Protein AF-A0A7X7GA45-F1 (afdb_monomer_lite)

Structure (mmCIF, N/CA/C/O backbone):
data_AF-A0A7X7GA45-F1
#
_entry.id   AF-A0A7X7GA45-F1
#
loop_
_atom_site.group_PDB
_atom_site.id
_atom_site.type_symbol
_atom_site.label_atom_id
_atom_site.label_alt_id
_atom_site.label_comp_id
_atom_site.label_asym_id
_atom_site.label_entity_id
_atom_site.label_seq_id
_atom_site.pdbx_PDB_ins_code
_atom_site.Cartn_x
_atom_site.Cartn_y
_atom_site.Cartn_z
_atom_site.occupancy
_atom_site.B_iso_or_equiv
_atom_site.auth_seq_id
_atom_site.auth_comp_id
_atom_site.auth_asym_id
_atom_site.auth_atom_id
_atom_site.pdbx_PDB_model_num
ATOM 1 N N . MET A 1 1 ? 27.430 32.694 35.380 1.00 33.75 1 MET A N 1
ATOM 2 C CA . MET A 1 1 ? 27.823 33.245 34.068 1.00 33.75 1 MET A CA 1
ATOM 3 C C . MET A 1 1 ? 26.838 32.696 33.048 1.00 33.75 1 MET A C 1
ATOM 5 O O . MET A 1 1 ? 26.709 31.478 33.002 1.00 33.75 1 MET A O 1
ATOM 9 N N . PRO A 1 2 ? 26.035 33.543 32.389 1.00 39.75 2 PRO A N 1
ATOM 10 C CA . PRO A 1 2 ? 24.917 33.107 31.561 1.00 39.75 2 PRO A CA 1
ATOM 11 C C . PRO A 1 2 ? 25.350 32.761 30.129 1.00 39.75 2 PRO A C 1
ATOM 13 O O . PRO A 1 2 ? 26.307 33.325 29.615 1.00 39.75 2 PRO A O 1
ATOM 16 N N . HIS A 1 3 ? 24.591 31.836 29.540 1.00 40.47 3 HIS A N 1
ATOM 17 C CA . HIS A 1 3 ? 24.421 31.513 28.123 1.00 40.47 3 HIS A CA 1
ATOM 18 C C . HIS A 1 3 ? 24.996 32.506 27.096 1.00 40.47 3 HIS A C 1
ATOM 20 O O . HIS A 1 3 ? 24.393 33.552 26.856 1.00 40.47 3 HIS A O 1
ATOM 26 N N . ASP A 1 4 ? 26.028 32.084 26.362 1.00 38.94 4 ASP A N 1
ATOM 27 C CA . ASP A 1 4 ? 26.269 32.579 25.005 1.00 38.94 4 ASP A CA 1
ATOM 28 C C . ASP A 1 4 ? 25.436 31.748 24.026 1.00 38.94 4 ASP A C 1
ATOM 30 O O . ASP A 1 4 ? 25.823 30.690 23.530 1.00 38.94 4 ASP A O 1
ATOM 34 N N . GLY A 1 5 ? 24.215 32.228 23.797 1.00 41.81 5 GLY A N 1
ATOM 35 C CA . GLY A 1 5 ? 23.380 31.781 22.696 1.00 41.81 5 GLY A CA 1
ATOM 36 C C . GLY A 1 5 ? 23.946 32.296 21.379 1.00 41.81 5 GLY A C 1
ATOM 37 O O . GLY A 1 5 ? 23.612 33.399 20.949 1.00 41.81 5 GLY A O 1
ATOM 38 N N . VAL A 1 6 ? 24.751 31.480 20.704 1.00 40.34 6 VAL A N 1
ATOM 39 C CA . VAL A 1 6 ? 25.047 31.686 19.285 1.00 40.34 6 VAL A CA 1
ATOM 40 C C . VAL A 1 6 ? 23.792 31.306 18.503 1.00 40.34 6 VAL A C 1
ATOM 42 O O . VAL A 1 6 ? 23.512 30.133 18.265 1.00 40.34 6 VAL A O 1
ATOM 45 N N . ARG A 1 7 ? 22.987 32.304 18.123 1.00 50.97 7 ARG A N 1
ATOM 46 C CA . ARG A 1 7 ? 22.003 32.119 17.051 1.00 50.97 7 ARG A CA 1
ATOM 47 C C . ARG A 1 7 ? 22.789 31.935 15.748 1.00 50.97 7 ARG A C 1
ATOM 49 O O . ARG A 1 7 ? 23.533 32.853 15.402 1.00 50.97 7 ARG A O 1
ATOM 56 N N . PRO A 1 8 ? 22.644 30.821 15.010 1.00 50.09 8 PRO A N 1
ATOM 57 C CA . PRO A 1 8 ? 23.192 30.750 13.665 1.00 50.09 8 PRO A CA 1
ATOM 58 C C . PRO A 1 8 ? 22.534 31.849 12.822 1.00 50.09 8 PRO A C 1
ATOM 60 O O . PRO A 1 8 ? 21.310 32.007 12.832 1.00 50.09 8 PRO A O 1
ATOM 63 N N . GLY A 1 9 ? 23.361 32.663 12.164 1.00 45.66 9 GLY A N 1
ATOM 64 C CA . GLY A 1 9 ? 22.904 33.732 11.284 1.00 45.66 9 GLY A CA 1
ATOM 65 C C . GLY A 1 9 ? 21.967 33.167 10.221 1.00 45.66 9 GLY A C 1
ATOM 66 O O . GLY A 1 9 ? 22.290 32.178 9.568 1.00 45.66 9 GLY A O 1
ATOM 67 N N . ALA A 1 10 ? 20.789 33.771 10.080 1.00 49.22 10 ALA A N 1
ATOM 68 C CA . ALA A 1 10 ? 19.856 33.416 9.024 1.00 49.22 10 ALA A CA 1
ATOM 69 C C . ALA A 1 10 ? 20.534 33.605 7.656 1.00 49.22 10 ALA A C 1
ATOM 71 O O . ALA A 1 10 ? 21.084 34.672 7.381 1.00 49.22 10 ALA A O 1
ATOM 72 N N . ASP A 1 11 ? 20.488 32.571 6.815 1.00 58.56 11 ASP A N 1
ATOM 73 C CA . ASP A 1 11 ? 20.940 32.634 5.426 1.00 58.56 11 ASP A CA 1
ATOM 74 C C . ASP A 1 11 ? 20.174 33.757 4.685 1.00 58.56 11 ASP A C 1
ATOM 76 O O . ASP A 1 11 ? 18.936 33.739 4.658 1.00 58.56 11 ASP A O 1
ATOM 80 N N . PRO A 1 12 ? 20.863 34.734 4.060 1.00 52.50 12 PRO A N 1
ATOM 81 C CA . PRO A 1 12 ? 20.240 35.822 3.302 1.00 52.50 12 PRO A CA 1
ATOM 82 C C . PRO A 1 12 ? 19.466 35.371 2.046 1.00 52.50 12 PRO A C 1
ATOM 84 O O . PRO A 1 12 ? 18.933 36.213 1.322 1.00 52.50 12 PRO A O 1
ATOM 87 N N . ARG A 1 13 ? 19.365 34.064 1.765 1.00 58.31 13 ARG A N 1
ATOM 88 C CA . ARG A 1 13 ? 18.535 33.494 0.691 1.00 58.31 13 ARG A CA 1
ATOM 89 C C . ARG A 1 13 ? 17.217 32.877 1.159 1.00 58.31 13 ARG A C 1
ATOM 91 O O . ARG A 1 13 ? 16.589 32.166 0.374 1.00 58.31 13 ARG A O 1
ATOM 98 N N . ALA A 1 14 ? 16.761 33.151 2.382 1.00 57.44 14 ALA A N 1
ATOM 99 C CA . ALA A 1 14 ? 15.428 32.739 2.818 1.00 57.44 14 ALA A CA 1
ATOM 100 C C . ALA A 1 14 ? 14.350 33.323 1.879 1.00 57.44 14 ALA A C 1
ATOM 102 O O . ALA A 1 14 ? 14.052 34.517 1.893 1.00 57.44 14 ALA A O 1
ATOM 103 N N . ARG A 1 15 ? 13.788 32.469 1.020 1.00 70.00 15 ARG A N 1
ATOM 104 C CA . ARG A 1 15 ? 12.695 32.801 0.103 1.00 70.00 15 ARG A CA 1
ATOM 105 C C . ARG A 1 15 ? 11.401 32.216 0.644 1.00 70.00 15 ARG A C 1
ATOM 107 O O . ARG A 1 15 ? 11.378 31.082 1.117 1.00 70.00 15 ARG A O 1
ATOM 114 N N . LEU A 1 16 ? 10.320 32.980 0.524 1.00 64.06 16 LEU A N 1
ATOM 115 C CA . LEU A 1 16 ? 8.980 32.438 0.701 1.00 64.06 16 LEU A CA 1
ATOM 116 C C . LEU A 1 16 ? 8.749 31.375 -0.376 1.00 64.06 16 LEU A C 1
ATOM 118 O O . LEU A 1 16 ? 8.947 31.632 -1.564 1.00 64.06 16 LEU A O 1
ATOM 122 N N . THR A 1 17 ? 8.347 30.188 0.053 1.00 56.41 17 THR A N 1
ATOM 123 C CA . THR A 1 17 ? 7.888 29.104 -0.814 1.00 56.41 17 THR A CA 1
ATOM 124 C C . THR A 1 17 ? 6.397 28.908 -0.563 1.00 56.41 17 THR A C 1
ATOM 126 O O . THR A 1 17 ? 5.942 28.923 0.580 1.00 56.41 17 THR A O 1
ATOM 129 N N . LEU A 1 18 ? 5.625 28.807 -1.643 1.00 55.28 18 LEU A N 1
ATOM 130 C CA . LEU A 1 18 ? 4.201 28.491 -1.620 1.00 55.28 18 LEU A CA 1
ATOM 131 C C . LEU A 1 18 ? 4.039 27.101 -2.227 1.00 55.28 18 LEU A C 1
ATOM 133 O O . LEU A 1 18 ? 4.358 26.912 -3.399 1.00 55.28 18 LEU A O 1
ATOM 137 N N . THR A 1 19 ? 3.509 26.169 -1.444 1.00 54.81 19 THR A N 1
ATOM 138 C CA . THR A 1 19 ? 3.122 24.838 -1.915 1.00 54.81 19 THR A CA 1
ATOM 139 C C . THR A 1 19 ? 1.607 24.727 -1.822 1.00 54.81 19 THR A C 1
ATOM 141 O O . THR A 1 19 ? 1.026 24.975 -0.767 1.00 54.81 19 THR A O 1
ATOM 144 N N . VAL A 1 20 ? 0.966 24.379 -2.936 1.00 65.38 20 VAL A N 1
ATOM 145 C CA . VAL A 1 20 ? -0.466 24.075 -3.003 1.00 65.38 20 VAL A CA 1
ATOM 146 C C . VAL A 1 20 ? -0.581 22.588 -3.295 1.00 65.38 20 VAL A C 1
ATOM 148 O O . VAL A 1 20 ? -0.129 22.139 -4.344 1.00 65.38 20 VAL A O 1
ATOM 151 N N . SER A 1 21 ? -1.161 21.828 -2.372 1.00 65.19 21 SER A N 1
ATOM 152 C CA . SER A 1 21 ? -1.425 20.403 -2.551 1.00 65.19 21 SER A CA 1
ATOM 153 C C . SER A 1 21 ? -2.923 20.132 -2.507 1.00 65.19 21 SER A C 1
ATOM 155 O O . SER A 1 21 ? -3.675 20.779 -1.774 1.00 65.19 21 SER A O 1
ATOM 157 N N . LEU A 1 22 ? -3.352 19.173 -3.325 1.00 76.25 22 LEU A N 1
ATOM 158 C CA . LEU A 1 22 ? -4.684 18.597 -3.258 1.00 76.25 22 LEU A CA 1
ATOM 159 C C . LEU A 1 22 ? -4.530 17.215 -2.620 1.00 76.25 22 LEU A C 1
ATOM 161 O O . LEU A 1 22 ? -3.755 16.386 -3.095 1.00 76.25 22 LEU A O 1
ATOM 165 N N . ASP A 1 23 ? -5.241 16.970 -1.527 1.00 84.38 23 ASP A N 1
ATOM 166 C CA . ASP A 1 23 ? -5.300 15.668 -0.872 1.00 84.38 23 ASP A CA 1
ATOM 167 C C . ASP A 1 23 ? -6.764 15.235 -0.726 1.00 84.38 23 ASP A C 1
ATOM 169 O O . ASP A 1 23 ? -7.666 16.074 -0.681 1.00 84.38 23 ASP A O 1
ATOM 173 N N . VAL A 1 24 ? -7.011 13.924 -0.735 1.00 93.06 24 VAL A N 1
ATOM 174 C CA . VAL A 1 24 ? -8.354 13.370 -0.524 1.00 93.06 24 VAL A CA 1
ATOM 175 C C . VAL A 1 24 ? -8.442 12.867 0.906 1.00 93.06 24 VAL A C 1
ATOM 177 O O . VAL A 1 24 ? -7.637 12.032 1.313 1.00 93.06 24 VAL A O 1
ATOM 180 N N . ARG A 1 25 ? -9.431 13.343 1.664 1.00 95.81 25 ARG A N 1
ATOM 181 C CA . ARG A 1 25 ? -9.661 12.926 3.053 1.00 95.81 25 ARG A CA 1
ATOM 182 C C . ARG A 1 25 ? -10.963 12.169 3.160 1.00 95.81 25 ARG A C 1
ATOM 184 O O . ARG A 1 25 ? -11.978 12.606 2.626 1.00 95.81 25 ARG A O 1
ATOM 191 N N . VAL A 1 26 ? -10.926 11.065 3.890 1.00 96.00 26 VAL A N 1
ATOM 192 C CA . VAL A 1 26 ? -12.120 10.312 4.265 1.00 96.00 26 VAL A CA 1
ATOM 193 C C . VAL A 1 26 ? -12.280 10.433 5.766 1.00 96.00 26 VAL A C 1
ATOM 195 O O . VAL A 1 26 ? -11.314 10.246 6.505 1.00 96.00 26 VAL A O 1
ATOM 198 N N . ALA A 1 27 ? -13.489 10.755 6.209 1.00 94.94 27 ALA A N 1
ATOM 199 C CA . ALA A 1 27 ? -13.815 10.907 7.614 1.00 94.94 27 ALA A CA 1
ATOM 200 C C . ALA A 1 27 ? -15.081 10.125 7.970 1.00 94.94 27 ALA A C 1
ATOM 202 O O . ALA A 1 27 ? -15.961 9.949 7.132 1.00 94.94 27 ALA A O 1
ATOM 203 N N . TYR A 1 28 ? -15.169 9.700 9.226 1.00 93.38 28 TYR A N 1
ATOM 204 C CA . TYR A 1 28 ? -16.347 9.080 9.821 1.00 93.38 28 TYR A CA 1
ATOM 205 C C . TYR A 1 28 ? -16.695 9.828 11.109 1.00 93.38 28 TYR A C 1
ATOM 207 O O . TYR A 1 28 ? -15.814 10.082 11.930 1.00 93.38 28 TYR A O 1
ATOM 215 N N . ASP A 1 29 ? -17.947 10.277 11.238 1.00 90.19 29 ASP A N 1
ATOM 216 C CA . ASP A 1 29 ? -18.419 11.129 12.342 1.00 90.19 29 ASP A CA 1
ATOM 217 C C . ASP A 1 29 ? -17.497 12.328 12.648 1.00 90.19 29 ASP A C 1
ATOM 219 O O . ASP A 1 29 ? -17.204 12.672 13.794 1.00 90.19 29 ASP A O 1
ATOM 223 N N . GLY A 1 30 ? -17.001 12.975 11.588 1.00 88.75 30 GLY A N 1
ATOM 224 C CA . GLY A 1 30 ? -16.117 14.141 11.683 1.00 88.75 30 GLY A CA 1
ATOM 225 C C . GLY A 1 30 ? -14.660 13.830 12.050 1.00 88.75 30 GLY A C 1
ATOM 226 O O . GLY A 1 30 ? -13.863 14.762 12.154 1.00 88.75 30 GLY A O 1
ATOM 227 N N . ARG A 1 31 ? -14.281 12.556 12.214 1.00 92.56 31 ARG A N 1
ATOM 228 C CA . ARG A 1 31 ? -12.893 12.122 12.442 1.00 92.56 31 ARG A CA 1
ATOM 229 C C . ARG A 1 31 ? -12.268 11.610 11.150 1.00 92.56 31 ARG A C 1
ATOM 231 O O . ARG A 1 31 ? -12.826 10.730 10.508 1.00 92.56 31 ARG A O 1
ATOM 238 N N . GLU A 1 32 ? -11.107 12.143 10.776 1.00 96.56 32 GLU A N 1
ATOM 239 C CA . GLU A 1 32 ? -10.338 11.682 9.609 1.00 96.56 32 GLU A CA 1
ATOM 240 C C . GLU A 1 32 ? -9.903 10.219 9.815 1.00 96.56 32 GLU A C 1
ATOM 242 O O . GLU A 1 32 ? -9.201 9.919 10.776 1.00 96.56 32 GLU A O 1
ATOM 247 N N . LEU A 1 33 ? -10.318 9.318 8.924 1.00 98.12 33 LEU A N 1
ATOM 248 C CA . LEU A 1 33 ? -9.865 7.923 8.887 1.00 98.12 33 LEU A CA 1
ATOM 249 C C . LEU A 1 33 ? -8.600 7.783 8.056 1.00 98.12 33 LEU A C 1
ATOM 251 O O . LEU A 1 33 ? -7.681 7.058 8.426 1.00 98.12 33 LEU A O 1
ATOM 255 N N . LEU A 1 34 ? -8.545 8.477 6.920 1.00 98.44 34 LEU A N 1
ATOM 256 C CA . LEU A 1 34 ? -7.368 8.475 6.070 1.00 98.44 34 LEU A CA 1
ATOM 257 C C . LEU A 1 34 ? -7.219 9.764 5.276 1.00 98.44 34 LEU A C 1
ATOM 259 O O . LEU A 1 34 ? -8.195 10.462 4.980 1.00 98.44 34 LEU A O 1
ATOM 263 N N . ARG A 1 35 ? -5.979 10.003 4.859 1.00 97.81 35 ARG A N 1
ATOM 264 C CA . ARG A 1 35 ? -5.617 10.957 3.817 1.00 97.81 35 ARG A CA 1
ATOM 265 C C . ARG A 1 35 ? -4.881 10.255 2.696 1.00 97.81 35 ARG A C 1
ATOM 267 O O . ARG A 1 35 ? -3.882 9.581 2.933 1.00 97.81 35 ARG A O 1
ATOM 274 N N . TYR A 1 36 ? -5.349 10.472 1.477 1.00 97.62 36 TYR A N 1
ATOM 275 C CA . TYR A 1 36 ? -4.719 10.011 0.256 1.00 97.62 36 TYR A CA 1
ATOM 276 C C . TYR A 1 36 ? -4.004 11.163 -0.451 1.00 97.62 36 TYR A C 1
ATOM 278 O O . TYR A 1 36 ? -4.627 12.066 -1.024 1.00 97.62 36 TYR A O 1
ATOM 286 N N . VAL A 1 37 ? -2.675 11.123 -0.399 1.00 96.81 37 VAL A N 1
ATOM 287 C CA . VAL A 1 37 ? -1.793 12.056 -1.096 1.00 96.81 37 VAL A CA 1
ATOM 288 C C . VAL A 1 37 ? -1.575 11.508 -2.500 1.00 96.81 37 VAL A C 1
ATOM 290 O O . VAL A 1 37 ? -0.852 10.533 -2.677 1.00 96.81 37 VAL A O 1
ATOM 293 N N . HIS A 1 38 ? -2.228 12.107 -3.496 1.00 94.50 38 HIS A N 1
ATOM 294 C CA . HIS A 1 38 ? -2.142 11.681 -4.900 1.00 94.50 38 HIS A CA 1
ATOM 295 C C . HIS A 1 38 ? -1.159 12.520 -5.731 1.00 94.50 38 HIS A C 1
ATOM 297 O O . HIS A 1 38 ? -0.755 12.086 -6.803 1.00 94.50 38 HIS A O 1
ATOM 303 N N . LEU A 1 39 ? -0.745 13.683 -5.220 1.00 92.94 39 LEU A N 1
ATOM 304 C CA . LEU A 1 39 ? 0.266 14.565 -5.810 1.00 92.94 39 LEU A CA 1
ATOM 305 C C . LEU A 1 39 ? 1.388 14.819 -4.789 1.00 92.94 39 LEU A C 1
ATOM 307 O O . LEU A 1 39 ? 1.436 15.892 -4.185 1.00 92.94 39 LEU A O 1
ATOM 311 N N . PRO A 1 40 ? 2.243 13.820 -4.516 1.00 90.38 40 PRO A N 1
ATOM 312 C CA . PRO A 1 40 ? 3.357 13.992 -3.591 1.00 90.38 40 PRO A CA 1
ATOM 313 C C . PRO A 1 40 ? 4.416 14.942 -4.165 1.00 90.38 40 PRO A C 1
ATOM 315 O O . PRO A 1 40 ? 4.758 14.875 -5.344 1.00 90.38 40 PRO A O 1
ATOM 318 N N . ASP A 1 41 ? 4.996 15.779 -3.310 1.00 87.00 41 ASP A N 1
ATOM 319 C CA . ASP A 1 41 ? 6.111 16.680 -3.629 1.00 87.00 41 ASP A CA 1
ATOM 320 C C . ASP A 1 41 ? 7.473 16.110 -3.188 1.00 87.00 41 ASP A C 1
ATOM 322 O O . ASP A 1 41 ? 8.454 16.836 -3.008 1.00 87.00 41 ASP A O 1
ATOM 326 N N . ASP A 1 42 ? 7.542 14.785 -3.026 1.00 89.88 42 ASP A N 1
ATOM 327 C CA . ASP A 1 42 ? 8.740 14.086 -2.581 1.00 89.88 42 ASP A CA 1
ATOM 328 C C . ASP A 1 42 ? 9.924 14.285 -3.558 1.00 89.88 42 ASP A C 1
ATOM 330 O O . ASP A 1 42 ? 9.747 14.366 -4.782 1.00 89.88 42 ASP A O 1
ATOM 334 N N . PRO A 1 43 ? 11.174 14.301 -3.059 1.00 89.56 43 PRO A N 1
ATOM 335 C CA . PRO A 1 43 ? 12.357 14.280 -3.913 1.00 89.56 43 PRO A CA 1
ATOM 336 C C . PRO A 1 43 ? 12.363 13.080 -4.869 1.00 89.56 43 PRO A C 1
ATOM 338 O O . PRO A 1 43 ? 12.000 11.970 -4.488 1.00 89.56 43 PRO A O 1
ATOM 341 N N . ARG A 1 44 ? 12.891 13.248 -6.090 1.00 87.25 44 ARG A N 1
ATOM 342 C CA . ARG A 1 44 ? 12.966 12.161 -7.093 1.00 87.25 44 ARG A CA 1
ATOM 343 C C . ARG A 1 44 ? 13.716 10.914 -6.609 1.00 87.25 44 ARG A C 1
ATOM 345 O O . ARG A 1 44 ? 13.332 9.801 -6.948 1.00 87.25 44 ARG A O 1
ATOM 352 N N . ARG A 1 45 ? 14.721 11.076 -5.743 1.00 86.50 45 ARG A N 1
ATOM 353 C CA . ARG A 1 45 ? 15.432 9.967 -5.070 1.00 86.50 45 ARG A CA 1
ATOM 354 C C . ARG A 1 45 ? 14.583 9.177 -4.052 1.00 86.50 45 ARG A C 1
ATOM 356 O O . ARG A 1 45 ? 15.038 8.179 -3.505 1.00 86.50 45 ARG A O 1
ATOM 363 N N . GLU A 1 46 ? 13.365 9.620 -3.763 1.00 92.44 46 GLU A N 1
ATOM 364 C CA . GLU A 1 46 ? 12.402 8.913 -2.910 1.00 92.44 46 GLU A CA 1
ATOM 365 C C . GLU A 1 46 ? 11.299 8.217 -3.734 1.00 92.44 46 GLU A C 1
ATOM 367 O O . GLU A 1 46 ? 10.412 7.607 -3.143 1.00 92.44 46 GLU A O 1
ATOM 372 N N . ALA A 1 47 ? 11.385 8.268 -5.075 1.00 93.50 47 ALA A N 1
ATOM 373 C CA . ALA A 1 47 ? 10.409 7.742 -6.037 1.00 93.50 47 ALA A CA 1
ATOM 374 C C . ALA A 1 47 ? 8.965 8.223 -5.764 1.00 93.50 47 ALA A C 1
ATOM 376 O O . ALA A 1 47 ? 8.148 7.459 -5.239 1.00 93.50 47 ALA A O 1
ATOM 377 N N . PRO A 1 48 ? 8.646 9.496 -6.078 1.00 94.00 48 PRO A N 1
ATOM 378 C CA . PRO A 1 48 ? 7.344 10.097 -5.785 1.00 94.00 48 PRO A CA 1
ATOM 379 C C . PRO A 1 48 ? 6.197 9.263 -6.356 1.00 94.00 48 PRO A C 1
ATOM 381 O O . PRO A 1 48 ? 6.224 8.877 -7.523 1.00 94.00 48 PRO A O 1
ATOM 384 N N . ARG A 1 49 ? 5.213 8.953 -5.508 1.00 96.19 49 ARG A N 1
ATOM 385 C CA . ARG A 1 49 ? 4.056 8.106 -5.834 1.00 96.19 49 ARG A CA 1
ATOM 386 C C . ARG A 1 49 ? 2.902 8.333 -4.859 1.00 96.19 49 ARG A C 1
ATOM 388 O O . ARG A 1 49 ? 3.173 8.693 -3.712 1.00 96.19 49 ARG A O 1
ATOM 395 N N . PRO A 1 50 ? 1.639 8.067 -5.235 1.00 97.56 50 PRO A N 1
ATOM 396 C CA . PRO A 1 50 ? 0.537 8.212 -4.305 1.00 97.56 50 PRO A CA 1
ATOM 397 C C . PRO A 1 50 ? 0.650 7.285 -3.097 1.00 97.56 50 PRO A C 1
ATOM 399 O O . PRO A 1 50 ? 0.959 6.097 -3.241 1.00 97.56 50 PRO A O 1
ATOM 402 N N . TYR A 1 51 ? 0.311 7.807 -1.923 1.00 98.06 51 TYR A N 1
ATOM 403 C CA . TYR A 1 51 ? 0.327 7.064 -0.666 1.00 98.06 51 TYR A CA 1
ATOM 404 C C . TYR A 1 51 ? -0.783 7.519 0.282 1.00 98.06 51 TYR A C 1
ATOM 406 O O . TYR A 1 51 ? -1.366 8.595 0.136 1.00 98.06 51 TYR A O 1
ATOM 414 N N . LEU A 1 52 ? -1.069 6.684 1.277 1.00 98.56 52 LEU A N 1
ATOM 415 C CA . LEU A 1 52 ? -2.041 6.949 2.332 1.00 98.56 52 LEU A CA 1
ATOM 416 C C . LEU A 1 52 ? -1.312 7.240 3.644 1.00 98.56 52 LEU A C 1
ATOM 418 O O . LEU A 1 52 ? -0.619 6.369 4.175 1.00 98.56 52 LEU A O 1
ATOM 422 N N . HIS A 1 53 ? -1.452 8.466 4.149 1.00 98.00 53 HIS A N 1
ATOM 423 C CA . HIS A 1 53 ? -0.977 8.883 5.468 1.00 98.00 53 HIS A CA 1
ATOM 424 C C . HIS A 1 53 ? -1.530 10.277 5.849 1.00 98.00 53 HIS A C 1
ATOM 426 O O . HIS A 1 53 ? -1.450 11.195 5.028 1.00 98.00 53 HIS A O 1
ATOM 432 N N . PRO A 1 54 ? -2.008 10.481 7.094 1.00 98.06 54 PRO A N 1
ATOM 433 C CA . PRO A 1 54 ? -2.211 9.456 8.117 1.00 98.06 54 PRO A CA 1
ATOM 434 C C . PRO A 1 54 ? -3.346 8.497 7.744 1.00 98.06 54 PRO A C 1
ATOM 436 O O . PRO A 1 54 ? -4.279 8.863 7.038 1.00 98.06 54 PRO A O 1
ATOM 439 N N . VAL A 1 55 ? -3.241 7.268 8.235 1.00 98.81 55 VAL A N 1
ATOM 440 C CA . VAL A 1 55 ? -4.330 6.287 8.344 1.00 98.81 55 VAL A CA 1
ATOM 441 C C . VAL A 1 55 ? -4.572 6.090 9.833 1.00 98.81 55 VAL A C 1
ATOM 443 O O . VAL A 1 55 ? -3.602 5.924 10.577 1.00 98.81 55 VAL A O 1
ATOM 446 N N . ARG A 1 56 ? -5.830 6.154 10.265 1.00 98.75 56 ARG A N 1
ATOM 447 C CA . ARG A 1 56 ? -6.242 6.152 11.669 1.00 98.75 56 ARG A CA 1
ATOM 448 C C . ARG A 1 56 ? -7.283 5.080 11.955 1.00 98.75 56 ARG A C 1
ATOM 450 O O . ARG A 1 56 ? -8.054 4.721 11.072 1.00 98.75 56 ARG A O 1
ATOM 457 N N . THR A 1 57 ? -7.338 4.602 13.189 1.00 98.62 57 THR A N 1
ATOM 458 C CA . THR A 1 57 ? -8.475 3.819 13.690 1.00 98.62 57 THR A CA 1
ATOM 459 C C . THR A 1 57 ? -9.711 4.700 13.942 1.00 98.62 57 THR A C 1
ATOM 461 O O . THR A 1 57 ? -9.634 5.926 13.827 1.00 98.62 57 THR A O 1
ATOM 464 N N . LEU A 1 58 ? -10.856 4.109 14.320 1.00 97.81 58 LEU A N 1
ATOM 465 C CA . LEU A 1 58 ? -12.066 4.875 14.673 1.00 97.81 58 LEU A CA 1
ATOM 466 C C . LEU A 1 58 ? -11.902 5.647 15.997 1.00 97.81 58 LEU A C 1
ATOM 468 O O . LEU A 1 58 ? -12.499 6.720 16.174 1.00 97.81 58 LEU A O 1
ATOM 472 N N . ALA A 1 59 ? -11.040 5.164 16.899 1.00 96.69 59 ALA A N 1
ATOM 473 C CA . ALA A 1 59 ? -10.606 5.917 18.076 1.00 96.69 59 ALA A CA 1
ATOM 474 C C . ALA A 1 59 ? -9.669 7.097 17.743 1.00 96.69 59 ALA A C 1
ATOM 476 O O . ALA A 1 59 ? -9.496 7.986 18.574 1.00 96.69 59 ALA A O 1
ATOM 477 N N . GLY A 1 60 ? -9.128 7.160 16.521 1.00 96.88 60 GLY A N 1
ATOM 478 C CA . GLY A 1 60 ? -8.274 8.251 16.043 1.00 96.88 60 GLY A CA 1
ATOM 479 C C . GLY A 1 60 ? -6.771 7.975 16.130 1.00 96.88 60 GLY A C 1
ATOM 480 O O . GLY A 1 60 ? -5.983 8.867 15.799 1.00 96.88 60 GLY A O 1
ATOM 481 N N . GLU A 1 61 ? -6.372 6.761 16.512 1.00 98.38 61 GLU A N 1
ATOM 482 C CA . GLU A 1 61 ? -4.972 6.357 16.648 1.00 98.38 61 GLU A CA 1
ATOM 483 C C . GLU A 1 61 ? -4.312 6.167 15.279 1.00 98.38 61 GLU A C 1
ATOM 485 O O . GLU A 1 61 ? -4.874 5.508 14.404 1.00 98.38 61 GLU A O 1
ATOM 490 N N . VAL A 1 62 ? -3.126 6.745 15.058 1.00 98.62 62 VAL A N 1
ATOM 491 C CA . VAL A 1 62 ? -2.439 6.683 13.754 1.00 98.62 62 VAL A CA 1
ATOM 492 C C . VAL A 1 62 ? -1.725 5.348 13.596 1.00 98.62 62 VAL A C 1
ATOM 494 O O . VAL A 1 62 ? -0.818 5.038 14.352 1.00 98.62 62 VAL A O 1
ATOM 497 N N . VAL A 1 63 ? -2.046 4.599 12.544 1.00 98.75 63 VAL A N 1
ATOM 498 C CA . VAL A 1 63 ? -1.450 3.280 12.265 1.00 98.75 63 VAL A CA 1
ATOM 499 C C . VAL A 1 63 ? -0.453 3.298 11.106 1.00 98.75 63 VAL A C 1
ATOM 501 O O . VAL A 1 63 ? -0.107 2.252 10.580 1.00 98.75 63 VAL A O 1
ATOM 504 N N . THR A 1 64 ? 0.016 4.464 10.657 1.00 98.75 64 THR A N 1
ATOM 505 C CA . THR A 1 64 ? 0.997 4.579 9.557 1.00 98.75 64 THR A CA 1
ATOM 506 C C . THR A 1 64 ? 2.065 5.618 9.856 1.00 98.75 64 THR A C 1
ATOM 508 O O . THR A 1 64 ? 1.788 6.639 10.478 1.00 98.75 64 THR A O 1
ATOM 511 N N . LEU A 1 65 ? 3.265 5.413 9.318 1.00 98.38 65 LEU A N 1
ATOM 512 C CA . LEU A 1 65 ? 4.345 6.397 9.308 1.00 98.38 65 LEU A CA 1
ATOM 513 C C . LEU A 1 65 ? 4.815 6.651 7.875 1.00 98.38 65 LEU A C 1
ATOM 515 O O . LEU A 1 65 ? 5.180 5.723 7.153 1.00 98.38 65 LEU A O 1
ATOM 519 N N . ALA A 1 66 ? 4.843 7.919 7.469 1.00 97.12 66 ALA A N 1
ATOM 520 C CA . ALA A 1 66 ? 5.399 8.340 6.188 1.00 97.12 66 ALA A CA 1
ATOM 521 C C . ALA A 1 66 ? 6.709 9.109 6.380 1.00 97.12 66 ALA A C 1
ATOM 523 O O . ALA A 1 66 ? 6.861 9.889 7.318 1.00 97.12 66 ALA A O 1
ATOM 524 N N . ARG A 1 67 ? 7.647 8.883 5.457 1.00 96.06 67 ARG A N 1
ATOM 525 C CA . ARG A 1 67 ? 8.949 9.548 5.354 1.00 96.06 67 ARG A CA 1
ATOM 526 C C . ARG A 1 67 ? 9.763 9.537 6.665 1.00 96.06 67 ARG A C 1
ATOM 528 O O . ARG A 1 67 ? 10.203 10.593 7.123 1.00 96.06 67 ARG A O 1
ATOM 535 N N . PRO A 1 68 ? 9.990 8.363 7.289 1.00 96.75 68 PRO A N 1
ATOM 536 C CA . PRO A 1 68 ? 10.834 8.276 8.475 1.00 96.75 68 PRO A CA 1
ATOM 537 C C . PRO A 1 68 ? 12.273 8.706 8.156 1.00 96.75 68 PRO A C 1
ATOM 539 O O . PRO A 1 68 ? 12.765 8.484 7.050 1.00 96.75 68 PRO A O 1
ATOM 542 N N . HIS A 1 69 ? 12.963 9.299 9.134 1.00 94.25 69 HIS A N 1
ATOM 543 C CA . HIS A 1 69 ? 14.294 9.888 8.932 1.00 94.25 69 HIS A CA 1
ATOM 544 C C . HIS A 1 69 ? 15.361 8.901 8.420 1.00 94.25 69 HIS A C 1
ATOM 546 O O . HIS A 1 69 ? 16.303 9.314 7.756 1.00 94.25 69 HIS A O 1
ATOM 552 N N . ASP A 1 70 ? 15.231 7.609 8.730 1.00 93.12 70 ASP A N 1
ATOM 553 C CA . ASP A 1 70 ? 16.161 6.544 8.341 1.00 93.12 70 ASP A CA 1
ATOM 554 C C . ASP A 1 70 ? 15.850 5.967 6.956 1.00 93.12 70 ASP A C 1
ATOM 556 O O . ASP A 1 70 ? 16.740 5.455 6.280 1.00 93.12 70 ASP A O 1
ATOM 560 N N . ARG A 1 71 ? 14.586 6.044 6.526 1.00 94.62 71 ARG A N 1
ATOM 561 C CA . ARG A 1 71 ? 14.089 5.469 5.268 1.00 94.62 71 ARG A CA 1
ATOM 562 C C . ARG A 1 71 ? 13.053 6.404 4.643 1.00 94.62 71 ARG A C 1
ATOM 564 O O . ARG A 1 71 ? 11.870 6.066 4.596 1.00 94.62 71 ARG A O 1
ATOM 571 N N . PRO A 1 72 ? 13.459 7.590 4.158 1.00 95.56 72 PRO A N 1
ATOM 572 C CA . PRO A 1 72 ? 12.520 8.621 3.708 1.00 95.56 72 PRO A CA 1
ATOM 573 C C . PRO A 1 72 ? 11.631 8.177 2.531 1.00 95.56 72 PRO A C 1
ATOM 575 O O . PRO A 1 72 ? 10.539 8.709 2.347 1.00 95.56 72 PRO A O 1
ATOM 578 N N . TRP A 1 73 ? 12.041 7.152 1.779 1.00 95.12 73 TRP A N 1
ATOM 579 C CA . TRP A 1 73 ? 11.245 6.531 0.715 1.00 95.12 73 TRP A CA 1
ATOM 580 C C . TRP A 1 73 ? 10.107 5.617 1.215 1.00 95.12 73 TRP A C 1
ATOM 582 O O . TRP A 1 73 ? 9.300 5.172 0.405 1.00 95.12 73 TRP A O 1
ATOM 592 N N . HIS A 1 74 ? 9.987 5.330 2.518 1.00 96.81 74 HIS A N 1
ATOM 593 C CA . HIS A 1 74 ? 8.825 4.618 3.068 1.00 96.81 74 HIS A CA 1
ATOM 594 C C . HIS A 1 74 ? 7.637 5.573 3.221 1.00 96.81 74 HIS A C 1
ATOM 596 O O . HIS A 1 74 ? 7.733 6.582 3.920 1.00 96.81 74 HIS A O 1
ATOM 602 N N . LYS A 1 75 ? 6.505 5.259 2.583 1.00 96.19 75 LYS A N 1
ATOM 603 C CA . LYS A 1 75 ? 5.344 6.157 2.479 1.00 96.19 75 LYS A CA 1
ATOM 604 C C . LYS A 1 75 ? 4.068 5.504 3.023 1.00 96.19 75 LYS A C 1
ATOM 606 O O . LYS A 1 75 ? 3.274 4.993 2.241 1.00 96.19 75 LYS A O 1
ATOM 611 N N . GLY A 1 76 ? 3.874 5.523 4.348 1.00 97.62 76 GLY A N 1
ATOM 612 C CA . GLY A 1 76 ? 2.630 5.093 5.002 1.00 97.62 76 GLY A CA 1
ATOM 613 C C . GLY A 1 76 ? 2.127 3.747 4.478 1.00 97.62 76 GLY A C 1
ATOM 614 O O . GLY A 1 76 ? 2.784 2.731 4.684 1.00 97.62 76 GLY A O 1
ATOM 615 N N . LEU A 1 77 ? 0.996 3.763 3.769 1.00 98.56 77 LEU A N 1
ATOM 616 C CA . LEU A 1 77 ? 0.549 2.662 2.914 1.00 98.56 77 LEU A CA 1
ATOM 617 C C . LEU A 1 77 ? 0.644 3.070 1.429 1.00 98.56 77 LEU A C 1
ATOM 619 O O . LEU A 1 77 ? 0.014 4.046 1.014 1.00 98.56 77 LEU A O 1
ATOM 623 N N . SER A 1 78 ? 1.413 2.334 0.621 1.00 97.88 78 SER A N 1
ATOM 624 C CA . SER A 1 78 ? 1.613 2.640 -0.809 1.00 97.88 78 SER A CA 1
ATOM 625 C C . SER A 1 78 ? 1.829 1.388 -1.662 1.00 97.88 78 SER A C 1
ATOM 627 O O . SER A 1 78 ? 2.282 0.363 -1.159 1.00 97.88 78 SER A O 1
ATOM 629 N N . TRP A 1 79 ? 1.523 1.485 -2.957 1.00 97.94 79 TRP A N 1
ATOM 630 C CA . TRP A 1 79 ? 1.905 0.494 -3.966 1.00 97.94 79 TRP A CA 1
ATOM 631 C C . TRP A 1 79 ? 3.241 0.909 -4.585 1.00 97.94 79 TRP A C 1
ATOM 633 O O . TRP A 1 79 ? 3.335 2.001 -5.152 1.00 97.94 79 TRP A O 1
ATOM 643 N N . ALA A 1 80 ? 4.275 0.087 -4.415 1.00 94.25 80 ALA A N 1
ATOM 644 C CA . ALA A 1 80 ? 5.650 0.437 -4.753 1.00 94.25 80 ALA A CA 1
ATOM 645 C C . ALA A 1 80 ? 6.455 -0.798 -5.175 1.00 94.25 80 ALA A C 1
ATOM 647 O O . ALA A 1 80 ? 6.402 -1.831 -4.508 1.00 94.25 80 ALA A O 1
ATOM 648 N N . ILE A 1 81 ? 7.235 -0.683 -6.253 1.00 96.75 81 ILE A N 1
ATOM 649 C CA . ILE A 1 81 ? 7.963 -1.814 -6.850 1.00 96.75 81 ILE A CA 1
ATOM 650 C C . ILE A 1 81 ? 9.459 -1.470 -6.979 1.00 96.75 81 ILE A C 1
ATOM 652 O O . ILE A 1 81 ? 9.793 -0.486 -7.647 1.00 96.75 81 ILE A O 1
ATOM 656 N N . PRO A 1 82 ? 10.374 -2.245 -6.363 1.00 94.62 82 PRO A N 1
ATOM 657 C CA . PRO A 1 82 ? 11.815 -1.976 -6.425 1.00 94.62 82 PRO A CA 1
ATOM 658 C C . PRO A 1 82 ? 12.431 -2.201 -7.805 1.00 94.62 82 PRO A C 1
ATOM 660 O O . PRO A 1 82 ? 13.358 -1.480 -8.171 1.00 94.62 82 PRO A O 1
ATOM 663 N N . HIS A 1 83 ? 11.913 -3.166 -8.571 1.00 95.25 83 HIS A N 1
ATOM 664 C CA . HIS A 1 83 ? 12.343 -3.434 -9.942 1.00 95.25 83 HIS A CA 1
ATOM 665 C C . HIS A 1 83 ? 11.141 -3.528 -10.888 1.00 95.25 83 HIS A C 1
ATOM 667 O O . HIS A 1 83 ? 10.356 -4.465 -10.814 1.00 95.25 83 HIS A O 1
ATOM 673 N N . VAL A 1 84 ? 11.023 -2.553 -11.788 1.00 96.81 84 VAL A N 1
ATOM 674 C CA . VAL A 1 84 ? 10.129 -2.547 -12.954 1.00 96.81 84 VAL A CA 1
ATOM 675 C C . VAL A 1 84 ? 11.033 -2.515 -14.182 1.00 96.81 84 VAL A C 1
ATOM 677 O O . VAL A 1 84 ? 11.509 -1.451 -14.592 1.00 96.81 84 VAL A O 1
ATOM 680 N N . GLY A 1 85 ? 11.398 -3.692 -14.690 1.00 94.25 85 GLY A N 1
ATOM 681 C CA . GLY A 1 85 ? 12.528 -3.821 -15.607 1.00 94.25 85 GLY A CA 1
ATOM 682 C C . GLY A 1 85 ? 13.803 -3.218 -14.985 1.00 94.25 85 GLY A C 1
ATOM 683 O O . GLY A 1 85 ? 14.202 -3.619 -13.887 1.00 94.25 85 GLY A O 1
ATOM 684 N N . PRO A 1 86 ? 14.472 -2.245 -15.627 1.00 92.12 86 PRO A N 1
ATOM 685 C CA . PRO A 1 86 ? 15.662 -1.597 -15.072 1.00 92.12 86 PRO A CA 1
ATOM 686 C C . PRO A 1 86 ? 15.349 -0.453 -14.086 1.00 92.12 86 PRO A C 1
ATOM 688 O O . PRO A 1 86 ? 16.274 0.193 -13.586 1.00 92.12 86 PRO A O 1
ATOM 691 N N . HIS A 1 87 ? 14.075 -0.148 -13.832 1.00 94.62 87 HIS A N 1
ATOM 692 C CA . HIS A 1 87 ? 13.662 1.032 -13.075 1.00 94.62 87 HIS A CA 1
ATOM 693 C C . HIS A 1 87 ? 13.302 0.698 -11.627 1.00 94.62 87 HIS A C 1
ATOM 695 O O . HIS A 1 87 ? 12.701 -0.332 -11.346 1.00 94.62 87 HIS A O 1
ATOM 701 N N . ASN A 1 88 ? 13.638 1.609 -10.714 1.00 95.00 88 ASN A N 1
ATOM 702 C CA . ASN A 1 88 ? 13.234 1.547 -9.313 1.00 95.00 88 ASN A CA 1
ATOM 703 C C . ASN A 1 88 ? 12.107 2.557 -9.076 1.00 95.00 88 ASN A C 1
ATOM 705 O O . ASN A 1 88 ? 12.314 3.749 -9.300 1.00 95.00 88 ASN A O 1
ATOM 709 N N . LEU A 1 89 ? 10.932 2.079 -8.659 1.00 96.06 89 LEU A N 1
ATOM 710 C CA . LEU A 1 89 ? 9.758 2.888 -8.296 1.00 96.06 89 LEU A CA 1
ATOM 711 C C . LEU A 1 89 ? 9.415 2.752 -6.794 1.00 96.06 89 LEU A C 1
ATOM 713 O O . LEU A 1 89 ? 8.343 3.146 -6.337 1.00 96.06 89 LEU A O 1
ATOM 717 N N . TRP A 1 90 ? 10.343 2.201 -6.012 1.00 95.50 90 TRP A N 1
ATOM 718 C CA . TRP A 1 90 ? 10.316 2.118 -4.553 1.00 95.50 90 TRP A CA 1
ATOM 719 C C . TRP A 1 90 ? 11.041 3.298 -3.891 1.00 95.50 90 TRP A C 1
ATOM 721 O O . TRP A 1 90 ? 10.590 3.822 -2.869 1.00 95.50 90 TRP A O 1
ATOM 731 N N . GLY A 1 91 ? 12.136 3.748 -4.506 1.00 93.81 91 GLY A N 1
ATOM 732 C CA . GLY A 1 91 ? 13.045 4.769 -3.988 1.00 93.81 91 GLY A CA 1
ATOM 733 C C . GLY A 1 91 ? 14.204 4.177 -3.182 1.00 93.81 91 GLY A C 1
ATOM 734 O O . GLY A 1 91 ? 14.297 2.965 -3.002 1.00 93.81 91 GLY A O 1
ATOM 735 N N . GLY A 1 92 ? 15.100 5.037 -2.691 1.00 92.44 92 GLY A N 1
ATOM 736 C CA . GLY A 1 92 ? 16.232 4.603 -1.869 1.00 92.44 92 GLY A CA 1
ATOM 737 C C . GLY A 1 92 ? 17.311 3.821 -2.634 1.00 92.44 92 GLY A C 1
ATOM 738 O O . GLY A 1 92 ? 17.380 3.862 -3.864 1.00 92.44 92 GLY A O 1
ATOM 739 N N . PRO A 1 93 ? 18.220 3.134 -1.920 1.00 92.31 93 PRO A N 1
ATOM 740 C CA . PRO A 1 93 ? 1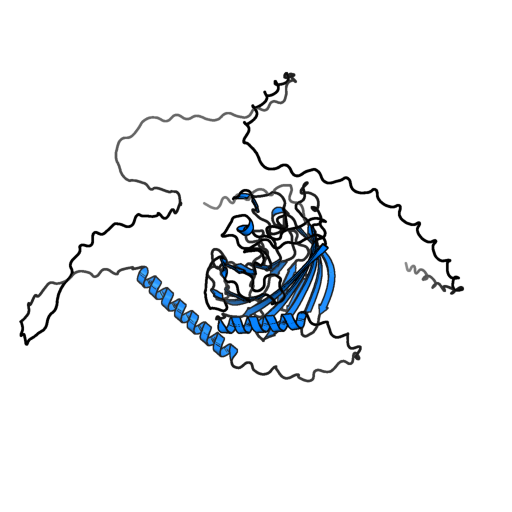9.242 2.312 -2.557 1.00 92.31 93 PRO A CA 1
ATOM 741 C C . PRO A 1 93 ? 18.627 1.266 -3.497 1.00 92.31 93 PRO A C 1
ATOM 743 O O . PRO A 1 93 ? 17.606 0.658 -3.193 1.00 92.31 93 PRO A O 1
ATOM 746 N N . THR A 1 94 ? 19.237 1.095 -4.667 1.00 92.06 94 THR A N 1
ATOM 747 C CA . THR A 1 94 ? 18.826 0.107 -5.670 1.00 92.06 94 THR A CA 1
ATOM 748 C C . THR A 1 94 ? 19.817 -1.042 -5.653 1.00 92.06 94 THR A C 1
ATOM 750 O O . THR A 1 94 ? 21.019 -0.796 -5.754 1.00 92.06 94 THR A O 1
ATOM 753 N N . PHE A 1 95 ? 19.321 -2.273 -5.552 1.00 91.31 95 PHE A N 1
ATOM 754 C CA . PHE A 1 95 ? 20.165 -3.458 -5.606 1.00 91.31 95 PHE A CA 1
ATOM 755 C C . PHE A 1 95 ? 20.581 -3.752 -7.053 1.00 91.31 95 PHE A C 1
ATOM 757 O O . PHE A 1 95 ? 19.744 -4.073 -7.900 1.00 91.31 95 PHE A O 1
ATOM 764 N N . VAL A 1 96 ? 21.865 -3.567 -7.352 1.00 89.38 96 VAL A N 1
ATOM 765 C CA . VAL A 1 96 ? 22.476 -3.800 -8.668 1.00 89.38 96 VAL A CA 1
ATOM 766 C C . VAL A 1 96 ? 23.912 -4.278 -8.476 1.00 89.38 96 VAL A C 1
ATOM 768 O O . VAL A 1 96 ? 24.600 -3.826 -7.565 1.00 89.38 96 VAL A O 1
ATOM 771 N N . ASP A 1 97 ? 24.376 -5.178 -9.341 1.00 89.12 97 ASP A N 1
ATOM 772 C CA . ASP A 1 97 ? 25.732 -5.746 -9.285 1.00 89.12 97 ASP A CA 1
ATOM 773 C C . ASP A 1 97 ? 26.094 -6.372 -7.920 1.00 89.12 97 ASP A C 1
ATOM 775 O O . ASP A 1 97 ? 27.244 -6.319 -7.494 1.00 89.12 97 ASP A O 1
ATOM 779 N N . GLY A 1 98 ? 25.109 -6.946 -7.219 1.00 88.88 98 GLY A N 1
ATOM 780 C CA . GLY A 1 98 ? 25.309 -7.588 -5.915 1.00 88.88 98 GLY A CA 1
ATOM 781 C C . GLY A 1 98 ? 25.365 -6.635 -4.715 1.00 88.88 98 GLY A C 1
ATOM 782 O O . GLY A 1 98 ? 25.653 -7.086 -3.611 1.00 88.88 98 GLY A O 1
ATOM 783 N N . GLU A 1 99 ? 25.090 -5.337 -4.888 1.00 91.31 99 GLU A N 1
ATOM 784 C CA . GLU A 1 99 ? 25.139 -4.357 -3.796 1.00 91.31 99 GLU A CA 1
ATOM 785 C C . GLU A 1 99 ? 24.052 -3.268 -3.887 1.00 91.31 99 GLU A C 1
ATOM 787 O O . GLU A 1 99 ? 23.483 -2.982 -4.943 1.00 91.31 99 GLU A O 1
ATOM 792 N N . HIS A 1 100 ? 23.767 -2.612 -2.756 1.00 90.19 100 HIS A N 1
ATOM 793 C CA . HIS A 1 100 ? 22.806 -1.507 -2.663 1.00 90.19 100 HIS A CA 1
ATOM 794 C C . HIS A 1 100 ? 23.450 -0.166 -3.037 1.00 90.19 100 HIS A C 1
ATOM 796 O O . HIS A 1 100 ? 24.112 0.477 -2.220 1.00 90.19 100 HIS A O 1
ATOM 802 N N . LYS A 1 101 ? 23.203 0.318 -4.260 1.00 91.31 101 LYS A N 1
ATOM 803 C CA . LYS A 1 101 ? 23.754 1.591 -4.758 1.00 91.31 101 LYS A CA 1
ATOM 804 C C . LYS A 1 101 ? 22.760 2.737 -4.621 1.00 91.31 101 LYS A C 1
ATOM 806 O O . LYS A 1 101 ? 21.595 2.635 -5.009 1.00 91.31 101 LYS A O 1
ATOM 811 N N . ARG A 1 102 ? 23.228 3.887 -4.130 1.00 88.00 102 ARG A N 1
ATOM 812 C CA . ARG A 1 102 ? 22.447 5.134 -4.147 1.00 88.00 102 ARG A CA 1
ATOM 813 C C . ARG A 1 102 ? 22.470 5.732 -5.548 1.00 88.00 102 ARG A C 1
ATOM 815 O O . ARG A 1 102 ? 23.440 6.380 -5.933 1.00 88.00 102 ARG A O 1
ATOM 822 N N . LEU A 1 103 ? 21.393 5.521 -6.296 1.00 83.38 103 LEU A N 1
ATOM 823 C CA . LEU A 1 103 ? 21.202 6.156 -7.595 1.00 83.38 103 LEU A CA 1
ATOM 824 C C . LEU A 1 103 ? 20.602 7.562 -7.409 1.00 83.38 103 LEU A C 1
ATOM 826 O O . LEU A 1 103 ? 19.790 7.764 -6.506 1.00 83.38 103 LEU A O 1
ATOM 830 N N . PRO A 1 104 ? 20.989 8.552 -8.232 1.00 73.00 104 PRO A N 1
ATOM 831 C CA . PRO A 1 104 ? 20.545 9.935 -8.050 1.00 73.00 104 PRO A CA 1
ATOM 832 C C . PRO A 1 104 ? 19.069 10.152 -8.417 1.00 73.00 104 PRO A C 1
ATOM 834 O O . PRO A 1 104 ? 18.434 11.063 -7.886 1.00 73.00 104 PRO A O 1
ATOM 837 N N . VAL A 1 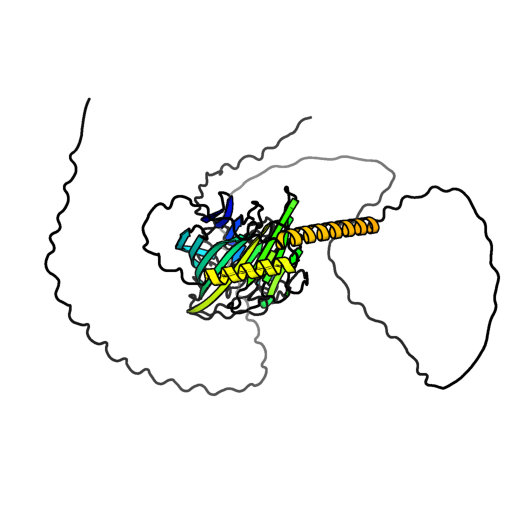105 ? 18.524 9.328 -9.318 1.00 79.56 105 VAL A N 1
ATOM 838 C CA . VAL A 1 105 ? 17.173 9.471 -9.871 1.00 79.56 105 VAL A CA 1
ATOM 839 C C . VAL A 1 105 ? 16.486 8.107 -9.914 1.00 79.56 105 VAL A C 1
ATOM 841 O O . VAL A 1 105 ? 17.088 7.109 -10.322 1.00 79.56 105 VAL A O 1
ATOM 844 N N . HIS A 1 106 ? 15.214 8.085 -9.524 1.00 90.75 106 HIS A N 1
ATOM 845 C CA . HIS A 1 106 ? 14.313 6.939 -9.629 1.00 90.75 106 HIS A CA 1
ATOM 846 C C . HIS A 1 106 ? 13.117 7.276 -10.522 1.00 90.75 106 HIS A C 1
ATOM 848 O O . HIS A 1 106 ? 12.999 8.404 -11.003 1.00 90.75 106 HIS A O 1
ATOM 854 N N . GLY A 1 107 ? 12.260 6.284 -10.759 1.00 94.50 107 GLY A N 1
ATOM 855 C CA . GLY A 1 107 ? 10.972 6.501 -11.407 1.00 94.50 107 GLY A CA 1
ATOM 856 C C . GLY A 1 107 ? 9.964 7.216 -10.504 1.00 94.50 107 GLY A C 1
ATOM 857 O O . GLY A 1 107 ? 10.227 7.467 -9.324 1.00 94.50 107 GLY A O 1
ATOM 858 N N . SER A 1 108 ? 8.800 7.523 -11.065 1.00 95.12 108 SER A N 1
ATOM 859 C CA . SER A 1 108 ? 7.650 8.106 -10.362 1.00 95.12 108 SER A CA 1
ATOM 860 C C . SER A 1 108 ? 6.354 7.411 -10.768 1.00 95.12 108 SER A C 1
ATOM 862 O O . SER A 1 108 ? 6.290 6.729 -11.790 1.00 95.12 108 SER A O 1
ATOM 864 N N . ILE A 1 109 ? 5.320 7.578 -9.947 1.00 97.31 109 ILE A N 1
ATOM 865 C CA . ILE A 1 109 ? 3.939 7.227 -10.275 1.00 97.31 109 ILE A CA 1
ATOM 866 C C . ILE A 1 109 ? 3.137 8.517 -10.151 1.00 97.31 109 ILE A C 1
ATOM 868 O O . ILE A 1 109 ? 2.940 9.020 -9.047 1.00 97.31 109 ILE A O 1
ATOM 872 N N . ASP A 1 110 ? 2.690 9.060 -11.274 1.00 96.00 110 ASP A N 1
ATOM 873 C CA . ASP A 1 110 ? 2.143 10.409 -11.346 1.00 96.00 110 ASP A CA 1
ATOM 874 C C . ASP A 1 110 ? 0.636 10.378 -11.618 1.00 96.00 110 ASP A C 1
ATOM 876 O O . ASP A 1 110 ? 0.159 9.740 -12.563 1.00 96.00 110 ASP A O 1
ATOM 880 N N . HIS A 1 111 ? -0.131 11.079 -10.779 1.00 96.56 111 HIS A N 1
ATOM 881 C CA . HIS A 1 111 ? -1.569 11.258 -10.967 1.00 96.56 111 HIS A CA 1
ATOM 882 C C . HIS A 1 111 ? -1.883 11.996 -12.264 1.00 96.56 111 HIS A C 1
ATOM 884 O O . HIS A 1 111 ? -1.330 13.061 -12.525 1.00 96.56 111 HIS A O 1
ATOM 890 N N . GLN A 1 112 ? -2.829 11.445 -13.025 1.00 97.06 112 GLN A N 1
ATOM 891 C CA . GLN A 1 112 ? -3.338 12.059 -14.244 1.00 97.06 112 GLN A CA 1
ATOM 892 C C . GLN A 1 112 ? -4.650 12.797 -13.965 1.00 97.06 112 GLN A C 1
ATOM 894 O O . GLN A 1 112 ? -4.715 14.019 -14.072 1.00 97.06 112 GLN A O 1
ATOM 899 N N . HIS A 1 113 ? -5.703 12.064 -13.597 1.00 95.50 113 HIS A N 1
ATOM 900 C CA . HIS A 1 113 ? -7.011 12.635 -13.273 1.00 95.50 113 HIS A CA 1
ATOM 901 C C . HIS A 1 113 ? -7.892 11.638 -12.508 1.00 95.50 113 HIS A C 1
ATOM 903 O O . HIS A 1 113 ? -7.713 10.424 -12.607 1.00 95.50 113 HIS A O 1
ATOM 909 N N . PHE A 1 114 ? -8.864 12.142 -11.741 1.00 96.56 114 PHE A N 1
ATOM 910 C CA . PHE A 1 114 ? -9.874 11.307 -11.085 1.00 96.56 114 PHE A CA 1
ATOM 911 C C . PHE A 1 114 ? -10.926 10.812 -12.084 1.00 96.56 114 PHE A C 1
ATOM 913 O O . PHE A 1 114 ? -11.462 11.586 -12.872 1.00 96.56 114 PHE A O 1
ATOM 920 N N . THR A 1 115 ? -11.266 9.528 -11.996 1.00 96.31 115 THR A N 1
ATOM 921 C CA . THR A 1 115 ? -12.325 8.870 -12.778 1.00 96.31 115 THR A CA 1
ATOM 922 C C . THR A 1 115 ? -13.560 8.528 -11.940 1.00 96.31 115 THR A C 1
ATOM 924 O O . THR A 1 115 ? -14.621 8.252 -12.490 1.00 96.31 115 THR A O 1
ATOM 927 N N . GLU A 1 116 ? -13.436 8.511 -10.610 1.00 93.88 116 GLU A N 1
ATOM 928 C CA . GLU A 1 116 ? -14.550 8.349 -9.669 1.00 93.88 116 GLU A CA 1
ATOM 929 C C . GLU A 1 116 ? -14.257 9.171 -8.408 1.00 93.88 116 GLU A C 1
ATOM 931 O O . GLU A 1 116 ? -13.168 9.077 -7.846 1.00 93.88 116 GLU A O 1
ATOM 936 N N . ILE A 1 117 ? -15.243 9.942 -7.950 1.00 93.31 117 ILE A N 1
ATOM 937 C CA . ILE A 1 117 ? -15.322 10.477 -6.588 1.00 93.31 117 ILE A CA 1
ATOM 938 C C . ILE A 1 117 ? -16.775 10.285 -6.161 1.00 93.31 117 ILE A C 1
ATOM 940 O O . ILE A 1 117 ? -17.681 10.892 -6.735 1.00 93.31 117 ILE A O 1
ATOM 944 N N . ARG A 1 118 ? -17.013 9.386 -5.208 1.00 92.56 118 ARG A N 1
ATOM 945 C CA . ARG A 1 118 ? -18.356 8.979 -4.795 1.00 92.56 118 ARG A CA 1
ATOM 946 C C . ARG A 1 118 ? -18.445 8.892 -3.282 1.00 92.56 118 ARG A C 1
ATOM 948 O O . ARG A 1 118 ? -17.683 8.171 -2.648 1.00 92.56 118 ARG A O 1
ATOM 955 N N . GLU A 1 119 ? -19.444 9.569 -2.740 1.00 91.44 119 GLU A N 1
ATOM 956 C CA . GLU A 1 119 ? -19.798 9.539 -1.326 1.00 91.44 119 GLU A CA 1
ATOM 957 C C . GLU A 1 119 ? -21.195 8.931 -1.164 1.00 91.44 119 GLU A C 1
ATOM 959 O O . GLU A 1 119 ? -22.136 9.288 -1.882 1.00 91.44 119 GLU A O 1
ATOM 964 N N . ARG A 1 120 ? -21.322 7.971 -0.250 1.00 88.75 120 ARG A N 1
ATOM 965 C CA . ARG A 1 120 ? -22.574 7.347 0.184 1.00 88.75 120 ARG A CA 1
ATOM 966 C C . ARG A 1 120 ? -22.561 7.255 1.710 1.00 88.75 120 ARG A C 1
ATOM 968 O O . ARG A 1 120 ? -21.520 7.405 2.336 1.00 88.75 120 ARG A O 1
ATOM 975 N N . LEU A 1 121 ? -23.728 7.000 2.301 1.00 82.94 121 LEU A N 1
ATOM 976 C CA . LEU A 1 121 ? -23.857 6.867 3.757 1.00 82.94 121 LEU A CA 1
ATOM 977 C C . LEU A 1 121 ? -23.062 5.675 4.311 1.00 82.94 121 LEU A C 1
ATOM 979 O O . LEU A 1 121 ? -22.595 5.717 5.439 1.00 82.94 121 LEU A O 1
ATOM 983 N N . ASP A 1 122 ? -22.940 4.614 3.521 1.00 85.75 122 ASP A N 1
ATOM 984 C CA . ASP A 1 122 ? -22.346 3.333 3.897 1.00 85.75 122 ASP A CA 1
ATOM 985 C C . ASP A 1 122 ? -20.903 3.160 3.395 1.00 85.75 122 ASP A C 1
ATOM 987 O O . ASP A 1 122 ? -20.158 2.332 3.921 1.00 85.75 122 ASP A O 1
ATOM 991 N N . HIS A 1 123 ? -20.488 3.924 2.381 1.00 93.62 123 HIS A N 1
ATOM 992 C CA . HIS A 1 123 ? -19.141 3.843 1.823 1.00 93.62 123 HIS A CA 1
ATOM 993 C C . HIS A 1 123 ? -18.741 5.090 1.034 1.00 93.62 123 HIS A C 1
ATOM 995 O O . HIS A 1 123 ? -19.575 5.843 0.530 1.00 93.62 123 HIS A O 1
ATOM 1001 N N . VAL A 1 124 ? -17.438 5.240 0.817 1.00 95.06 124 VAL A N 1
ATOM 1002 C CA . VAL A 1 124 ? -16.883 6.173 -0.167 1.00 95.06 124 VAL A CA 1
ATOM 1003 C C . VAL A 1 124 ? -16.016 5.426 -1.171 1.00 95.06 124 VAL A C 1
ATOM 1005 O O . VAL A 1 124 ? -15.420 4.397 -0.853 1.00 95.06 124 VAL A O 1
ATOM 1008 N N . ALA A 1 125 ? -15.951 5.930 -2.398 1.00 96.00 125 ALA A N 1
ATOM 1009 C CA . ALA A 1 125 ? -15.114 5.370 -3.446 1.00 96.00 125 ALA A CA 1
ATOM 1010 C C . ALA A 1 125 ? -14.413 6.474 -4.236 1.00 96.00 125 ALA A C 1
ATOM 1012 O O . ALA A 1 125 ? -15.018 7.484 -4.599 1.00 96.00 125 ALA A O 1
ATOM 1013 N N . VAL A 1 126 ? -13.131 6.261 -4.510 1.00 96.25 126 VAL A N 1
ATOM 1014 C CA . VAL A 1 126 ? -12.280 7.161 -5.285 1.00 96.25 126 VAL A CA 1
ATOM 1015 C C . VAL A 1 126 ? -11.512 6.324 -6.289 1.00 96.25 126 VAL A C 1
ATOM 1017 O O . VAL A 1 126 ? -10.894 5.334 -5.913 1.00 96.25 126 VAL A O 1
ATOM 1020 N N . ALA A 1 127 ? -11.533 6.708 -7.558 1.00 97.12 127 ALA A N 1
ATOM 1021 C CA . ALA A 1 127 ? -10.727 6.071 -8.590 1.00 97.12 127 ALA A CA 1
ATOM 1022 C C . ALA A 1 127 ? -10.045 7.127 -9.447 1.00 97.12 127 ALA A C 1
ATOM 1024 O O . ALA A 1 127 ? -10.597 8.207 -9.666 1.00 97.12 127 ALA A O 1
ATOM 1025 N N . HIS A 1 128 ? -8.857 6.814 -9.940 1.00 97.62 128 HIS A N 1
ATOM 1026 C CA . HIS A 1 128 ? -8.088 7.706 -10.793 1.00 97.62 128 HIS A CA 1
ATOM 1027 C C . HIS A 1 128 ? -7.158 6.942 -11.731 1.00 97.62 128 HIS A C 1
ATOM 1029 O O . HIS A 1 128 ? -6.879 5.756 -11.531 1.00 97.62 128 HIS A O 1
ATOM 1035 N N . GLU A 1 129 ? -6.679 7.655 -12.740 1.00 98.56 129 GLU A N 1
ATOM 1036 C CA . GLU A 1 129 ? -5.627 7.187 -13.630 1.00 98.56 129 GLU A CA 1
ATOM 1037 C C . GLU A 1 129 ? -4.267 7.734 -13.190 1.00 98.56 129 GLU A C 1
ATOM 1039 O O . GLU A 1 129 ? -4.138 8.861 -12.693 1.00 98.56 129 GLU A O 1
ATOM 1044 N N . LEU A 1 130 ? -3.260 6.889 -13.358 1.00 98.62 130 LEU A N 1
ATOM 1045 C CA . LEU A 1 130 ? -1.877 7.069 -12.960 1.00 98.62 130 LEU A CA 1
ATOM 1046 C C . LEU A 1 130 ? -0.969 6.693 -14.133 1.00 98.62 130 LEU A C 1
ATOM 1048 O O . LEU A 1 130 ? -1.295 5.810 -14.929 1.00 98.62 130 LEU A O 1
ATOM 1052 N N . LEU A 1 131 ? 0.185 7.345 -14.217 1.00 98.56 131 LEU A N 1
ATOM 1053 C CA . LEU A 1 131 ? 1.216 7.051 -15.205 1.00 98.56 131 LEU A CA 1
ATOM 1054 C C . LEU A 1 131 ? 2.542 6.806 -14.500 1.00 98.56 131 LEU A C 1
ATOM 1056 O O . LEU A 1 131 ? 2.974 7.602 -13.668 1.00 98.56 131 LEU A O 1
ATOM 1060 N N . TRP A 1 132 ? 3.168 5.678 -14.802 1.00 98.12 132 TRP A N 1
ATOM 1061 C CA . TRP A 1 132 ? 4.449 5.308 -14.225 1.00 98.12 132 TRP A CA 1
ATOM 1062 C C . TRP A 1 132 ? 5.549 5.754 -15.165 1.00 98.12 132 TRP A C 1
ATOM 1064 O O . TRP A 1 132 ? 5.573 5.350 -16.330 1.00 98.12 132 TRP A O 1
ATOM 1074 N N . HIS A 1 133 ? 6.484 6.529 -14.638 1.00 96.94 133 HIS A N 1
ATOM 1075 C CA . HIS A 1 133 ? 7.669 6.945 -15.360 1.00 96.94 133 HIS A CA 1
ATOM 1076 C C . HIS A 1 133 ? 8.884 6.174 -14.868 1.00 96.94 133 HIS A C 1
ATOM 1078 O O . HIS A 1 133 ? 9.081 5.962 -13.669 1.00 96.94 133 HIS A O 1
ATOM 1084 N N . GLY A 1 134 ? 9.734 5.782 -15.809 1.00 95.00 134 GLY A N 1
ATOM 1085 C CA . GLY A 1 134 ? 11.055 5.265 -15.518 1.00 95.00 134 GLY A CA 1
ATOM 1086 C C . GLY A 1 134 ? 11.983 6.342 -14.975 1.00 95.00 134 GLY A C 1
ATOM 1087 O O . GLY A 1 134 ? 11.628 7.504 -14.774 1.00 95.00 134 GLY A O 1
ATOM 1088 N N . ARG A 1 135 ? 13.231 5.945 -14.754 1.00 90.69 135 ARG A N 1
ATOM 1089 C CA . ARG A 1 135 ? 14.291 6.877 -14.371 1.00 90.69 135 ARG A CA 1
ATOM 1090 C C . ARG A 1 135 ? 14.527 7.882 -15.501 1.00 90.69 135 ARG A C 1
ATOM 1092 O O . ARG A 1 135 ? 14.792 7.477 -16.629 1.00 90.69 135 ARG A O 1
ATOM 1099 N N . SER A 1 136 ? 14.508 9.167 -15.165 1.00 84.12 136 SER A N 1
ATOM 1100 C CA . SER A 1 136 ? 14.939 10.243 -16.062 1.00 84.12 136 SER A CA 1
ATOM 1101 C C . SER A 1 136 ? 16.457 10.245 -16.240 1.00 84.12 136 SER A C 1
ATOM 1103 O O . SER A 1 136 ? 17.195 10.111 -15.261 1.00 84.12 136 SER A O 1
ATOM 1105 N N . GLU A 1 137 ? 16.926 10.410 -17.478 1.00 81.00 137 GLU A N 1
ATOM 1106 C CA . GLU A 1 137 ? 18.357 10.541 -17.784 1.00 81.00 137 GLU A CA 1
ATOM 1107 C C . GLU A 1 137 ? 18.908 11.910 -17.369 1.00 81.00 137 GLU A C 1
ATOM 1109 O O . GLU A 1 137 ? 20.016 11.993 -16.844 1.00 81.00 137 GLU A O 1
ATOM 1114 N N . SER A 1 138 ? 18.123 12.979 -17.558 1.00 78.31 138 SER A N 1
ATOM 1115 C CA . SER A 1 138 ? 18.503 14.346 -17.177 1.00 78.31 138 SER A CA 1
ATOM 1116 C C . SER A 1 138 ? 18.293 14.614 -15.684 1.00 78.31 138 SER A C 1
ATOM 1118 O O . SER A 1 138 ? 18.941 15.488 -15.111 1.00 78.31 138 SER A O 1
ATOM 1120 N N . GLY A 1 139 ? 17.354 13.896 -15.056 1.00 74.44 139 GLY A N 1
ATOM 1121 C CA . GLY A 1 139 ? 16.884 14.161 -13.694 1.00 74.44 139 GLY A CA 1
ATOM 1122 C C . GLY A 1 139 ? 16.028 15.426 -13.558 1.00 74.44 139 GLY A C 1
ATOM 1123 O O . GLY A 1 139 ? 15.551 15.711 -12.459 1.00 74.44 139 GLY A O 1
ATOM 1124 N N . LEU A 1 140 ? 15.828 16.168 -14.652 1.00 73.00 140 LEU A N 1
ATOM 1125 C CA . LEU A 1 140 ? 15.047 17.407 -14.706 1.00 73.00 140 LEU A CA 1
ATOM 1126 C C . LEU A 1 140 ? 13.636 17.178 -15.262 1.00 73.00 140 LEU A C 1
ATOM 1128 O O . LEU A 1 140 ? 12.706 17.871 -14.859 1.00 73.00 140 LEU A O 1
ATOM 1132 N N . ASP A 1 141 ? 13.480 16.174 -16.125 1.00 78.38 141 ASP A N 1
ATOM 1133 C CA . ASP A 1 141 ? 12.210 15.816 -16.762 1.00 78.38 141 ASP A CA 1
ATOM 1134 C C . ASP A 1 141 ? 11.661 14.495 -16.213 1.00 78.38 141 ASP A C 1
ATOM 1136 O O . ASP A 1 141 ? 12.364 13.759 -15.511 1.00 78.38 141 ASP A O 1
ATOM 1140 N N . ALA A 1 142 ? 10.412 14.168 -16.545 1.00 81.44 142 ALA A N 1
ATOM 1141 C CA . ALA A 1 142 ? 9.888 12.822 -16.332 1.00 81.44 142 ALA A CA 1
ATOM 1142 C C . ALA A 1 142 ? 10.655 11.810 -17.205 1.00 81.44 142 ALA A C 1
ATOM 1144 O O . ALA A 1 142 ? 11.069 12.126 -18.320 1.00 81.44 142 ALA A O 1
ATOM 1145 N N . GLY A 1 143 ? 10.881 10.601 -16.686 1.00 91.25 143 GLY A N 1
ATOM 1146 C CA . GLY A 1 143 ? 11.476 9.519 -17.471 1.00 91.25 143 GLY A CA 1
ATOM 1147 C C . GLY A 1 143 ? 10.494 8.911 -18.484 1.00 91.25 143 GLY A C 1
ATOM 1148 O O . GLY A 1 143 ? 9.359 9.382 -18.605 1.00 91.25 143 GLY A O 1
ATOM 1149 N N . PRO A 1 144 ? 10.903 7.851 -19.207 1.00 95.19 144 PRO A N 1
ATOM 1150 C CA . PRO A 1 144 ? 10.044 7.195 -20.193 1.00 95.19 144 PRO A CA 1
ATOM 1151 C C . PRO A 1 144 ? 8.762 6.662 -19.548 1.00 95.19 144 PRO A C 1
ATOM 1153 O O . PRO A 1 144 ? 8.793 6.200 -18.409 1.00 95.19 144 PRO A O 1
ATOM 1156 N N . GLU A 1 145 ? 7.646 6.705 -20.272 1.00 97.62 145 GLU A N 1
ATOM 1157 C CA . GLU A 1 145 ? 6.386 6.103 -19.829 1.00 97.62 145 GLU A CA 1
ATOM 1158 C C . GLU A 1 145 ? 6.496 4.576 -19.834 1.00 97.62 145 GLU A C 1
ATOM 1160 O O . GLU A 1 145 ? 6.940 3.977 -20.814 1.00 97.62 145 GLU A O 1
ATOM 1165 N N . LEU A 1 146 ? 6.107 3.944 -18.729 1.00 98.44 146 LEU A N 1
ATOM 1166 C CA . LEU A 1 146 ? 6.230 2.499 -18.539 1.00 98.44 146 LEU A CA 1
ATOM 1167 C C . LEU A 1 146 ? 4.873 1.815 -18.426 1.00 98.44 146 LEU A C 1
ATOM 1169 O O . LEU A 1 146 ? 4.621 0.810 -19.083 1.00 98.44 146 LEU A O 1
ATOM 1173 N N . VAL A 1 147 ? 4.008 2.342 -17.559 1.00 98.81 147 VAL A N 1
ATOM 1174 C CA . VAL A 1 147 ? 2.759 1.685 -17.163 1.00 98.81 147 VAL A CA 1
ATOM 1175 C C . VAL A 1 147 ? 1.656 2.724 -17.044 1.00 98.81 147 VAL A C 1
ATOM 1177 O O . VAL A 1 147 ? 1.823 3.728 -16.352 1.00 98.81 147 VAL A O 1
ATOM 1180 N N . ARG A 1 148 ? 0.512 2.467 -17.680 1.00 98.81 148 ARG A N 1
ATOM 1181 C CA . ARG A 1 148 ? -0.743 3.151 -17.348 1.00 98.81 148 ARG A CA 1
ATOM 1182 C C . ARG A 1 148 ? -1.444 2.360 -16.257 1.00 98.81 148 ARG A C 1
ATOM 1184 O O . ARG A 1 148 ? -1.632 1.158 -16.395 1.00 98.81 148 ARG A O 1
ATOM 1191 N N . GLU A 1 149 ? -1.823 3.022 -15.176 1.00 98.81 149 GLU A N 1
ATOM 1192 C CA . GLU A 1 149 ? -2.488 2.395 -14.040 1.00 98.81 149 GLU A CA 1
ATOM 1193 C C . GLU A 1 149 ? -3.860 3.031 -13.800 1.00 98.81 149 GLU A C 1
ATOM 1195 O O . GLU A 1 149 ? -4.000 4.250 -13.749 1.00 98.81 149 GLU A O 1
ATOM 1200 N N . ARG A 1 150 ? -4.872 2.197 -13.562 1.00 98.69 150 ARG A N 1
ATOM 1201 C CA . ARG A 1 150 ? -6.146 2.598 -12.967 1.00 98.69 150 ARG A CA 1
ATOM 1202 C C . ARG A 1 150 ? -6.188 2.087 -11.535 1.00 98.69 150 ARG A C 1
ATOM 1204 O O . ARG A 1 150 ? -6.196 0.878 -11.310 1.00 98.69 150 ARG A O 1
ATOM 1211 N N . ARG A 1 151 ? -6.258 3.002 -10.567 1.00 98.50 151 ARG A N 1
ATOM 1212 C CA . ARG A 1 151 ? -6.335 2.660 -9.141 1.00 98.50 151 ARG A CA 1
ATOM 1213 C C . ARG A 1 151 ? -7.663 3.091 -8.548 1.00 98.50 151 ARG A C 1
ATOM 1215 O O . ARG A 1 151 ? -8.133 4.199 -8.807 1.00 98.50 151 ARG A O 1
ATOM 1222 N N . ARG A 1 152 ? -8.249 2.224 -7.726 1.00 98.12 152 ARG A N 1
ATOM 1223 C CA . ARG A 1 152 ? -9.496 2.460 -7.002 1.00 98.12 152 ARG A CA 1
ATOM 1224 C C . ARG A 1 152 ? -9.329 2.173 -5.516 1.00 98.12 152 ARG A C 1
ATOM 1226 O O . ARG A 1 152 ? -8.755 1.163 -5.127 1.00 98.12 152 ARG A O 1
ATOM 1233 N N . LEU A 1 153 ? -9.865 3.074 -4.705 1.00 98.44 153 LEU A N 1
ATOM 1234 C CA . LEU A 1 153 ? -9.959 3.005 -3.256 1.00 98.44 153 LEU A CA 1
ATOM 1235 C C . LEU A 1 153 ? -11.441 2.964 -2.881 1.00 98.44 153 LEU A C 1
ATOM 1237 O O . LEU A 1 153 ? -12.210 3.825 -3.308 1.00 98.44 153 LEU A O 1
ATOM 1241 N N . PHE A 1 154 ? -11.841 1.985 -2.083 1.00 98.19 154 PHE A N 1
ATOM 1242 C CA . PHE A 1 154 ? -13.190 1.851 -1.543 1.00 98.19 154 PHE A CA 1
ATOM 1243 C C . PHE A 1 154 ? -13.094 1.744 -0.024 1.00 98.19 154 PHE A C 1
ATOM 1245 O O . PHE A 1 154 ? -12.374 0.889 0.481 1.00 98.19 154 PHE A O 1
ATOM 1252 N N . VAL A 1 155 ? -13.795 2.608 0.707 1.00 98.38 155 VAL A N 1
ATOM 1253 C CA . VAL A 1 155 ? -13.708 2.685 2.170 1.00 98.38 155 VAL A CA 1
ATOM 1254 C C . VAL A 1 155 ? -15.091 2.527 2.779 1.00 98.38 155 VAL A C 1
ATOM 1256 O O . VAL A 1 155 ? -16.033 3.197 2.356 1.00 98.38 155 VAL A O 1
ATOM 1259 N N . THR A 1 156 ? -15.207 1.670 3.789 1.00 97.81 156 THR A N 1
ATOM 1260 C CA . THR A 1 156 ? -16.443 1.461 4.552 1.00 97.81 156 THR A CA 1
ATOM 1261 C C . THR A 1 156 ? -16.134 1.144 6.014 1.00 97.81 156 THR A C 1
ATOM 1263 O O . THR A 1 156 ? -15.079 0.587 6.329 1.00 97.81 156 THR A O 1
ATOM 1266 N N . VAL A 1 157 ? -17.049 1.499 6.914 1.00 96.81 157 VAL A N 1
ATOM 1267 C CA . VAL A 1 157 ? -16.995 1.100 8.324 1.00 96.81 157 VAL A CA 1
ATOM 1268 C C . VAL A 1 157 ? -17.707 -0.242 8.460 1.00 96.81 157 VAL A C 1
ATOM 1270 O O . VAL A 1 157 ? -18.907 -0.339 8.221 1.00 96.81 157 VAL A O 1
ATOM 1273 N N . ALA A 1 158 ? -16.953 -1.286 8.804 1.00 93.38 158 ALA A N 1
ATOM 1274 C CA . ALA A 1 158 ? -17.439 -2.666 8.812 1.00 93.38 158 ALA A CA 1
ATOM 1275 C C . ALA A 1 158 ? -17.956 -3.110 10.193 1.00 93.38 158 ALA A C 1
ATOM 1277 O O . ALA A 1 158 ? -18.760 -4.038 10.282 1.00 93.38 158 ALA A O 1
ATOM 1278 N N . ALA A 1 159 ? -17.506 -2.459 11.271 1.00 93.31 159 ALA A N 1
ATOM 1279 C CA . ALA A 1 159 ? -17.973 -2.673 12.640 1.00 93.31 159 ALA A CA 1
ATOM 1280 C C . ALA A 1 159 ? -17.757 -1.411 13.501 1.00 93.31 159 ALA A C 1
ATOM 1282 O O . ALA A 1 159 ? -17.198 -0.425 13.034 1.00 93.31 159 ALA A O 1
ATOM 1283 N N . GLU A 1 160 ? -18.183 -1.446 14.769 1.00 90.88 160 GLU A N 1
ATOM 1284 C CA . GLU A 1 160 ? -18.071 -0.321 15.722 1.00 90.88 160 GLU A CA 1
ATOM 1285 C C . GLU A 1 160 ? -16.625 0.167 15.927 1.00 90.88 160 GLU A C 1
ATOM 1287 O O . GLU A 1 160 ? -16.397 1.353 16.144 1.00 90.88 160 GLU A O 1
ATOM 1292 N N . ASP A 1 161 ? -15.659 -0.746 15.837 1.00 95.12 161 ASP A N 1
ATOM 1293 C CA . ASP A 1 161 ? -14.235 -0.537 16.103 1.00 95.12 161 ASP A CA 1
ATOM 1294 C C . ASP A 1 161 ? -13.341 -0.916 14.906 1.00 95.12 161 ASP A C 1
ATOM 1296 O O . ASP A 1 161 ? -12.124 -1.042 15.054 1.00 95.12 161 ASP A O 1
ATOM 1300 N N . VAL A 1 162 ? -13.936 -1.124 13.721 1.00 98.12 162 VAL A N 1
ATOM 1301 C CA . VAL A 1 162 ? -13.237 -1.585 12.513 1.00 98.12 162 VAL A CA 1
ATOM 1302 C C . VAL A 1 162 ? -13.761 -0.897 11.261 1.00 98.12 162 VAL A C 1
ATOM 1304 O O . VAL A 1 162 ? -14.961 -0.885 10.976 1.00 98.12 162 VAL A O 1
ATOM 1307 N N . TRP A 1 163 ? -12.839 -0.436 10.427 1.00 98.69 163 TRP A N 1
ATOM 1308 C CA . TRP A 1 163 ? -13.136 -0.019 9.062 1.00 98.69 163 TRP A CA 1
ATOM 1309 C C . TRP A 1 163 ? -12.172 -0.677 8.075 1.00 98.69 163 TRP A C 1
ATOM 1311 O O . TRP A 1 163 ? -11.121 -1.201 8.452 1.00 98.69 163 TRP A O 1
ATOM 1321 N N . VAL A 1 164 ? -12.562 -0.701 6.802 1.00 98.88 164 VAL A N 1
ATOM 1322 C CA . VAL A 1 164 ? -11.835 -1.406 5.745 1.00 98.88 164 VAL A CA 1
ATOM 1323 C C . VAL A 1 164 ? -11.615 -0.490 4.550 1.00 98.88 164 VAL A C 1
ATOM 1325 O O . VAL A 1 164 ? -12.541 0.180 4.090 1.00 98.88 164 VAL A O 1
ATOM 1328 N N . LEU A 1 165 ? -10.392 -0.509 4.026 1.00 98.81 165 LEU A N 1
ATOM 1329 C CA . LEU A 1 165 ? -10.016 0.004 2.714 1.00 98.81 165 LEU A CA 1
ATOM 1330 C C . LEU A 1 165 ? -9.829 -1.172 1.751 1.00 98.81 165 LEU A C 1
ATOM 1332 O O . LEU A 1 165 ? -8.895 -1.946 1.921 1.00 98.81 165 LEU A O 1
ATOM 1336 N N . ALA A 1 166 ? -10.639 -1.274 0.704 1.00 98.69 166 ALA A N 1
ATOM 1337 C CA . ALA A 1 166 ? -10.301 -2.084 -0.460 1.00 98.69 166 ALA A CA 1
ATOM 1338 C C . ALA A 1 166 ? -9.518 -1.232 -1.471 1.00 98.69 166 ALA A C 1
ATOM 1340 O O . ALA A 1 166 ? -9.969 -0.154 -1.868 1.00 98.69 166 ALA A O 1
ATOM 1341 N N . LEU A 1 167 ? -8.345 -1.716 -1.872 1.00 98.62 167 LEU A N 1
ATOM 1342 C CA . LEU A 1 167 ? -7.492 -1.123 -2.897 1.00 98.62 167 LEU A CA 1
ATOM 1343 C C . LEU A 1 167 ? -7.426 -2.072 -4.088 1.00 98.62 167 LEU A C 1
ATOM 1345 O O . LEU A 1 167 ? -7.083 -3.240 -3.937 1.00 98.62 167 LEU A O 1
ATOM 1349 N N . GLU A 1 168 ? -7.713 -1.549 -5.271 1.00 98.62 168 GLU A N 1
ATOM 1350 C CA . GLU A 1 168 ? -7.564 -2.249 -6.542 1.00 98.62 168 GLU A CA 1
ATOM 1351 C C . GLU A 1 168 ? -6.666 -1.422 -7.457 1.00 98.62 168 GLU A C 1
ATOM 1353 O O . GLU A 1 168 ? -6.859 -0.213 -7.595 1.00 98.62 168 GLU A O 1
ATOM 1358 N N . THR A 1 169 ? -5.680 -2.063 -8.072 1.00 98.50 169 THR A N 1
ATOM 1359 C CA . THR A 1 169 ? -4.821 -1.466 -9.092 1.00 98.50 169 THR A CA 1
ATOM 1360 C C . THR A 1 169 ? -4.807 -2.361 -10.317 1.00 98.50 169 THR A C 1
ATOM 1362 O O . THR A 1 169 ? -4.570 -3.560 -10.208 1.00 98.50 169 THR A O 1
ATOM 1365 N N . THR A 1 170 ? -5.107 -1.783 -11.475 1.00 98.62 170 THR A N 1
ATOM 1366 C CA . THR A 1 170 ? -4.988 -2.434 -12.780 1.00 98.62 170 THR A CA 1
ATOM 1367 C C . THR A 1 170 ? -3.935 -1.691 -13.580 1.00 98.62 170 THR A C 1
ATOM 1369 O O . THR A 1 170 ? -4.021 -0.475 -13.733 1.00 98.62 170 THR A O 1
ATOM 1372 N N . MET A 1 171 ? -2.929 -2.413 -14.051 1.00 98.69 171 MET A N 1
ATOM 1373 C CA . MET A 1 171 ? -1.720 -1.884 -14.666 1.00 98.69 171 MET A CA 1
ATOM 1374 C C . MET A 1 171 ? -1.603 -2.427 -16.084 1.00 98.69 171 MET A C 1
ATOM 1376 O O . MET A 1 171 ? -1.605 -3.640 -16.267 1.00 98.69 171 MET A O 1
ATOM 1380 N N . THR A 1 172 ? -1.426 -1.548 -17.063 1.00 98.88 172 THR A N 1
ATOM 1381 C CA . THR A 1 172 ? -1.162 -1.900 -18.461 1.00 98.88 172 THR A CA 1
ATOM 1382 C C . THR A 1 172 ? 0.260 -1.495 -18.825 1.00 98.88 172 THR A C 1
ATOM 1384 O O . THR A 1 172 ? 0.622 -0.325 -18.668 1.00 98.88 172 THR A O 1
ATOM 1387 N N . ASN A 1 173 ? 1.066 -2.432 -19.325 1.00 98.69 173 ASN A N 1
ATOM 1388 C CA . ASN A 1 173 ? 2.410 -2.122 -19.804 1.00 98.69 173 ASN A CA 1
ATOM 1389 C C . ASN A 1 173 ? 2.327 -1.366 -21.138 1.00 98.69 173 ASN A C 1
ATOM 1391 O O . ASN A 1 173 ? 1.834 -1.901 -22.128 1.00 98.69 173 ASN A O 1
ATOM 1395 N N . VAL A 1 174 ? 2.836 -0.135 -21.166 1.00 98.69 174 VAL A N 1
ATOM 1396 C CA . VAL A 1 174 ? 2.817 0.748 -22.343 1.00 98.69 174 VAL A CA 1
ATOM 1397 C C . VAL A 1 174 ? 4.218 1.109 -22.839 1.00 98.69 174 VAL A C 1
ATOM 1399 O O . VAL A 1 174 ? 4.348 1.954 -23.720 1.00 98.69 174 VAL A O 1
ATOM 1402 N N . SER A 1 175 ? 5.271 0.478 -22.307 1.00 97.56 175 SER A N 1
ATOM 1403 C CA . SER A 1 175 ? 6.660 0.782 -22.685 1.00 97.56 175 SER A CA 1
ATOM 1404 C C . SER A 1 175 ? 7.042 0.282 -24.084 1.00 97.56 175 SER A C 1
ATOM 1406 O O . SER A 1 175 ? 8.068 0.691 -24.627 1.00 97.56 175 SER A O 1
ATOM 1408 N N . GLY A 1 176 ? 6.260 -0.643 -24.653 1.00 97.81 176 GLY A N 1
ATOM 1409 C CA . GLY A 1 176 ? 6.595 -1.354 -25.890 1.00 97.81 176 GLY A CA 1
ATOM 1410 C C . GLY A 1 176 ? 7.649 -2.459 -25.719 1.00 97.81 176 GLY A C 1
ATOM 1411 O O . GLY A 1 176 ? 8.041 -3.083 -26.703 1.00 97.81 176 GLY A O 1
ATOM 1412 N N . THR A 1 177 ? 8.103 -2.730 -24.491 1.00 97.31 177 THR A N 1
ATOM 1413 C CA . THR A 1 177 ? 9.060 -3.799 -24.153 1.00 97.31 177 THR A CA 1
ATOM 1414 C C . THR A 1 177 ? 8.595 -4.598 -22.933 1.00 97.31 177 THR A C 1
ATOM 1416 O O . THR A 1 177 ? 7.705 -4.176 -22.202 1.00 97.31 177 THR A O 1
ATOM 1419 N N . GLU A 1 178 ? 9.166 -5.781 -22.702 1.00 97.62 178 GLU A N 1
ATOM 1420 C CA . GLU A 1 178 ? 8.873 -6.541 -21.482 1.00 97.62 178 GLU A CA 1
ATOM 1421 C C . GLU A 1 178 ? 9.443 -5.835 -20.237 1.00 97.62 178 GLU A C 1
ATOM 1423 O O . GLU A 1 178 ? 10.595 -5.395 -20.231 1.00 97.62 178 GLU A O 1
ATOM 1428 N N . LEU A 1 179 ? 8.632 -5.738 -19.178 1.00 97.62 179 LEU A N 1
ATOM 1429 C CA . LEU A 1 179 ? 8.982 -5.106 -17.903 1.00 97.62 179 LEU A CA 1
ATOM 1430 C C . LEU A 1 179 ? 8.873 -6.107 -16.741 1.00 97.62 179 LEU A C 1
ATOM 1432 O O . LEU A 1 179 ? 7.900 -6.053 -15.993 1.00 97.62 179 LEU A O 1
ATOM 1436 N N . PRO A 1 180 ? 9.843 -7.012 -16.531 1.00 96.94 180 PRO A N 1
ATOM 1437 C CA . PRO A 1 180 ? 9.769 -7.934 -15.401 1.00 96.94 180 PRO A CA 1
ATOM 1438 C C . PRO A 1 180 ? 9.636 -7.164 -14.076 1.00 96.94 180 PRO A C 1
ATOM 1440 O O . PRO A 1 180 ? 10.406 -6.236 -13.803 1.00 96.94 180 PRO A O 1
ATOM 1443 N N . LEU A 1 181 ? 8.631 -7.528 -13.276 1.00 97.69 181 LEU A N 1
ATOM 1444 C CA . LEU A 1 181 ? 8.375 -6.952 -11.957 1.00 97.69 181 LEU A CA 1
ATOM 1445 C C . LEU A 1 181 ? 9.063 -7.812 -10.899 1.00 97.69 181 LEU A C 1
ATOM 1447 O O . LEU A 1 181 ? 8.789 -9.006 -10.808 1.00 97.69 181 LEU A O 1
ATOM 1451 N N . GLY A 1 182 ? 9.945 -7.217 -10.102 1.00 95.50 182 GLY A N 1
ATOM 1452 C CA . GLY A 1 182 ? 10.837 -7.951 -9.206 1.00 95.50 182 GLY A CA 1
ATOM 1453 C C . GLY A 1 182 ? 11.096 -7.265 -7.869 1.00 95.50 182 GLY A C 1
ATOM 1454 O O . GLY A 1 182 ? 10.736 -6.105 -7.639 1.00 95.50 182 GLY A O 1
ATOM 1455 N N . SER A 1 183 ? 11.776 -8.004 -6.997 1.00 93.94 183 SER A N 1
ATOM 1456 C CA . SER A 1 183 ? 12.311 -7.544 -5.711 1.00 93.94 183 SER A CA 1
ATOM 1457 C C . SER A 1 183 ? 13.840 -7.675 -5.711 1.00 93.94 183 SER A C 1
ATOM 1459 O O . SER A 1 183 ? 14.389 -8.359 -6.575 1.00 93.94 183 SER A O 1
ATOM 1461 N N . PRO A 1 184 ? 14.574 -7.033 -4.790 1.00 91.81 184 PRO A N 1
ATOM 1462 C CA . PRO A 1 184 ? 16.019 -7.249 -4.696 1.00 91.81 184 PRO A CA 1
ATOM 1463 C C . PRO A 1 184 ? 16.401 -8.735 -4.568 1.00 91.81 184 PRO A C 1
ATOM 1465 O O . PRO A 1 184 ? 17.392 -9.169 -5.159 1.00 91.81 184 PRO A O 1
ATOM 1468 N N . ALA A 1 185 ? 15.562 -9.541 -3.906 1.00 90.25 185 ALA A N 1
ATOM 1469 C CA . ALA A 1 185 ? 15.742 -10.988 -3.807 1.00 90.25 185 ALA A CA 1
ATOM 1470 C C . ALA A 1 185 ? 15.752 -11.711 -5.152 1.00 90.25 185 ALA A C 1
ATOM 1472 O O . ALA A 1 185 ? 16.578 -12.597 -5.360 1.00 90.25 185 ALA A O 1
ATOM 1473 N N . THR A 1 186 ? 14.928 -11.290 -6.114 1.00 90.31 186 THR A N 1
ATOM 1474 C CA . THR A 1 186 ? 14.938 -11.890 -7.458 1.00 90.31 186 THR A CA 1
ATOM 1475 C C . THR A 1 186 ? 16.190 -11.526 -8.260 1.00 90.31 186 THR A C 1
ATOM 1477 O O . THR A 1 186 ? 16.390 -12.050 -9.353 1.00 90.31 186 THR A O 1
ATOM 1480 N N . ARG A 1 187 ? 17.052 -10.653 -7.722 1.00 89.56 187 ARG A N 1
ATOM 1481 C CA . ARG A 1 187 ? 18.341 -10.257 -8.303 1.00 89.56 187 ARG A CA 1
ATOM 1482 C C . ARG A 1 187 ? 19.552 -10.650 -7.459 1.00 89.56 187 ARG A C 1
ATOM 1484 O O . ARG A 1 187 ? 20.665 -10.276 -7.821 1.00 89.56 187 ARG A O 1
ATOM 1491 N N . GLY A 1 188 ? 19.350 -11.421 -6.387 1.00 87.25 188 GLY A N 1
ATOM 1492 C CA . GLY A 1 188 ? 20.420 -12.013 -5.578 1.00 87.25 188 GLY A CA 1
ATOM 1493 C C . GLY A 1 188 ? 20.506 -11.539 -4.124 1.00 87.25 188 GLY A C 1
ATOM 1494 O O . GLY A 1 188 ? 21.333 -12.069 -3.393 1.00 87.25 188 GLY A O 1
ATOM 1495 N N . ASP A 1 189 ? 19.675 -10.589 -3.679 1.00 87.62 189 ASP A N 1
ATOM 1496 C CA . ASP A 1 189 ? 19.599 -10.187 -2.262 1.00 87.62 189 ASP A CA 1
ATOM 1497 C C . ASP A 1 189 ? 18.530 -10.998 -1.519 1.00 87.62 189 ASP A C 1
ATOM 1499 O O . ASP A 1 189 ? 17.410 -10.529 -1.303 1.00 87.62 189 ASP A O 1
ATOM 1503 N N . GLU A 1 190 ? 18.841 -12.253 -1.189 1.00 80.56 190 GLU A N 1
ATOM 1504 C CA . GLU A 1 190 ? 17.853 -13.222 -0.695 1.00 80.56 190 GLU A CA 1
ATOM 1505 C C . GLU A 1 190 ? 17.054 -12.763 0.538 1.00 80.56 190 GLU A C 1
ATOM 1507 O O . GLU A 1 190 ? 15.949 -13.268 0.723 1.00 80.56 190 GLU A O 1
ATOM 1512 N N . GLY A 1 191 ? 17.562 -11.810 1.332 1.00 76.88 191 GLY A N 1
ATOM 1513 C CA . GLY A 1 191 ? 16.892 -11.260 2.520 1.00 76.88 191 GLY A CA 1
ATOM 1514 C C . GLY A 1 191 ? 16.014 -10.024 2.268 1.00 76.88 191 GLY A C 1
ATOM 1515 O O . GLY A 1 191 ? 15.467 -9.449 3.209 1.00 76.88 191 GLY A O 1
ATOM 1516 N N . ALA A 1 192 ? 15.880 -9.574 1.018 1.00 83.50 192 ALA A N 1
ATOM 1517 C CA . ALA A 1 192 ? 15.166 -8.352 0.652 1.00 83.50 192 ALA A CA 1
ATOM 1518 C C . ALA A 1 192 ? 13.953 -8.642 -0.247 1.00 83.50 192 ALA A C 1
ATOM 1520 O O . ALA A 1 192 ? 13.845 -8.184 -1.389 1.00 83.50 192 ALA A O 1
ATOM 1521 N N . ARG A 1 193 ? 12.996 -9.400 0.295 1.00 86.31 193 ARG A N 1
ATOM 1522 C CA . ARG A 1 193 ? 11.768 -9.835 -0.391 1.00 86.31 193 ARG A CA 1
ATOM 1523 C C . ARG A 1 193 ? 10.610 -8.857 -0.228 1.00 86.31 193 ARG A C 1
ATOM 1525 O O . ARG A 1 193 ? 9.554 -9.205 0.294 1.00 86.31 193 ARG A O 1
ATOM 1532 N N . PHE A 1 194 ? 10.798 -7.615 -0.657 1.00 89.75 194 PHE A N 1
ATOM 1533 C CA . PHE A 1 194 ? 9.757 -6.588 -0.590 1.00 89.75 194 PHE A CA 1
ATOM 1534 C C . PHE A 1 194 ? 9.342 -6.075 -1.965 1.00 89.75 194 PHE A C 1
ATOM 1536 O O . PHE A 1 194 ? 10.085 -6.142 -2.945 1.00 89.75 194 PHE A O 1
ATOM 1543 N N . GLY A 1 195 ? 8.145 -5.498 -1.988 1.00 92.38 195 GLY A N 1
ATOM 1544 C CA . GLY A 1 195 ? 7.577 -4.808 -3.129 1.00 92.38 195 GLY A CA 1
ATOM 1545 C C . GLY A 1 195 ? 6.167 -5.296 -3.434 1.00 92.38 195 GLY A C 1
ATOM 1546 O O . GLY A 1 195 ? 5.875 -6.481 -3.336 1.00 92.38 195 GLY A O 1
ATOM 1547 N N . GLY A 1 196 ? 5.290 -4.357 -3.774 1.00 96.25 196 GLY A N 1
ATOM 1548 C CA . GLY A 1 196 ? 3.854 -4.563 -3.904 1.00 96.25 196 GLY A CA 1
ATOM 1549 C C . GLY A 1 196 ? 3.128 -3.535 -3.049 1.00 96.25 196 GLY A C 1
ATOM 1550 O O . GLY A 1 196 ? 3.552 -2.376 -2.973 1.00 96.25 196 GLY A O 1
ATOM 1551 N N . LEU A 1 197 ? 2.049 -3.949 -2.382 1.00 97.94 197 LEU A N 1
ATOM 1552 C CA . LEU A 1 197 ? 1.404 -3.117 -1.375 1.00 97.94 197 LEU A CA 1
ATOM 1553 C C . LEU A 1 197 ? 2.254 -3.165 -0.105 1.00 97.94 197 LEU A C 1
ATOM 1555 O O . LEU A 1 197 ? 2.484 -4.234 0.449 1.00 97.94 197 LEU A O 1
ATOM 1559 N N . PHE A 1 198 ? 2.715 -2.012 0.363 1.00 97.75 198 PHE A N 1
ATOM 1560 C CA . PHE A 1 198 ? 3.583 -1.913 1.529 1.00 97.75 198 PHE A CA 1
ATOM 1561 C C . PHE A 1 198 ? 3.000 -0.967 2.567 1.00 97.75 198 PHE A C 1
ATOM 1563 O O . PHE A 1 198 ? 2.686 0.186 2.259 1.00 97.75 198 PHE A O 1
ATOM 1570 N N . TRP A 1 199 ? 2.907 -1.454 3.800 1.00 98.38 199 TRP A N 1
ATOM 1571 C CA . TRP A 1 199 ? 2.530 -0.708 4.988 1.00 98.38 199 TRP A CA 1
ATOM 1572 C C . TRP A 1 199 ? 3.744 -0.514 5.899 1.00 98.38 199 TRP A C 1
ATOM 1574 O O . TRP A 1 199 ? 4.432 -1.468 6.268 1.00 98.38 199 TRP A O 1
ATOM 1584 N N . ARG A 1 200 ? 3.982 0.738 6.291 1.00 98.12 200 ARG A N 1
ATOM 1585 C CA . ARG A 1 200 ? 4.948 1.142 7.313 1.00 98.12 200 ARG A CA 1
ATOM 1586 C C . ARG A 1 200 ? 4.197 1.632 8.548 1.00 98.12 200 ARG A C 1
ATOM 1588 O O . ARG A 1 200 ? 3.537 2.674 8.489 1.00 98.12 200 ARG A O 1
ATOM 1595 N N . GLY A 1 201 ? 4.340 0.915 9.660 1.00 98.06 201 GLY A N 1
ATOM 1596 C CA . GLY A 1 201 ? 3.745 1.281 10.943 1.00 98.06 201 GLY A CA 1
ATOM 1597 C C . GLY A 1 201 ? 4.478 2.428 11.662 1.00 98.06 201 GLY A C 1
ATOM 1598 O O . GLY A 1 201 ? 5.601 2.788 11.277 1.00 98.06 201 GLY A O 1
ATOM 1599 N N . PRO A 1 202 ? 3.856 3.021 12.701 1.00 97.94 202 PRO A N 1
ATOM 1600 C CA . PRO A 1 202 ? 4.488 3.981 13.612 1.00 97.94 202 PRO A CA 1
ATOM 1601 C C . PRO A 1 202 ? 5.758 3.429 14.270 1.00 97.94 202 PRO A C 1
ATOM 1603 O O . PRO A 1 202 ? 5.937 2.219 14.372 1.00 97.94 202 PRO A O 1
ATOM 1606 N N . ARG A 1 203 ? 6.640 4.307 14.769 1.00 97.06 203 ARG A N 1
ATOM 1607 C CA . ARG A 1 203 ? 7.833 3.863 15.522 1.00 97.06 203 ARG A CA 1
ATOM 1608 C C . ARG A 1 203 ? 7.471 3.132 16.814 1.00 97.06 203 ARG A C 1
ATOM 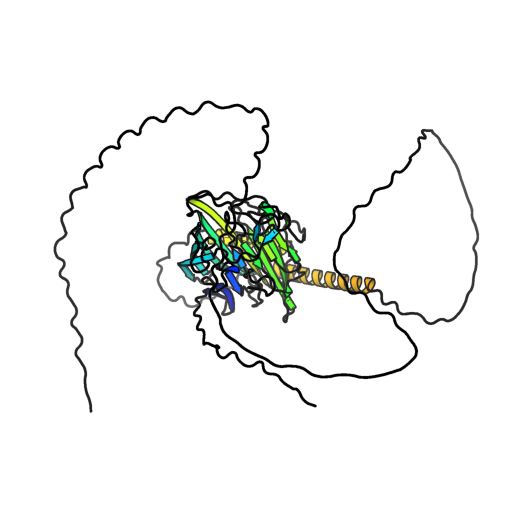1610 O O . ARG A 1 203 ? 8.159 2.186 17.165 1.00 97.06 203 ARG A O 1
ATOM 1617 N N . SER A 1 204 ? 6.374 3.518 17.460 1.00 97.69 204 SER A N 1
ATOM 1618 C CA . SER A 1 204 ? 5.868 2.855 18.665 1.00 97.69 204 SER A CA 1
ATOM 1619 C C . SER A 1 204 ? 5.442 1.398 18.426 1.00 97.69 204 SER A C 1
ATOM 1621 O O . SER A 1 204 ? 5.231 0.651 19.372 1.00 97.69 204 SER A O 1
ATOM 1623 N N . PHE A 1 205 ? 5.313 0.974 17.160 1.00 97.25 205 PHE A N 1
ATOM 1624 C CA . PHE A 1 205 ? 4.965 -0.400 16.795 1.00 97.25 205 PHE A CA 1
ATOM 1625 C C . PHE A 1 205 ? 6.199 -1.303 16.639 1.00 97.25 205 PHE A C 1
ATOM 1627 O O . PHE A 1 205 ? 6.033 -2.495 16.381 1.00 97.25 205 PHE A O 1
ATOM 1634 N N . THR A 1 206 ? 7.425 -0.775 16.754 1.00 96.06 206 THR A N 1
ATOM 1635 C CA . THR A 1 206 ? 8.639 -1.608 16.779 1.00 96.06 206 THR A CA 1
ATOM 1636 C C . THR A 1 206 ? 8.543 -2.640 17.906 1.00 96.06 206 THR A C 1
ATOM 1638 O O . THR A 1 206 ? 8.137 -2.301 19.014 1.00 96.06 206 THR A O 1
ATOM 1641 N N . GLY A 1 207 ? 8.877 -3.899 17.611 1.00 93.81 207 GLY A N 1
ATOM 1642 C CA . GLY A 1 207 ? 8.716 -5.018 18.551 1.00 93.81 207 GLY A CA 1
ATOM 1643 C C . GLY A 1 207 ? 7.266 -5.499 18.726 1.00 93.81 207 GLY A C 1
ATOM 1644 O O . GLY A 1 207 ? 6.988 -6.321 19.593 1.00 93.81 207 GLY A O 1
ATOM 1645 N N . GLY A 1 208 ? 6.322 -4.992 17.922 1.00 95.00 208 GLY A N 1
ATOM 1646 C CA . GLY A 1 208 ? 4.930 -5.441 17.932 1.00 95.00 208 GLY A CA 1
ATOM 1647 C C . GLY A 1 208 ? 4.728 -6.861 17.390 1.00 95.00 208 GLY A C 1
ATOM 1648 O O . GLY A 1 208 ? 5.653 -7.536 16.939 1.00 95.00 208 GLY A O 1
ATOM 1649 N N . THR A 1 209 ? 3.481 -7.323 17.415 1.00 94.31 209 THR A N 1
ATOM 1650 C CA . THR A 1 209 ? 3.128 -8.711 17.099 1.00 94.31 209 THR A CA 1
ATOM 1651 C C . THR A 1 209 ? 2.685 -8.858 15.648 1.00 94.31 209 THR A C 1
ATOM 1653 O O . THR A 1 209 ? 1.710 -8.237 15.225 1.00 94.31 209 THR A O 1
ATOM 1656 N N . ILE A 1 210 ? 3.358 -9.735 14.902 1.00 94.31 210 ILE A N 1
ATOM 1657 C CA . ILE A 1 210 ? 2.920 -10.185 13.575 1.00 94.31 210 ILE A CA 1
ATOM 1658 C C . ILE A 1 210 ? 1.887 -11.304 13.748 1.00 94.31 210 ILE A C 1
ATOM 1660 O O . ILE A 1 210 ? 2.092 -12.238 14.519 1.00 94.31 210 ILE A O 1
ATOM 1664 N N . LEU A 1 211 ? 0.783 -11.216 13.010 1.00 93.75 211 LEU A N 1
ATOM 1665 C CA . LEU A 1 211 ? -0.328 -12.163 13.050 1.00 93.75 211 LEU A CA 1
ATOM 1666 C C . LEU A 1 211 ? -0.417 -12.895 11.713 1.00 93.75 211 LEU A C 1
ATOM 1668 O O . LEU A 1 211 ? -0.591 -12.267 10.669 1.00 93.75 211 LEU A O 1
ATOM 1672 N N . LEU A 1 212 ? -0.325 -14.221 11.746 1.00 91.56 212 LEU A N 1
ATOM 1673 C CA . LEU A 1 212 ? -0.398 -15.086 10.569 1.00 91.56 212 LEU A CA 1
ATOM 1674 C C . LEU A 1 212 ? -1.437 -16.198 10.782 1.00 91.56 212 LEU A C 1
ATOM 1676 O O . LEU A 1 212 ? -1.715 -16.546 11.932 1.00 91.56 212 LEU A O 1
ATOM 1680 N N . PRO A 1 213 ? -2.028 -16.765 9.710 1.00 91.62 213 PRO A N 1
ATOM 1681 C CA . PRO A 1 213 ? -3.112 -17.743 9.832 1.00 91.62 213 PRO A CA 1
ATOM 1682 C C . PRO A 1 213 ? -2.745 -19.011 10.610 1.00 91.62 213 PRO A C 1
ATOM 1684 O O . PRO A 1 213 ? -3.609 -19.611 11.243 1.00 91.62 213 PRO A O 1
ATOM 1687 N N . ASP A 1 214 ? -1.484 -19.427 10.543 1.00 83.56 214 ASP A N 1
ATOM 1688 C CA . ASP A 1 214 ? -0.931 -20.593 11.236 1.00 83.56 214 ASP A CA 1
ATOM 1689 C C . ASP A 1 214 ? -0.364 -20.255 12.627 1.00 83.56 214 ASP A C 1
ATOM 1691 O O . ASP A 1 214 ? 0.090 -21.147 13.341 1.00 83.56 214 ASP A O 1
ATOM 1695 N N . GLY A 1 215 ? -0.408 -18.979 13.025 1.00 73.69 215 GLY A N 1
ATOM 1696 C CA . GLY A 1 215 ? 0.143 -18.486 14.284 1.00 73.69 215 GLY A CA 1
ATOM 1697 C C . GLY A 1 215 ? 1.670 -18.411 14.324 1.00 73.69 215 GLY A C 1
ATOM 1698 O O . GLY A 1 215 ? 2.218 -18.084 15.376 1.00 73.69 215 GLY A O 1
ATOM 1699 N N . ALA A 1 216 ? 2.369 -18.680 13.216 1.00 62.56 216 ALA A N 1
ATOM 1700 C CA . ALA A 1 216 ? 3.820 -18.581 13.168 1.00 62.56 216 ALA A CA 1
ATOM 1701 C C . ALA A 1 216 ? 4.242 -17.104 13.163 1.00 62.56 216 ALA A C 1
ATOM 1703 O O . ALA A 1 216 ? 4.193 -16.441 12.135 1.00 62.56 216 ALA A O 1
ATOM 1704 N N . GLY A 1 217 ? 4.666 -16.565 14.305 1.00 58.88 217 GLY A N 1
ATOM 1705 C CA . GLY A 1 217 ? 5.300 -15.248 14.370 1.00 58.88 217 GLY A CA 1
ATOM 1706 C C . GLY A 1 217 ? 6.734 -15.330 13.853 1.00 58.88 217 GLY A C 1
ATOM 1707 O O . GLY A 1 217 ? 7.650 -15.518 14.645 1.00 58.88 217 GLY A O 1
ATOM 1708 N N . ALA A 1 218 ? 6.949 -15.240 12.541 1.00 53.22 218 ALA A N 1
ATOM 1709 C CA . ALA A 1 218 ? 8.299 -15.226 11.983 1.00 53.22 218 ALA A CA 1
ATOM 1710 C C . ALA A 1 218 ? 8.698 -13.792 11.584 1.00 53.22 218 ALA A C 1
ATOM 1712 O O . ALA A 1 218 ? 8.088 -13.238 10.664 1.00 53.22 218 ALA A O 1
ATOM 1713 N N . PRO A 1 219 ? 9.697 -13.168 12.238 1.00 50.72 219 PRO A N 1
ATOM 1714 C CA . PRO A 1 219 ? 10.341 -11.982 11.682 1.00 50.72 219 PRO A CA 1
ATOM 1715 C C . PRO A 1 219 ? 11.052 -12.340 10.361 1.00 50.72 219 PRO A C 1
ATOM 1717 O O . PRO A 1 219 ? 11.727 -13.364 10.284 1.00 50.72 219 PRO A O 1
ATOM 1720 N N . GLY A 1 220 ? 10.912 -11.503 9.325 1.00 61.59 220 GLY A N 1
ATOM 1721 C CA . GLY A 1 220 ? 11.662 -11.609 8.064 1.00 61.59 220 GLY A CA 1
ATOM 1722 C C . GLY A 1 220 ? 10.810 -11.931 6.827 1.00 61.59 220 GLY A C 1
ATOM 1723 O O . GLY A 1 220 ? 9.766 -11.315 6.588 1.00 61.59 220 GLY A O 1
ATOM 1724 N N . ASP A 1 221 ? 11.286 -12.877 6.010 1.00 62.50 221 ASP A N 1
ATOM 1725 C CA . ASP A 1 221 ? 10.632 -13.370 4.790 1.00 62.50 221 ASP A CA 1
ATOM 1726 C C . ASP A 1 221 ? 9.446 -14.282 5.141 1.00 62.50 221 ASP A C 1
ATOM 1728 O O . ASP A 1 221 ? 9.515 -15.510 5.015 1.00 62.50 221 ASP A O 1
ATOM 1732 N N . GLY A 1 222 ? 8.365 -13.671 5.627 1.00 67.19 222 GLY A N 1
ATOM 1733 C CA . GLY A 1 222 ? 7.164 -14.343 6.116 1.00 67.19 222 GLY A CA 1
ATOM 1734 C C . GLY A 1 222 ? 6.607 -15.416 5.162 1.00 67.19 222 GLY A C 1
ATOM 1735 O O . GLY A 1 222 ? 6.876 -15.406 3.956 1.00 67.19 222 GLY A O 1
ATOM 1736 N N . PRO A 1 223 ? 5.822 -16.376 5.680 1.00 82.19 223 PRO A N 1
ATOM 1737 C CA . PRO A 1 223 ? 5.289 -17.487 4.899 1.00 82.19 223 PRO A CA 1
ATOM 1738 C C . PRO A 1 223 ? 4.350 -17.010 3.783 1.00 82.19 223 PRO A C 1
ATOM 1740 O O . PRO A 1 223 ? 3.927 -15.854 3.729 1.00 82.19 223 PRO A O 1
ATOM 1743 N N . ARG A 1 224 ? 3.984 -17.926 2.880 1.00 91.06 224 ARG A N 1
ATOM 1744 C CA . ARG A 1 224 ? 2.870 -17.688 1.956 1.00 91.06 224 ARG A CA 1
ATOM 1745 C C . ARG A 1 224 ? 1.552 -17.794 2.711 1.00 91.06 224 ARG A C 1
ATOM 1747 O O . ARG A 1 224 ? 1.266 -18.839 3.289 1.00 91.06 224 ARG A O 1
ATOM 1754 N N . ALA A 1 225 ? 0.751 -16.735 2.684 1.00 93.81 225 ALA A N 1
ATOM 1755 C CA . ALA A 1 225 ? -0.512 -16.676 3.416 1.00 93.81 225 ALA A CA 1
ATOM 1756 C C . ALA A 1 225 ? -1.548 -15.790 2.697 1.00 93.81 225 ALA A C 1
ATOM 1758 O O . ALA A 1 225 ? -1.167 -14.833 2.025 1.00 93.81 225 ALA A O 1
ATOM 1759 N N . PRO A 1 226 ? -2.858 -16.065 2.830 1.00 96.25 226 PRO A N 1
ATOM 1760 C CA . PRO A 1 226 ? -3.913 -15.233 2.234 1.00 96.25 226 PRO A CA 1
ATOM 1761 C C . PRO A 1 226 ? -4.111 -13.889 2.954 1.00 96.25 226 PRO A C 1
ATOM 1763 O O . PRO A 1 226 ? -4.744 -12.979 2.425 1.00 96.25 226 PRO A O 1
ATOM 1766 N N . TRP A 1 227 ? -3.616 -13.762 4.182 1.00 97.19 227 TRP A N 1
ATOM 1767 C CA . TRP A 1 227 ? -3.631 -12.526 4.954 1.00 97.19 227 TRP A CA 1
ATOM 1768 C C . TRP A 1 227 ? -2.486 -12.542 5.961 1.00 97.19 227 TRP A C 1
ATOM 1770 O O . TRP A 1 227 ? -2.032 -13.611 6.372 1.00 97.19 227 TRP A O 1
ATOM 1780 N N . ALA A 1 228 ? -2.067 -11.358 6.381 1.00 96.25 228 ALA A N 1
ATOM 1781 C CA . ALA A 1 228 ? -1.215 -11.167 7.542 1.00 96.25 228 ALA A CA 1
ATOM 1782 C C . ALA A 1 228 ? -1.655 -9.903 8.281 1.00 96.25 228 ALA A C 1
ATOM 1784 O O . ALA A 1 228 ? -2.284 -9.012 7.704 1.00 96.25 228 ALA A O 1
ATOM 1785 N N . GLY A 1 229 ? -1.339 -9.826 9.565 1.00 96.25 229 GLY A N 1
ATOM 1786 C CA . GLY A 1 229 ? -1.663 -8.689 10.405 1.00 96.25 229 GLY A CA 1
ATOM 1787 C C . GLY A 1 229 ? -0.500 -8.236 11.267 1.00 96.25 229 GLY A C 1
ATOM 1788 O O . GLY A 1 229 ? 0.517 -8.915 11.388 1.00 96.25 229 GLY A O 1
ATOM 1789 N N . PHE A 1 230 ? -0.673 -7.068 11.864 1.00 96.81 230 PHE A N 1
ATOM 1790 C CA . PHE A 1 230 ? 0.261 -6.479 12.802 1.00 96.81 230 PHE A CA 1
ATOM 1791 C C . PHE A 1 230 ? -0.515 -5.779 13.915 1.00 96.81 230 PHE A C 1
ATOM 1793 O O . PHE A 1 230 ? -1.395 -4.959 13.636 1.00 96.81 230 PHE A O 1
ATOM 1800 N N . THR A 1 231 ? -0.162 -6.062 15.164 1.00 97.50 231 THR A N 1
ATOM 1801 C CA . THR A 1 231 ? -0.645 -5.333 16.336 1.00 97.50 231 THR A CA 1
ATOM 1802 C C . THR A 1 231 ? 0.513 -4.594 16.988 1.00 97.50 231 THR A C 1
ATOM 1804 O O . THR A 1 231 ? 1.570 -5.170 17.236 1.00 97.50 231 THR A O 1
ATOM 1807 N N . GLY A 1 232 ? 0.306 -3.317 17.295 1.00 97.25 232 GLY A N 1
ATOM 1808 C CA . GLY A 1 232 ? 1.270 -2.504 18.029 1.00 97.25 232 GLY A CA 1
ATOM 1809 C C . GLY A 1 232 ? 0.597 -1.617 19.067 1.00 97.25 232 GLY A C 1
ATOM 1810 O O . GLY A 1 232 ? -0.630 -1.467 19.078 1.00 97.25 232 GLY A O 1
ATOM 1811 N N . ARG A 1 233 ? 1.417 -1.044 19.949 1.00 98.06 233 ARG A N 1
ATOM 1812 C CA . ARG A 1 233 ? 0.995 -0.077 20.966 1.00 98.06 233 ARG A CA 1
ATOM 1813 C C . ARG A 1 233 ? 1.353 1.344 20.532 1.00 98.06 233 ARG A C 1
ATOM 1815 O O . ARG A 1 233 ? 2.308 1.570 19.789 1.00 98.06 233 ARG A O 1
ATOM 1822 N N . HIS A 1 234 ? 0.562 2.306 20.981 1.00 98.19 234 HIS A N 1
ATOM 1823 C CA . HIS A 1 234 ? 0.775 3.723 20.712 1.00 98.19 234 HIS A CA 1
ATOM 1824 C C . HIS A 1 234 ? 1.526 4.378 21.857 1.00 98.19 234 HIS A C 1
ATOM 1826 O O . HIS A 1 234 ? 1.197 4.172 23.030 1.00 98.19 234 HIS A O 1
ATOM 1832 N N . ASP A 1 235 ? 2.493 5.215 21.495 1.00 94.94 235 ASP A N 1
ATOM 1833 C CA . ASP A 1 235 ? 3.043 6.194 22.423 1.00 94.94 235 ASP A CA 1
ATOM 1834 C C . ASP A 1 235 ? 1.937 7.178 22.845 1.00 94.94 235 ASP A C 1
ATOM 1836 O O . ASP A 1 235 ? 0.920 7.327 22.169 1.00 94.94 235 ASP A O 1
ATOM 1840 N N . GLU A 1 236 ? 2.142 7.868 23.966 1.00 93.94 236 GLU A N 1
ATOM 1841 C CA . GLU A 1 236 ? 1.218 8.851 24.561 1.00 93.94 236 GLU A CA 1
ATOM 1842 C C . GLU A 1 236 ? -0.079 8.261 25.142 1.00 93.94 236 GLU A C 1
ATOM 1844 O O . GLU A 1 236 ? -0.390 8.525 26.305 1.00 93.94 236 GLU A O 1
ATOM 1849 N N . THR A 1 237 ? -0.832 7.464 24.380 1.00 96.56 237 THR A N 1
ATOM 1850 C CA . THR A 1 237 ? -2.145 6.946 24.809 1.00 96.56 237 THR A CA 1
ATOM 1851 C C . THR A 1 237 ? -2.069 5.564 25.452 1.00 96.56 237 THR A C 1
ATOM 1853 O O . THR A 1 237 ? -2.954 5.205 26.231 1.00 96.56 237 THR A O 1
ATOM 1856 N N . GLY A 1 238 ? -1.035 4.774 25.138 1.00 96.06 238 GLY A N 1
ATOM 1857 C CA . GLY A 1 238 ? -0.909 3.380 25.574 1.00 96.06 238 GLY A CA 1
ATOM 1858 C C . GLY A 1 238 ? -1.954 2.440 24.957 1.00 96.06 238 GLY A C 1
ATOM 1859 O O . GLY A 1 238 ? -2.004 1.256 25.309 1.00 96.06 238 GLY A O 1
ATOM 1860 N N . ALA A 1 239 ? -2.793 2.946 24.044 1.00 97.81 239 ALA A N 1
ATOM 1861 C CA . ALA A 1 239 ? -3.757 2.148 23.306 1.00 97.81 239 ALA A CA 1
ATOM 1862 C C . ALA A 1 239 ? -3.037 1.156 22.384 1.00 97.81 239 ALA A C 1
ATOM 1864 O O . ALA A 1 239 ? -1.867 1.324 22.042 1.00 97.81 239 ALA A O 1
ATOM 1865 N N . ALA A 1 240 ? -3.752 0.126 21.945 1.00 98.19 240 ALA A N 1
ATOM 1866 C CA . ALA A 1 240 ? -3.282 -0.776 20.904 1.00 98.19 240 ALA A CA 1
ATOM 1867 C C . ALA A 1 240 ? -4.124 -0.605 19.642 1.00 98.19 240 ALA A C 1
ATOM 1869 O O . ALA A 1 240 ? -5.295 -0.217 19.707 1.00 98.19 240 ALA A O 1
ATOM 1870 N N . SER A 1 241 ? -3.550 -0.928 18.491 1.00 98.69 241 SER A N 1
ATOM 1871 C CA . SER A 1 241 ? -4.305 -1.054 17.246 1.00 98.69 241 SER A CA 1
ATOM 1872 C C . SER A 1 241 ? -3.781 -2.196 16.407 1.00 98.69 241 SER A C 1
ATOM 1874 O O . SER A 1 241 ? -2.615 -2.582 16.506 1.00 98.69 241 SER A O 1
ATOM 1876 N N . THR A 1 242 ? -4.660 -2.704 15.553 1.00 98.62 242 THR A N 1
ATOM 1877 C CA . THR A 1 242 ? -4.378 -3.826 14.670 1.00 98.62 242 THR A CA 1
ATOM 1878 C C . THR A 1 242 ? -4.635 -3.429 13.224 1.00 98.62 242 THR A C 1
ATOM 1880 O O . THR A 1 242 ? -5.676 -2.854 12.901 1.00 98.62 242 THR A O 1
ATOM 1883 N N . VAL A 1 243 ? -3.699 -3.776 12.346 1.00 98.75 243 VAL A N 1
ATOM 1884 C CA . VAL A 1 243 ? -3.855 -3.702 10.891 1.00 98.75 243 VAL A CA 1
ATOM 1885 C C . VAL A 1 243 ? -3.801 -5.120 10.338 1.00 98.75 243 VAL A C 1
ATOM 1887 O O . VAL A 1 243 ? -2.858 -5.843 10.632 1.00 98.75 243 VAL A O 1
ATOM 1890 N N . VAL A 1 244 ? -4.785 -5.526 9.536 1.00 98.69 244 VAL A N 1
ATOM 1891 C CA . VAL A 1 244 ? -4.770 -6.799 8.794 1.00 98.69 244 VAL A CA 1
ATOM 1892 C C . VAL A 1 244 ? -4.860 -6.495 7.308 1.00 98.69 244 VAL A C 1
ATOM 1894 O O . VAL A 1 244 ? -5.763 -5.782 6.876 1.00 98.69 244 VAL A O 1
ATOM 1897 N N . ILE A 1 245 ? -3.933 -7.032 6.521 1.00 98.69 245 ILE A N 1
ATOM 1898 C CA . ILE A 1 245 ? -3.957 -6.935 5.064 1.00 98.69 245 ILE A CA 1
ATOM 1899 C C . ILE A 1 245 ? -4.378 -8.295 4.506 1.00 98.69 245 ILE A C 1
ATOM 1901 O O . ILE A 1 245 ? -3.830 -9.330 4.881 1.00 98.69 245 ILE A O 1
ATOM 1905 N N . VAL A 1 246 ? -5.355 -8.286 3.607 1.00 98.75 246 VAL A N 1
ATOM 1906 C CA . VAL A 1 246 ? -5.873 -9.463 2.906 1.00 98.75 246 VAL A CA 1
ATOM 1907 C C . VAL A 1 246 ? -5.474 -9.377 1.443 1.00 98.75 246 VAL A C 1
ATOM 1909 O O . VAL A 1 246 ? -5.700 -8.349 0.803 1.00 98.75 246 VAL A O 1
ATOM 1912 N N . ASP A 1 247 ? -4.916 -10.464 0.926 1.00 98.31 247 ASP A N 1
ATOM 1913 C CA . ASP A 1 247 ? -4.648 -10.661 -0.493 1.00 98.31 247 ASP A CA 1
ATOM 1914 C C . ASP A 1 247 ? -5.853 -11.345 -1.158 1.00 98.31 247 ASP A C 1
ATOM 1916 O O . ASP A 1 247 ? -6.343 -12.365 -0.667 1.00 98.31 247 ASP A O 1
ATOM 1920 N N . ASP A 1 248 ? -6.373 -10.760 -2.238 1.00 98.06 248 ASP A N 1
ATOM 1921 C CA . ASP A 1 248 ? -7.509 -11.321 -2.972 1.00 98.06 248 ASP A CA 1
ATOM 1922 C C . ASP A 1 248 ? -7.093 -12.581 -3.752 1.00 98.06 248 ASP A C 1
ATOM 1924 O O . ASP A 1 248 ? -6.034 -12.618 -4.376 1.00 98.06 248 ASP A O 1
ATOM 1928 N N . GLU A 1 249 ? -7.952 -13.606 -3.762 1.00 97.06 249 GLU A N 1
ATOM 1929 C CA . GLU A 1 249 ? -7.694 -14.890 -4.436 1.00 97.06 249 GLU A CA 1
ATOM 1930 C C . GLU A 1 249 ? -7.479 -14.753 -5.953 1.00 97.06 249 GLU A C 1
ATOM 1932 O O . GLU A 1 249 ? -6.899 -15.640 -6.577 1.00 97.06 249 GLU A O 1
ATOM 1937 N N . SER A 1 250 ? -7.932 -13.646 -6.554 1.00 96.56 250 SER A N 1
ATOM 1938 C CA . SER A 1 250 ? -7.721 -13.347 -7.975 1.00 96.56 250 SER A CA 1
ATOM 1939 C C . SER A 1 250 ? -6.345 -12.753 -8.298 1.00 96.56 250 SER A C 1
ATOM 1941 O O . SER A 1 250 ? -6.025 -12.595 -9.478 1.00 96.56 250 SER A O 1
ATOM 1943 N N . ASN A 1 251 ? -5.516 -12.440 -7.296 1.00 97.56 251 ASN A N 1
ATOM 1944 C CA . ASN A 1 251 ? -4.190 -11.876 -7.535 1.00 97.56 251 ASN A CA 1
ATOM 1945 C C . ASN A 1 251 ? -3.261 -12.906 -8.213 1.00 97.56 251 ASN A C 1
ATOM 1947 O O . ASN A 1 251 ? -3.255 -14.075 -7.820 1.00 97.56 251 ASN A O 1
ATOM 1951 N N . PRO A 1 252 ? -2.408 -12.495 -9.178 1.00 95.12 252 PRO A N 1
ATOM 1952 C CA . PRO A 1 252 ? -1.594 -13.411 -9.989 1.00 95.12 252 PRO A CA 1
ATOM 1953 C C . PRO A 1 252 ? -0.730 -14.421 -9.220 1.00 95.12 252 PRO A C 1
ATOM 1955 O O . PRO A 1 252 ? -0.405 -15.481 -9.751 1.00 95.12 252 PRO A O 1
ATOM 1958 N N . THR A 1 253 ? -0.333 -14.104 -7.987 1.00 92.62 253 THR A N 1
ATOM 1959 C CA . THR A 1 253 ? 0.559 -14.938 -7.167 1.00 92.62 253 THR A CA 1
ATOM 1960 C C . THR A 1 253 ? -0.069 -15.352 -5.838 1.00 92.62 253 THR A C 1
ATOM 1962 O O . THR A 1 253 ? 0.666 -15.587 -4.877 1.00 92.62 253 THR A O 1
ATOM 1965 N N . HIS A 1 254 ? -1.402 -15.402 -5.760 1.00 95.25 254 HIS A N 1
ATOM 1966 C CA . HIS A 1 254 ? -2.119 -15.766 -4.542 1.00 95.25 254 HIS A CA 1
ATOM 1967 C C . HIS A 1 254 ? -1.837 -17.221 -4.092 1.00 95.25 254 HIS A C 1
ATOM 1969 O O . HIS A 1 254 ? -1.853 -18.132 -4.924 1.00 95.25 254 HIS A O 1
ATOM 1975 N N . PRO A 1 255 ? -1.654 -17.482 -2.782 1.00 94.12 255 PRO A N 1
ATOM 1976 C CA . PRO A 1 255 ? -1.307 -16.504 -1.756 1.00 94.12 255 PRO A CA 1
ATOM 1977 C C . PRO A 1 255 ? 0.151 -16.031 -1.930 1.00 94.12 255 PRO A C 1
ATOM 1979 O O . PRO A 1 255 ? 1.045 -16.858 -2.179 1.00 94.12 255 PRO A O 1
ATOM 1982 N N . PRO A 1 256 ? 0.424 -14.723 -1.779 1.00 93.44 256 PRO A N 1
ATOM 1983 C CA . PRO A 1 256 ? 1.759 -14.175 -1.930 1.00 93.44 256 PRO A CA 1
ATOM 1984 C C . PRO A 1 256 ? 2.618 -14.564 -0.732 1.00 93.44 256 PRO A C 1
ATOM 1986 O O . PRO A 1 256 ? 2.117 -14.897 0.348 1.00 93.44 256 PRO A O 1
ATOM 1989 N N . ARG A 1 257 ? 3.935 -14.473 -0.913 1.00 91.94 257 ARG A N 1
ATOM 1990 C CA . ARG A 1 257 ? 4.845 -14.371 0.227 1.00 91.94 257 ARG A CA 1
ATOM 1991 C C . ARG A 1 257 ? 4.623 -13.023 0.913 1.00 91.94 257 ARG A C 1
ATOM 1993 O O . ARG A 1 257 ? 4.308 -12.044 0.240 1.00 91.94 257 ARG A O 1
ATOM 2000 N N . TRP A 1 258 ? 4.812 -12.960 2.224 1.00 91.88 258 TRP A N 1
ATOM 2001 C CA . TRP A 1 258 ? 4.729 -11.709 2.973 1.00 91.88 258 TRP A CA 1
ATOM 2002 C C . TRP A 1 258 ? 6.110 -11.145 3.283 1.00 91.88 258 TRP A C 1
ATOM 2004 O O . TRP A 1 258 ? 6.988 -11.858 3.754 1.00 91.88 258 TRP A O 1
ATOM 2014 N N . HIS A 1 259 ? 6.275 -9.841 3.086 1.00 91.81 259 HIS A N 1
ATOM 2015 C CA . HIS A 1 259 ? 7.273 -9.079 3.821 1.00 91.81 259 HIS A CA 1
ATOM 2016 C C . HIS A 1 259 ? 6.661 -8.713 5.175 1.00 91.81 259 HIS A C 1
ATOM 2018 O O . HIS A 1 259 ? 5.660 -7.991 5.211 1.00 91.81 259 HIS A O 1
ATOM 2024 N N . ALA A 1 260 ? 7.229 -9.210 6.273 1.00 90.94 260 ALA A N 1
ATOM 2025 C CA . ALA A 1 260 ? 6.723 -8.948 7.615 1.00 90.94 260 ALA A CA 1
ATOM 2026 C C . ALA A 1 260 ? 7.886 -8.749 8.589 1.00 90.94 260 ALA A C 1
ATOM 2028 O O . ALA A 1 260 ? 8.735 -9.616 8.782 1.00 90.94 260 ALA A O 1
ATOM 2029 N N . THR A 1 261 ? 7.958 -7.579 9.205 1.00 91.12 261 THR A N 1
ATOM 2030 C CA . THR A 1 261 ? 9.069 -7.224 10.085 1.00 91.12 261 THR A CA 1
ATOM 2031 C C . THR A 1 261 ? 8.535 -6.429 11.267 1.00 91.12 261 THR A C 1
ATOM 2033 O O . THR A 1 261 ? 7.771 -5.486 11.080 1.00 91.12 261 THR A O 1
ATOM 2036 N N . ALA A 1 262 ? 8.905 -6.836 12.482 1.00 92.56 262 ALA A N 1
ATOM 2037 C CA . ALA A 1 262 ? 8.625 -6.092 13.711 1.00 92.56 262 ALA A CA 1
ATOM 2038 C C . ALA A 1 262 ? 9.827 -5.239 14.146 1.00 92.56 262 ALA A C 1
ATOM 2040 O O . ALA A 1 262 ? 9.649 -4.188 14.764 1.00 92.56 262 ALA A O 1
ATOM 2041 N N . GLU A 1 263 ? 11.041 -5.654 13.772 1.00 92.38 263 GLU A N 1
ATOM 2042 C CA . GLU A 1 263 ? 12.299 -4.978 14.084 1.00 92.38 263 GLU A CA 1
ATOM 2043 C C . GLU A 1 263 ? 13.219 -4.904 12.858 1.00 92.38 263 GLU A C 1
ATOM 2045 O O . GLU A 1 263 ? 13.335 -5.883 12.127 1.00 92.38 263 GLU A O 1
ATOM 2050 N N . PRO A 1 264 ? 13.878 -3.761 12.600 1.00 92.06 264 PRO A N 1
ATOM 2051 C CA . PRO A 1 264 ? 13.993 -2.595 13.486 1.00 92.06 264 PRO A CA 1
ATOM 2052 C C . PRO A 1 264 ? 12.767 -1.660 13.460 1.00 92.06 264 PRO A C 1
ATOM 2054 O O . PRO A 1 264 ? 12.782 -0.576 14.044 1.00 92.06 264 PRO A O 1
ATOM 2057 N N . PHE A 1 265 ? 11.707 -2.038 12.746 1.00 94.31 265 PHE A N 1
ATOM 2058 C CA . PHE A 1 265 ? 10.449 -1.304 12.671 1.00 94.31 265 PHE A CA 1
ATOM 2059 C C . PHE A 1 265 ? 9.312 -2.209 12.210 1.00 94.31 265 PHE A C 1
ATOM 2061 O O . PHE A 1 265 ? 9.551 -3.197 11.522 1.00 94.31 265 PHE A O 1
ATOM 2068 N N . ALA A 1 266 ? 8.080 -1.780 12.480 1.00 95.19 266 ALA A N 1
ATOM 2069 C CA . ALA A 1 266 ? 6.884 -2.406 11.940 1.00 95.19 266 ALA A CA 1
ATOM 2070 C C . ALA A 1 266 ? 6.735 -2.152 10.431 1.00 95.19 266 ALA A C 1
ATOM 2072 O O . ALA A 1 266 ? 6.532 -1.013 9.986 1.00 95.19 266 ALA A O 1
ATOM 2073 N N . SER A 1 267 ? 6.793 -3.214 9.636 1.00 94.69 267 SER A N 1
ATOM 2074 C CA . SER A 1 267 ? 6.379 -3.212 8.237 1.00 94.69 267 SER A CA 1
ATOM 2075 C C . SER A 1 267 ? 5.692 -4.510 7.849 1.00 94.69 267 SER A C 1
ATOM 2077 O O . SER A 1 267 ? 6.012 -5.587 8.346 1.00 94.69 267 SER A O 1
ATOM 2079 N N . LEU A 1 268 ? 4.729 -4.384 6.943 1.00 94.00 268 LEU A N 1
ATOM 2080 C CA . LEU A 1 268 ? 3.917 -5.491 6.466 1.00 94.00 268 LEU A CA 1
ATOM 2081 C C . LEU A 1 268 ? 3.530 -5.244 5.012 1.00 94.00 268 LEU A C 1
ATOM 2083 O O . LEU A 1 268 ? 3.156 -4.129 4.648 1.00 94.00 268 LEU A O 1
ATOM 2087 N N . GLY A 1 269 ? 3.577 -6.269 4.175 1.00 94.81 269 GLY A N 1
ATOM 2088 C CA . GLY A 1 269 ? 3.052 -6.164 2.823 1.00 94.81 269 GLY A CA 1
ATOM 2089 C C . GLY A 1 269 ? 3.068 -7.490 2.075 1.00 94.81 269 GLY A C 1
ATOM 2090 O O . GLY A 1 269 ? 4.051 -8.227 2.193 1.00 94.81 269 GLY A O 1
ATOM 2091 N N . PRO A 1 270 ? 2.021 -7.808 1.294 1.00 95.06 270 PRO A N 1
ATOM 2092 C CA . PRO A 1 270 ? 2.103 -8.900 0.339 1.00 95.06 270 PRO A CA 1
ATOM 2093 C C . PRO A 1 270 ? 3.190 -8.575 -0.692 1.00 95.06 270 PRO A C 1
ATOM 2095 O O . PRO A 1 270 ? 3.201 -7.490 -1.278 1.00 95.06 270 PRO A O 1
ATOM 2098 N N . ALA A 1 271 ? 4.094 -9.525 -0.911 1.00 93.56 271 ALA A N 1
ATOM 2099 C CA . ALA A 1 271 ? 5.234 -9.412 -1.807 1.00 93.56 271 ALA A CA 1
ATOM 2100 C C . ALA A 1 271 ? 5.083 -10.386 -2.995 1.00 93.56 271 ALA A C 1
ATOM 2102 O O . ALA A 1 271 ? 5.710 -11.451 -3.019 1.00 93.56 271 ALA A O 1
ATOM 2103 N N . PRO A 1 272 ? 4.228 -10.066 -3.990 1.00 93.69 272 PRO A N 1
ATOM 2104 C CA . PRO A 1 272 ? 3.896 -10.988 -5.078 1.00 93.69 272 PRO A CA 1
ATOM 2105 C C . PRO A 1 272 ? 5.096 -11.353 -5.970 1.00 93.69 272 PRO A C 1
ATOM 2107 O O . PRO A 1 272 ? 5.100 -12.398 -6.608 1.00 93.69 272 PRO A O 1
ATOM 2110 N N . PHE A 1 273 ? 6.151 -10.540 -5.959 1.00 92.81 273 PHE A N 1
ATOM 2111 C CA . PHE A 1 273 ? 7.383 -10.718 -6.740 1.00 92.81 273 PHE A CA 1
ATOM 2112 C C . PHE A 1 273 ? 8.618 -10.966 -5.852 1.00 92.81 273 PHE A C 1
ATOM 2114 O O . PHE A 1 273 ? 9.750 -10.615 -6.186 1.00 92.81 273 PHE A O 1
ATOM 2121 N N . ALA A 1 274 ? 8.395 -11.562 -4.677 1.00 88.50 274 ALA A N 1
ATOM 2122 C CA . ALA A 1 274 ? 9.449 -11.955 -3.741 1.00 88.50 274 ALA A CA 1
ATOM 2123 C C . ALA A 1 274 ? 10.256 -13.186 -4.186 1.00 88.50 274 ALA A C 1
ATOM 2125 O O . ALA A 1 274 ? 11.458 -13.259 -3.941 1.00 88.50 274 ALA A O 1
ATOM 2126 N N . ASP A 1 275 ? 9.579 -14.182 -4.763 1.00 87.81 275 ASP A N 1
ATOM 2127 C CA . ASP A 1 275 ? 10.191 -15.477 -5.097 1.00 87.81 275 ASP A CA 1
ATOM 2128 C C . ASP A 1 275 ? 10.724 -15.514 -6.534 1.00 87.81 275 ASP A C 1
ATOM 2130 O O . ASP A 1 275 ? 11.735 -16.154 -6.807 1.00 87.81 275 ASP A O 1
ATOM 2134 N N . ALA A 1 276 ? 10.030 -14.848 -7.456 1.00 92.12 276 ALA A N 1
ATOM 2135 C CA . ALA A 1 276 ? 10.368 -14.808 -8.872 1.00 92.12 276 ALA A CA 1
ATOM 2136 C C . ALA A 1 276 ? 9.911 -13.481 -9.483 1.00 92.12 276 ALA A C 1
ATOM 2138 O O . ALA A 1 276 ? 8.938 -12.882 -9.014 1.00 92.12 276 ALA A O 1
ATOM 2139 N N . GLU A 1 277 ? 10.603 -13.039 -10.537 1.00 95.31 277 GLU A N 1
ATOM 2140 C CA . GLU A 1 277 ? 10.134 -11.906 -11.330 1.00 95.31 277 GLU A CA 1
ATOM 2141 C C . GLU A 1 277 ? 8.821 -12.284 -12.035 1.00 95.31 277 GLU A C 1
ATOM 2143 O O . GLU A 1 277 ? 8.703 -13.350 -12.645 1.00 95.31 277 GLU A O 1
ATOM 2148 N N . LEU A 1 278 ? 7.824 -11.406 -11.952 1.00 96.50 278 LEU A N 1
ATOM 2149 C CA . LEU A 1 278 ? 6.577 -11.541 -12.689 1.00 96.50 278 LEU A CA 1
ATOM 2150 C C . LEU A 1 278 ? 6.753 -10.899 -14.066 1.00 96.50 278 LEU A C 1
ATOM 2152 O O . LEU A 1 278 ? 6.972 -9.691 -14.170 1.00 96.50 278 LEU A O 1
ATOM 2156 N N . ALA A 1 279 ? 6.656 -11.705 -15.122 1.00 96.94 279 ALA A N 1
ATOM 2157 C CA . ALA A 1 279 ? 6.724 -11.207 -16.489 1.00 96.94 279 ALA A CA 1
ATOM 2158 C C . ALA A 1 279 ? 5.573 -10.229 -16.762 1.00 96.94 279 ALA A C 1
ATOM 2160 O O . ALA A 1 279 ? 4.412 -10.519 -16.467 1.00 96.94 279 ALA A O 1
ATOM 2161 N N . PHE A 1 280 ? 5.898 -9.091 -17.372 1.00 98.12 280 PHE A N 1
ATOM 2162 C CA . PHE A 1 280 ? 4.915 -8.095 -17.783 1.00 98.12 280 PHE A CA 1
ATOM 2163 C C . PHE A 1 280 ? 5.189 -7.697 -19.239 1.00 98.12 280 PHE A C 1
ATOM 2165 O O . PHE A 1 280 ? 5.900 -6.721 -19.492 1.00 98.12 280 PHE A O 1
ATOM 2172 N N . PRO A 1 28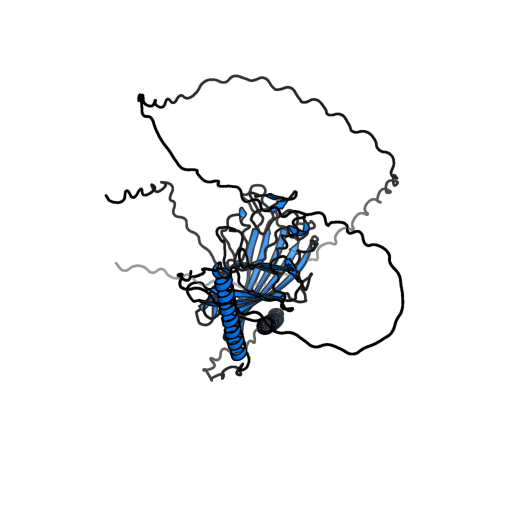1 ? 4.709 -8.490 -20.215 1.00 98.38 281 PRO A N 1
ATOM 2173 C CA . PRO A 1 281 ? 4.916 -8.214 -21.635 1.00 98.38 281 PRO A CA 1
ATOM 2174 C C . PRO A 1 281 ? 4.288 -6.880 -22.070 1.00 98.38 281 PRO A C 1
ATOM 2176 O O . PRO A 1 281 ? 3.408 -6.373 -21.368 1.00 98.38 281 PRO A O 1
ATOM 2179 N N . PRO A 1 282 ? 4.689 -6.324 -23.228 1.00 98.44 282 PRO A N 1
ATOM 2180 C CA . PRO A 1 282 ? 4.015 -5.171 -23.825 1.00 98.44 282 PRO A CA 1
ATOM 2181 C C . PRO A 1 282 ? 2.508 -5.403 -23.949 1.00 98.44 282 PRO A C 1
ATOM 2183 O O . PRO A 1 282 ? 2.083 -6.516 -24.263 1.00 98.44 282 PRO A O 1
ATOM 2186 N N . ASP A 1 283 ? 1.717 -4.359 -23.697 1.00 98.31 283 ASP A N 1
ATOM 2187 C CA . ASP A 1 283 ? 0.250 -4.346 -23.785 1.00 98.31 283 ASP A CA 1
ATOM 2188 C C . ASP A 1 283 ? -0.476 -5.319 -22.837 1.00 98.31 283 ASP A C 1
ATOM 2190 O O . ASP A 1 283 ? -1.707 -5.387 -22.842 1.00 98.31 283 ASP A O 1
ATOM 2194 N N . ALA A 1 284 ? 0.255 -6.061 -21.999 1.00 98.25 284 ALA A N 1
ATOM 2195 C CA . ALA A 1 284 ? -0.349 -6.936 -21.011 1.00 98.25 284 ALA A CA 1
ATOM 2196 C C . ALA A 1 284 ? -0.986 -6.112 -19.886 1.00 98.25 284 ALA A C 1
ATOM 2198 O O . ALA A 1 284 ? -0.557 -4.993 -19.588 1.00 98.25 284 ALA A O 1
ATOM 2199 N N . GLU A 1 285 ? -1.985 -6.701 -19.235 1.00 98.31 285 GLU A N 1
ATOM 2200 C CA . GLU A 1 285 ? -2.680 -6.115 -18.095 1.00 98.31 285 GLU A CA 1
ATOM 2201 C C . GLU A 1 285 ? -2.511 -7.006 -16.859 1.00 98.31 285 GLU A C 1
ATOM 2203 O O . GLU A 1 285 ? -2.648 -8.228 -16.939 1.00 98.31 285 GLU A O 1
ATOM 2208 N N . LEU A 1 286 ? -2.202 -6.392 -15.718 1.00 98.31 286 LEU A N 1
ATOM 2209 C CA . LEU A 1 286 ? -2.112 -7.046 -14.415 1.00 98.31 286 LEU A CA 1
ATOM 2210 C C . LEU A 1 286 ? -2.996 -6.312 -13.411 1.00 98.31 286 LEU A C 1
ATOM 2212 O O . LEU A 1 286 ? -2.874 -5.098 -13.250 1.00 98.31 286 LEU A O 1
ATOM 2216 N N . THR A 1 287 ? -3.827 -7.056 -12.686 1.00 98.38 287 THR A N 1
ATOM 2217 C CA . THR A 1 287 ? -4.686 -6.512 -11.630 1.00 98.38 287 THR A CA 1
ATOM 2218 C C . THR A 1 287 ? -4.297 -7.092 -10.277 1.00 98.38 287 THR A C 1
ATOM 2220 O O . THR A 1 287 ? -4.106 -8.299 -10.147 1.00 98.38 287 THR A O 1
ATOM 2223 N N . PHE A 1 288 ? -4.212 -6.227 -9.267 1.00 98.56 288 PHE A N 1
ATOM 2224 C CA . PHE A 1 288 ? -4.018 -6.603 -7.871 1.00 98.56 288 PHE A CA 1
ATOM 2225 C C . PHE A 1 288 ? -5.082 -5.956 -6.987 1.00 98.56 288 PHE A C 1
ATOM 2227 O O . PHE A 1 288 ? -5.407 -4.775 -7.143 1.00 98.56 288 PHE A O 1
ATOM 2234 N N . ARG A 1 289 ? -5.615 -6.732 -6.045 1.00 98.50 289 ARG A N 1
ATOM 2235 C CA . ARG A 1 289 ? -6.703 -6.356 -5.141 1.00 98.50 289 ARG A CA 1
ATOM 2236 C C . ARG A 1 289 ? -6.339 -6.735 -3.711 1.00 98.50 289 ARG A C 1
ATOM 2238 O O . ARG A 1 289 ? -5.892 -7.849 -3.448 1.00 98.50 289 ARG A O 1
ATOM 2245 N N . PHE A 1 290 ? -6.530 -5.802 -2.785 1.00 98.75 290 PHE A N 1
ATOM 2246 C CA . PHE A 1 290 ? -6.194 -5.979 -1.374 1.00 98.75 290 PHE A CA 1
ATOM 2247 C C . PHE A 1 290 ? -7.257 -5.354 -0.478 1.00 98.75 290 PHE A C 1
ATOM 2249 O O . PHE A 1 290 ? -7.812 -4.307 -0.818 1.00 98.75 290 PHE A O 1
ATOM 2256 N N . ALA A 1 291 ? -7.494 -5.942 0.693 1.00 98.81 291 ALA A N 1
ATOM 2257 C CA . ALA A 1 291 ? -8.211 -5.275 1.777 1.00 98.81 291 ALA A CA 1
ATOM 2258 C C . ALA A 1 291 ? -7.221 -4.884 2.872 1.00 98.81 291 ALA A C 1
ATOM 2260 O O . ALA A 1 291 ? -6.430 -5.716 3.300 1.00 98.81 291 ALA A O 1
ATOM 2261 N N . VAL A 1 292 ? -7.290 -3.653 3.363 1.00 98.88 292 VAL A N 1
ATOM 2262 C CA . VAL A 1 292 ? -6.594 -3.201 4.568 1.00 98.88 292 VAL A CA 1
ATOM 2263 C C . VAL A 1 292 ? -7.647 -2.925 5.626 1.00 98.88 292 VAL A C 1
ATOM 2265 O O . VAL A 1 292 ? -8.445 -1.998 5.505 1.00 98.88 292 VAL A O 1
ATOM 2268 N N . VAL A 1 293 ? -7.666 -3.770 6.644 1.00 98.94 293 VAL A N 1
ATOM 2269 C CA . VAL A 1 293 ? -8.602 -3.733 7.762 1.00 98.94 293 VAL A CA 1
ATOM 2270 C C . VAL A 1 293 ? -7.902 -3.060 8.930 1.00 98.94 293 VAL A C 1
ATOM 2272 O O . VAL A 1 293 ? -6.842 -3.510 9.362 1.00 98.94 293 VAL A O 1
ATOM 2275 N N . VAL A 1 294 ? -8.484 -1.977 9.431 1.00 98.88 294 VAL A N 1
ATOM 2276 C CA . VAL A 1 294 ? -7.923 -1.177 10.520 1.00 98.88 294 VAL A CA 1
ATOM 2277 C C . VAL A 1 294 ? -8.868 -1.270 11.706 1.00 98.88 294 VAL A C 1
ATOM 2279 O O . VAL A 1 294 ? -10.031 -0.879 11.606 1.00 98.88 294 VAL A O 1
ATOM 2282 N N . GLY A 1 295 ? -8.368 -1.808 12.816 1.00 98.38 295 GLY A N 1
ATOM 2283 C CA . GLY A 1 295 ? -9.146 -2.030 14.027 1.00 98.38 295 GLY A CA 1
ATOM 2284 C C . GLY A 1 295 ? -8.508 -1.419 15.267 1.00 98.38 295 GLY A C 1
ATOM 2285 O O . GLY A 1 295 ? -7.284 -1.415 15.419 1.00 98.38 295 GLY A O 1
ATOM 2286 N N . ASP A 1 296 ? -9.352 -0.953 16.182 1.00 98.31 296 ASP A N 1
ATOM 2287 C CA . ASP A 1 296 ? -8.930 -0.598 17.536 1.00 98.31 296 ASP A CA 1
ATOM 2288 C C . ASP A 1 296 ? -8.587 -1.857 18.352 1.00 98.31 296 ASP A C 1
ATOM 2290 O O . ASP A 1 296 ? -9.200 -2.914 18.181 1.00 98.31 296 ASP A O 1
ATOM 2294 N N . GLY A 1 297 ? -7.621 -1.740 19.263 1.00 96.69 297 GLY A N 1
ATOM 2295 C CA . GLY A 1 297 ? -7.240 -2.786 20.210 1.00 96.69 297 GLY A CA 1
ATOM 2296 C C . GLY A 1 297 ? -6.267 -3.846 19.682 1.00 96.69 297 GLY A C 1
ATOM 2297 O O . GLY A 1 297 ? -5.811 -3.821 18.535 1.00 96.69 297 GLY A O 1
ATOM 2298 N N . VAL A 1 298 ? -5.944 -4.781 20.579 1.00 96.62 298 VAL A N 1
ATOM 2299 C CA . VAL A 1 298 ? -5.130 -5.971 20.301 1.00 96.62 298 VAL A CA 1
ATOM 2300 C C . VAL A 1 298 ? -5.979 -7.019 19.584 1.00 96.62 298 VAL A C 1
ATOM 2302 O O . VAL A 1 298 ? -7.154 -7.204 19.915 1.00 96.62 298 VAL A O 1
ATOM 2305 N N . ALA A 1 299 ? -5.371 -7.718 18.630 1.00 95.62 299 ALA A N 1
ATOM 2306 C CA . ALA A 1 299 ? -5.924 -8.927 18.046 1.00 95.62 299 ALA A CA 1
ATOM 2307 C C . ALA A 1 299 ? -4.999 -10.115 18.326 1.00 95.62 299 ALA A C 1
ATOM 2309 O O . ALA A 1 299 ? -3.779 -10.007 18.245 1.00 95.62 299 ALA A O 1
ATOM 2310 N N . ASP A 1 300 ? -5.609 -11.251 18.633 1.00 93.25 300 ASP A N 1
ATOM 2311 C CA . ASP A 1 300 ? -4.988 -12.566 18.518 1.00 93.25 300 ASP A CA 1
ATOM 2312 C C . ASP A 1 300 ? -5.191 -13.123 17.094 1.00 93.25 300 ASP A C 1
ATOM 2314 O O . ASP A 1 300 ? -5.862 -12.521 16.250 1.00 93.25 300 ASP A O 1
ATOM 2318 N N . VAL A 1 301 ? -4.638 -14.304 16.813 1.00 93.12 301 VAL A N 1
ATOM 2319 C CA . VAL A 1 301 ? -4.765 -14.959 15.498 1.00 93.12 301 VAL A CA 1
ATOM 2320 C C . VAL A 1 301 ? -6.232 -15.186 15.109 1.00 93.12 301 VAL A C 1
ATOM 2322 O O . VAL A 1 301 ? -6.606 -14.980 13.955 1.00 93.12 301 VAL A O 1
ATOM 2325 N N . ALA A 1 302 ? -7.085 -15.574 16.063 1.00 95.00 302 ALA A N 1
ATOM 2326 C CA . ALA A 1 302 ? -8.493 -15.866 15.801 1.00 95.00 302 ALA A CA 1
ATOM 2327 C C . ALA A 1 302 ? -9.284 -14.604 15.421 1.00 95.00 302 ALA A C 1
ATOM 2329 O O . ALA A 1 302 ? -10.012 -14.592 14.430 1.00 95.00 302 ALA A O 1
ATOM 2330 N N . SER A 1 303 ? -9.118 -13.519 16.174 1.00 95.62 303 SER A N 1
ATOM 2331 C CA . SER A 1 303 ? -9.756 -12.238 15.870 1.00 95.62 303 SER A CA 1
ATOM 2332 C C . SER A 1 303 ? -9.146 -11.562 14.642 1.00 95.62 303 SER A C 1
ATOM 2334 O O . SER A 1 303 ? -9.877 -10.904 13.906 1.00 95.62 303 SER A O 1
ATOM 2336 N N . ALA A 1 304 ? -7.862 -11.766 14.339 1.00 96.81 304 ALA A N 1
ATOM 2337 C CA . ALA A 1 304 ? -7.275 -11.345 13.066 1.00 96.81 304 ALA A CA 1
ATOM 2338 C C . ALA A 1 304 ? -7.859 -12.112 11.871 1.00 96.81 304 ALA A C 1
ATOM 2340 O O . ALA A 1 304 ? -8.109 -11.511 10.827 1.00 96.81 304 ALA A O 1
ATOM 2341 N N . ALA A 1 305 ? -8.164 -13.404 12.027 1.00 97.50 305 ALA A N 1
ATOM 2342 C CA . ALA A 1 305 ? -8.875 -14.172 11.009 1.00 97.50 305 ALA A CA 1
ATOM 2343 C C . ALA A 1 305 ? -10.310 -13.650 10.785 1.00 97.50 305 ALA A C 1
ATOM 2345 O O . ALA A 1 305 ? -10.751 -13.564 9.635 1.00 97.50 305 ALA A O 1
ATOM 2346 N N . ASP A 1 306 ? -11.010 -13.242 11.852 1.00 97.81 306 ASP A N 1
ATOM 2347 C CA . ASP A 1 306 ? -12.314 -12.567 11.755 1.00 97.81 306 ASP A CA 1
ATOM 2348 C C . ASP A 1 306 ? -12.195 -11.219 11.013 1.00 97.81 306 ASP A C 1
ATOM 2350 O O . ASP A 1 306 ? -13.009 -10.918 10.137 1.00 97.81 306 ASP A O 1
ATOM 2354 N N . LEU A 1 307 ? -11.158 -10.420 11.304 1.00 98.50 307 LEU A N 1
ATOM 2355 C CA . LEU A 1 307 ? -10.867 -9.179 10.570 1.00 98.50 307 LEU A CA 1
ATOM 2356 C C . LEU A 1 307 ? -10.582 -9.460 9.088 1.00 98.50 307 LEU A C 1
ATOM 2358 O O . LEU A 1 307 ? -11.124 -8.782 8.217 1.00 98.50 307 LEU A O 1
ATOM 2362 N N . ALA A 1 308 ? -9.789 -10.488 8.781 1.00 98.50 308 ALA A N 1
ATOM 2363 C CA . ALA A 1 308 ? -9.513 -10.895 7.407 1.00 98.50 308 ALA A CA 1
ATOM 2364 C C . ALA A 1 308 ? -10.788 -11.335 6.663 1.00 98.50 308 ALA A C 1
ATOM 2366 O O . ALA A 1 308 ? -10.931 -11.072 5.468 1.00 98.50 308 ALA A O 1
ATOM 2367 N N . ALA A 1 309 ? -11.738 -11.976 7.352 1.00 98.50 309 ALA A N 1
ATOM 2368 C CA . ALA A 1 309 ? -13.037 -12.315 6.776 1.00 98.50 309 ALA A CA 1
ATOM 2369 C C . ALA A 1 309 ? -13.846 -11.061 6.400 1.00 98.50 309 ALA A C 1
ATOM 2371 O O . ALA A 1 309 ? -14.334 -10.992 5.274 1.00 98.50 309 ALA A O 1
ATOM 2372 N N . LEU A 1 310 ? -13.890 -10.038 7.266 1.00 98.25 310 LEU A N 1
ATOM 2373 C CA . LEU A 1 310 ? -14.498 -8.738 6.931 1.00 98.25 310 LEU A CA 1
ATOM 2374 C C . LEU A 1 310 ? -13.815 -8.088 5.720 1.00 98.25 310 LEU A C 1
ATOM 2376 O O . LEU A 1 310 ? -14.483 -7.561 4.832 1.00 98.25 310 LEU A O 1
ATOM 2380 N N . GLY A 1 311 ? -12.483 -8.166 5.644 1.00 98.50 311 GLY A N 1
ATOM 2381 C CA . GLY A 1 311 ? -11.723 -7.694 4.485 1.00 98.50 311 GLY A CA 1
ATOM 2382 C C . GLY A 1 311 ? -12.167 -8.352 3.174 1.00 98.50 311 GLY A C 1
ATOM 2383 O O . GLY A 1 311 ? -12.394 -7.659 2.182 1.00 98.50 311 GLY A O 1
ATOM 2384 N N . ARG A 1 312 ? -12.366 -9.678 3.176 1.00 98.50 312 ARG A N 1
ATOM 2385 C CA . ARG A 1 312 ? -12.876 -10.429 2.012 1.00 98.50 312 ARG A CA 1
ATOM 2386 C C . ARG A 1 312 ? -14.301 -10.033 1.629 1.00 98.50 312 ARG A C 1
ATOM 2388 O O . ARG A 1 312 ? -14.590 -9.882 0.444 1.00 98.50 312 ARG A O 1
ATOM 2395 N N . GLU A 1 313 ? -15.182 -9.832 2.606 1.00 97.69 313 GLU A N 1
ATOM 2396 C CA . GLU A 1 313 ? -16.551 -9.359 2.353 1.00 97.69 313 GLU A CA 1
ATOM 2397 C C . GLU A 1 313 ? -16.549 -7.987 1.662 1.00 97.69 313 GLU A C 1
ATOM 2399 O O . GLU A 1 313 ? -17.260 -7.777 0.676 1.00 97.69 313 GLU A O 1
ATOM 2404 N N . VAL A 1 314 ? -15.693 -7.068 2.120 1.00 97.19 314 VAL A N 1
ATOM 2405 C CA . VAL A 1 314 ? -15.555 -5.735 1.518 1.00 97.19 314 VAL A CA 1
ATOM 2406 C C . VAL A 1 314 ? -14.918 -5.796 0.128 1.00 97.19 314 VAL A C 1
ATOM 2408 O O . VAL A 1 314 ? -15.354 -5.060 -0.756 1.00 97.19 314 VAL A O 1
ATOM 2411 N N . LEU A 1 315 ? -13.955 -6.689 -0.123 1.00 97.00 315 LEU A N 1
ATOM 2412 C CA . LEU A 1 315 ? -13.420 -6.922 -1.473 1.00 97.00 315 LEU A CA 1
ATOM 2413 C C . LEU A 1 315 ? -14.508 -7.385 -2.451 1.00 97.00 315 LEU A C 1
ATOM 2415 O O . LEU A 1 315 ? -14.589 -6.875 -3.572 1.00 97.00 315 LEU A O 1
ATOM 2419 N N . ALA A 1 316 ? -15.379 -8.304 -2.027 1.00 94.88 316 ALA A N 1
ATOM 2420 C CA . ALA A 1 316 ? -16.507 -8.761 -2.838 1.00 94.88 316 ALA A CA 1
ATOM 2421 C C . ALA A 1 316 ? -17.518 -7.629 -3.110 1.00 94.88 316 ALA A C 1
ATOM 2423 O O . ALA A 1 316 ? -18.007 -7.477 -4.236 1.00 94.88 316 ALA A O 1
ATOM 2424 N N . LEU A 1 317 ? -17.791 -6.789 -2.105 1.00 91.88 317 LEU A N 1
ATOM 2425 C CA . LEU A 1 317 ? -18.649 -5.610 -2.249 1.00 91.88 317 LEU A CA 1
ATOM 2426 C C . LEU A 1 317 ? -18.044 -4.580 -3.214 1.00 91.88 317 LEU A C 1
ATOM 2428 O O . LEU A 1 317 ? -18.743 -4.067 -4.087 1.00 91.88 317 LEU A O 1
ATOM 2432 N N . ALA A 1 318 ? -16.747 -4.297 -3.085 1.00 89.75 318 ALA A N 1
ATOM 2433 C CA . ALA A 1 318 ? -16.050 -3.315 -3.904 1.00 89.75 318 ALA A CA 1
ATOM 2434 C C . ALA A 1 318 ? -15.980 -3.735 -5.381 1.00 89.75 318 ALA A C 1
ATOM 2436 O O . ALA A 1 318 ? -16.115 -2.876 -6.251 1.00 89.75 318 ALA A O 1
ATOM 2437 N N . GLY A 1 319 ? -15.806 -5.031 -5.668 1.00 80.94 319 GLY A N 1
ATOM 2438 C CA . GLY A 1 319 ? -15.780 -5.569 -7.035 1.00 80.94 319 GLY A CA 1
ATOM 2439 C C . GLY A 1 319 ? -17.153 -5.660 -7.713 1.00 80.94 319 GLY A C 1
ATOM 2440 O O . GLY A 1 319 ? -17.234 -5.853 -8.925 1.00 80.94 319 GLY A O 1
ATOM 2441 N N . SER A 1 320 ? -18.246 -5.507 -6.961 1.00 74.44 320 SER A N 1
ATOM 2442 C CA . SER A 1 320 ? -19.594 -5.548 -7.529 1.00 74.44 320 SER A CA 1
ATOM 2443 C C . SER A 1 320 ? -19.906 -4.247 -8.286 1.00 74.44 320 SER A C 1
ATOM 2445 O O . SER A 1 320 ? -19.646 -3.157 -7.765 1.00 74.44 320 SER A O 1
ATOM 2447 N N . PRO A 1 321 ? -20.486 -4.309 -9.504 1.00 60.34 321 PRO A N 1
ATOM 2448 C CA . PRO A 1 321 ? -20.882 -3.108 -10.229 1.00 60.34 321 PRO A CA 1
ATOM 2449 C C . PRO A 1 321 ? -21.864 -2.303 -9.377 1.00 60.34 321 PRO A C 1
ATOM 2451 O O . PRO A 1 321 ? -22.805 -2.860 -8.806 1.00 60.34 321 PRO A O 1
ATOM 2454 N N . ALA A 1 322 ? -21.643 -0.989 -9.281 1.00 55.59 322 ALA A N 1
ATOM 2455 C CA . ALA A 1 322 ? -22.549 -0.124 -8.540 1.00 55.59 322 ALA A CA 1
ATOM 2456 C C . ALA A 1 322 ? -23.972 -0.305 -9.101 1.00 55.59 322 ALA A C 1
ATOM 2458 O O . ALA A 1 322 ? -24.144 -0.239 -10.325 1.00 55.59 322 ALA A O 1
ATOM 2459 N N . PRO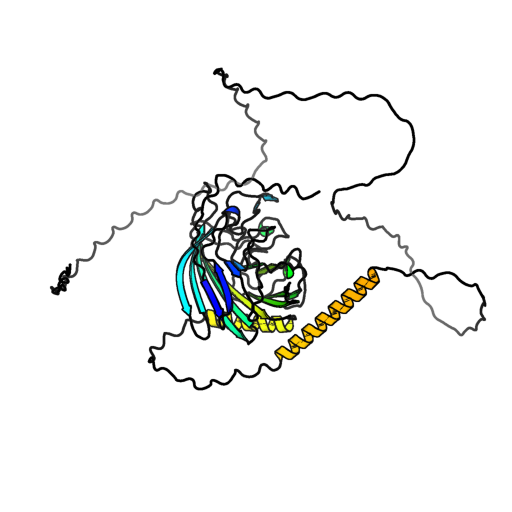 A 1 323 ? -24.996 -0.533 -8.255 1.00 49.59 323 PRO A N 1
ATOM 2460 C CA . PRO A 1 323 ? -26.362 -0.563 -8.748 1.00 49.59 323 PRO A CA 1
ATOM 2461 C C . PRO A 1 323 ? -26.641 0.759 -9.480 1.00 49.59 323 PRO A C 1
ATOM 2463 O O . PRO A 1 323 ? -26.141 1.809 -9.047 1.00 49.59 323 PRO A O 1
ATOM 2466 N N . PRO A 1 324 ? -27.398 0.736 -10.595 1.00 38.12 324 PRO A N 1
ATOM 2467 C CA . PRO A 1 324 ? -27.726 1.958 -11.313 1.00 38.12 324 PRO A CA 1
ATOM 2468 C C . PRO A 1 324 ? -28.340 2.956 -10.327 1.00 38.12 324 PRO A C 1
ATOM 2470 O O . PRO A 1 324 ? -29.049 2.534 -9.406 1.00 38.12 324 PRO A O 1
ATOM 2473 N N . PRO A 1 325 ? -28.079 4.267 -10.477 1.00 43.78 325 PRO A N 1
ATOM 2474 C CA . PRO A 1 325 ? -28.701 5.252 -9.613 1.00 43.78 325 PRO A CA 1
ATOM 2475 C C . PRO A 1 325 ? -30.212 5.063 -9.711 1.00 43.78 325 PRO A C 1
ATOM 2477 O O . PRO A 1 325 ? -30.804 5.268 -10.772 1.00 43.78 325 PRO A O 1
ATOM 2480 N N . THR A 1 326 ? -30.844 4.635 -8.620 1.00 38.41 326 THR A N 1
ATOM 2481 C CA . THR A 1 326 ? -32.297 4.609 -8.552 1.00 38.41 326 THR A CA 1
ATOM 2482 C C . THR A 1 326 ? -32.744 6.058 -8.687 1.00 38.41 326 THR A C 1
ATOM 2484 O O . THR A 1 326 ? -32.581 6.854 -7.763 1.00 38.41 326 THR A O 1
ATOM 2487 N N . LEU A 1 327 ? -33.259 6.422 -9.862 1.00 42.81 327 LEU A N 1
ATOM 2488 C CA . LEU A 1 327 ? -33.974 7.671 -10.108 1.00 42.81 327 LEU A CA 1
ATOM 2489 C C . LEU A 1 327 ? -35.272 7.603 -9.290 1.00 42.81 327 LEU A C 1
ATOM 2491 O O . LEU A 1 327 ? -36.336 7.244 -9.779 1.00 42.81 327 LEU A O 1
ATOM 2495 N N . GLY A 1 328 ? -35.145 7.838 -7.989 1.00 36.53 328 GLY A N 1
ATOM 2496 C CA . GLY A 1 328 ? -36.194 7.667 -7.001 1.00 36.53 328 GLY A CA 1
ATOM 2497 C C . GLY A 1 328 ? -36.238 8.890 -6.109 1.00 36.53 328 GLY A C 1
ATOM 2498 O O . GLY A 1 328 ? -35.555 8.928 -5.098 1.00 36.53 328 GLY A O 1
ATOM 2499 N N . LEU A 1 329 ? -37.028 9.875 -6.544 1.00 38.34 329 LEU A N 1
ATOM 2500 C CA . LEU A 1 329 ? -37.711 10.886 -5.732 1.00 38.34 329 LEU A CA 1
ATOM 2501 C C . LEU A 1 329 ? -36.939 11.376 -4.495 1.00 38.34 329 LEU A C 1
ATOM 2503 O O . LEU A 1 329 ? -36.995 10.768 -3.428 1.00 38.34 329 LEU A O 1
ATOM 2507 N N . PHE A 1 330 ? -36.345 12.566 -4.620 1.00 37.09 330 PHE A N 1
ATOM 2508 C CA . PHE A 1 330 ? -36.096 13.455 -3.486 1.00 37.09 330 PHE A CA 1
ATOM 2509 C C . PHE A 1 330 ? -37.426 13.741 -2.767 1.00 37.09 330 PHE A C 1
ATOM 2511 O O . PHE A 1 330 ? -38.133 14.701 -3.063 1.00 37.09 330 PHE A O 1
ATOM 2518 N N . LEU A 1 331 ? -37.777 12.878 -1.822 1.00 31.89 331 LEU A N 1
ATOM 2519 C CA . LEU A 1 331 ? -38.666 13.186 -0.716 1.00 31.89 331 LEU A CA 1
ATOM 2520 C C . LEU A 1 331 ? -37.795 13.138 0.539 1.00 31.89 331 LEU A C 1
ATOM 2522 O O . LEU A 1 331 ? -37.135 12.120 0.762 1.00 31.89 331 LEU A O 1
ATOM 2526 N N . PRO A 1 332 ? -37.758 14.202 1.358 1.00 35.94 332 PRO A N 1
ATOM 2527 C CA . PRO A 1 332 ? -37.064 14.147 2.630 1.00 35.94 332 PRO A CA 1
ATOM 2528 C C . PRO A 1 332 ? -37.811 13.137 3.501 1.00 35.94 332 PRO A C 1
ATOM 2530 O O . PRO A 1 332 ? -38.902 13.419 4.001 1.00 35.94 332 PRO A O 1
ATOM 2533 N N . ARG A 1 333 ? -37.263 11.928 3.650 1.00 32.84 333 ARG A N 1
ATOM 2534 C CA . ARG A 1 333 ? -37.730 11.034 4.700 1.00 32.84 333 ARG A CA 1
ATOM 2535 C C . ARG A 1 333 ? -37.238 11.601 6.021 1.00 32.84 333 ARG A C 1
ATOM 2537 O O . ARG A 1 333 ? -36.045 11.601 6.306 1.00 32.84 333 ARG A O 1
ATOM 2544 N N . LEU A 1 334 ? -38.198 12.124 6.779 1.00 35.47 334 LEU A N 1
ATOM 2545 C CA . LEU A 1 334 ? -38.097 12.291 8.217 1.00 35.47 334 LEU A CA 1
ATOM 2546 C C . LEU A 1 334 ? -37.457 11.043 8.827 1.00 35.47 334 LEU A C 1
ATOM 2548 O O . LEU A 1 334 ? -37.803 9.920 8.463 1.00 35.47 334 LEU A O 1
ATOM 2552 N N . VAL A 1 335 ? -36.535 11.303 9.747 1.00 39.75 335 VAL A N 1
ATOM 2553 C CA . VAL A 1 335 ? -35.914 10.341 10.651 1.00 39.75 335 VAL A CA 1
ATOM 2554 C C . VAL A 1 335 ? -37.011 9.486 11.291 1.00 39.75 335 VAL A C 1
ATOM 2556 O O . VAL A 1 335 ? -37.738 9.958 12.160 1.00 39.75 335 VAL A O 1
ATOM 2559 N N . GLU A 1 336 ? -37.134 8.239 10.848 1.00 33.16 336 GLU A N 1
ATOM 2560 C CA . GLU A 1 336 ? -37.656 7.159 11.677 1.00 33.16 336 GLU A CA 1
ATOM 2561 C C . GLU A 1 336 ? -36.460 6.288 12.048 1.00 33.16 336 GLU A C 1
ATOM 2563 O O . GLU A 1 336 ? -35.684 5.874 11.185 1.00 33.16 336 GLU A O 1
ATOM 2568 N N . GLU A 1 337 ? -36.293 6.111 13.357 1.00 40.50 337 GLU A N 1
ATOM 2569 C CA . GLU A 1 337 ? -35.241 5.349 14.020 1.00 40.50 337 GLU A CA 1
ATOM 2570 C C . GLU A 1 337 ? -35.031 3.988 13.346 1.00 40.50 337 GLU A C 1
ATOM 2572 O O . GLU A 1 337 ? -35.810 3.048 13.518 1.00 40.50 337 GLU A O 1
ATOM 2577 N N . VAL A 1 338 ? -33.936 3.862 12.598 1.00 33.19 338 VAL A N 1
ATOM 2578 C CA . VAL A 1 338 ? -33.360 2.554 12.303 1.00 33.19 338 VAL A CA 1
ATOM 2579 C C . VAL A 1 338 ? -32.663 2.124 13.586 1.00 33.19 338 VAL A C 1
ATOM 2581 O O . VAL A 1 338 ? -31.664 2.718 13.990 1.00 33.19 338 VAL A O 1
ATOM 2584 N N . GLY A 1 339 ? -33.258 1.147 14.270 1.00 29.08 339 GLY A N 1
ATOM 2585 C CA . GLY A 1 339 ? -32.688 0.549 15.472 1.00 29.08 339 GLY A CA 1
ATOM 2586 C C . GLY A 1 339 ? -31.264 0.027 15.231 1.00 29.08 339 GLY A C 1
ATOM 2587 O O . GLY A 1 339 ? -30.908 -0.281 14.090 1.00 29.08 339 GLY A O 1
ATOM 2588 N N . PRO A 1 340 ? -30.447 -0.059 16.295 1.00 30.55 340 PRO A N 1
ATOM 2589 C CA . PRO A 1 340 ? -29.040 -0.415 16.182 1.00 30.55 340 PRO A CA 1
ATOM 2590 C C . PRO A 1 340 ? -28.858 -1.790 15.516 1.00 30.55 340 PRO A C 1
ATOM 2592 O O . PRO A 1 340 ? -29.726 -2.661 15.660 1.00 30.55 340 PRO A O 1
ATOM 2595 N N . PRO A 1 341 ? -27.738 -2.004 14.800 1.00 34.06 341 PRO A N 1
ATOM 2596 C CA . PRO A 1 341 ? -27.397 -3.314 14.255 1.00 34.06 341 PRO A CA 1
ATOM 2597 C C . PRO A 1 341 ? -27.380 -4.378 15.370 1.00 34.06 341 PRO A C 1
ATOM 2599 O O . PRO A 1 341 ? -27.141 -4.048 16.536 1.00 34.06 341 PRO A O 1
ATOM 2602 N N . PRO A 1 342 ? -27.657 -5.656 15.044 1.00 31.14 342 PRO A N 1
ATOM 2603 C CA . PRO A 1 342 ? -27.763 -6.713 16.044 1.00 31.14 342 PRO A CA 1
ATOM 2604 C C . PRO A 1 342 ? -26.467 -6.837 16.862 1.00 31.14 342 PRO A C 1
ATOM 2606 O O . PRO A 1 342 ? -25.373 -6.696 16.307 1.00 31.14 342 PRO A O 1
ATOM 2609 N N . PRO A 1 343 ? -26.568 -7.112 18.174 1.00 33.47 343 PRO A N 1
ATOM 2610 C CA . PRO A 1 343 ? -25.425 -7.080 19.067 1.00 33.47 343 PRO A CA 1
ATOM 2611 C C . PRO A 1 343 ? -24.437 -8.191 18.718 1.00 33.47 343 PRO A C 1
ATOM 2613 O O . PRO A 1 343 ? -24.754 -9.381 18.699 1.00 33.47 343 PRO A O 1
ATOM 2616 N N . VAL A 1 344 ? -23.195 -7.786 18.484 1.00 45.41 344 VAL A N 1
ATOM 2617 C CA . VAL A 1 344 ? -22.042 -8.671 18.347 1.00 45.41 344 VAL A CA 1
ATOM 2618 C C . VAL A 1 344 ? -21.535 -9.024 19.750 1.00 45.41 344 VAL A C 1
ATOM 2620 O O . VAL A 1 344 ? -20.461 -8.614 20.185 1.00 45.41 344 VAL A O 1
ATOM 2623 N N . GLU A 1 345 ? -22.328 -9.773 20.509 1.00 39.47 345 GLU A N 1
ATOM 2624 C CA . GLU A 1 345 ? -22.057 -10.033 21.934 1.00 39.47 345 GLU A CA 1
ATOM 2625 C C . GLU A 1 345 ? -20.891 -11.007 22.206 1.00 39.47 345 GLU A C 1
ATOM 2627 O O . GLU A 1 345 ? -20.505 -11.212 23.352 1.00 39.47 345 GLU A O 1
ATOM 2632 N N . GLY A 1 346 ? -20.250 -11.568 21.175 1.00 44.41 346 GLY A N 1
ATOM 2633 C CA . GLY A 1 346 ? -19.127 -12.501 21.343 1.00 44.41 346 GLY A CA 1
ATOM 2634 C C . GLY A 1 346 ? -17.721 -11.903 21.202 1.00 44.41 346 GLY A C 1
ATOM 2635 O O . GLY A 1 346 ? -16.768 -12.473 21.729 1.00 44.41 346 GLY A O 1
ATOM 2636 N N . ARG A 1 347 ? -17.551 -10.782 20.484 1.00 51.47 347 ARG A N 1
ATOM 2637 C CA . ARG A 1 347 ? -16.214 -10.329 20.034 1.00 51.47 347 ARG A CA 1
ATOM 2638 C C . ARG A 1 347 ? -15.496 -9.431 21.039 1.00 51.47 347 ARG A C 1
ATOM 2640 O O . ARG A 1 347 ? -14.309 -9.628 21.282 1.00 51.47 347 ARG A O 1
ATOM 2647 N N . ARG A 1 348 ? -16.221 -8.528 21.711 1.00 50.16 348 ARG A N 1
ATOM 2648 C CA . ARG A 1 348 ? -15.660 -7.683 22.781 1.00 50.16 348 ARG A CA 1
ATOM 2649 C C . ARG A 1 348 ? -15.156 -8.514 23.960 1.00 50.16 348 ARG A C 1
ATOM 2651 O O . ARG A 1 348 ? -14.100 -8.219 24.503 1.00 50.16 348 ARG A O 1
ATOM 2658 N N . ALA A 1 349 ? -15.885 -9.573 24.317 1.00 49.81 349 ALA A N 1
ATOM 2659 C CA . ALA A 1 349 ? -15.485 -10.491 25.379 1.00 49.81 349 ALA A CA 1
ATOM 2660 C C . ALA A 1 349 ? -14.199 -11.256 25.023 1.00 49.81 349 ALA A C 1
ATOM 2662 O O . ALA A 1 349 ? -13.316 -11.371 25.866 1.00 49.81 349 ALA A O 1
ATOM 2663 N N . ARG A 1 350 ? -14.058 -11.713 23.769 1.00 50.94 350 ARG A N 1
ATOM 2664 C CA . ARG A 1 350 ? -12.841 -12.392 23.290 1.00 50.94 350 ARG A CA 1
ATOM 2665 C C . ARG A 1 350 ? -11.634 -11.454 23.224 1.00 50.94 350 ARG A C 1
ATOM 2667 O O . ARG A 1 350 ? -10.582 -11.820 23.720 1.00 50.94 350 ARG A O 1
ATOM 2674 N N . ARG A 1 351 ? -11.796 -10.226 22.714 1.00 55.03 351 ARG A N 1
ATOM 2675 C CA . ARG A 1 351 ? -10.725 -9.208 22.714 1.00 55.03 351 ARG A CA 1
ATOM 2676 C C . ARG A 1 351 ? -10.321 -8.773 24.122 1.00 55.03 351 ARG A C 1
ATOM 2678 O O . ARG A 1 351 ? -9.139 -8.612 24.385 1.00 55.03 351 ARG A O 1
ATOM 2685 N N . ALA A 1 352 ? -11.282 -8.607 25.032 1.00 52.78 352 ALA A N 1
ATOM 2686 C CA . ALA A 1 352 ? -10.988 -8.301 26.431 1.00 52.78 352 ALA A CA 1
ATOM 2687 C C . ALA A 1 352 ? -10.242 -9.453 27.123 1.00 52.78 352 ALA A C 1
ATOM 2689 O O . ALA A 1 352 ? -9.329 -9.197 27.900 1.00 52.78 352 ALA A O 1
ATOM 2690 N N . ALA A 1 353 ? -10.599 -10.705 26.813 1.00 48.91 353 ALA A N 1
ATOM 2691 C CA . ALA A 1 353 ? -9.889 -11.880 27.308 1.00 48.91 353 ALA A CA 1
ATOM 2692 C C . ALA A 1 353 ? -8.459 -11.966 26.743 1.00 48.91 353 ALA A C 1
ATOM 2694 O O . ALA A 1 353 ? -7.522 -12.104 27.519 1.00 48.91 353 ALA A O 1
ATOM 2695 N N . ALA A 1 354 ? -8.277 -11.774 25.433 1.00 48.84 354 ALA A N 1
ATOM 2696 C CA . ALA A 1 354 ? -6.959 -11.786 24.794 1.00 48.84 354 ALA A CA 1
ATOM 2697 C C . ALA A 1 354 ? -6.056 -10.637 25.282 1.00 48.84 354 ALA A C 1
ATOM 2699 O O . ALA A 1 354 ? -4.865 -10.828 25.502 1.00 48.84 354 ALA A O 1
ATOM 2700 N N . ALA A 1 355 ? -6.618 -9.444 25.511 1.00 51.78 355 ALA A N 1
ATOM 2701 C CA . ALA A 1 355 ? -5.886 -8.316 26.087 1.00 51.78 355 ALA A CA 1
ATOM 2702 C C . ALA A 1 355 ? -5.444 -8.579 27.537 1.00 51.78 355 ALA A C 1
ATOM 2704 O O . ALA A 1 355 ? -4.379 -8.115 27.940 1.00 51.78 355 ALA A O 1
ATOM 2705 N N . ALA A 1 356 ? -6.245 -9.315 28.316 1.00 53.47 356 ALA A N 1
ATOM 2706 C CA . ALA A 1 356 ? -5.874 -9.727 29.666 1.00 53.47 356 ALA A CA 1
ATOM 2707 C C . ALA A 1 356 ? -4.766 -10.795 29.648 1.00 53.47 356 ALA A C 1
ATOM 2709 O O . ALA A 1 356 ? -3.806 -10.675 30.401 1.00 53.47 356 ALA A O 1
ATOM 2710 N N . GLU A 1 357 ? -4.857 -11.777 28.749 1.00 46.41 357 GLU A N 1
ATOM 2711 C CA . GLU A 1 357 ? -3.860 -12.845 28.591 1.00 46.41 357 GLU A CA 1
ATOM 2712 C C . GLU A 1 357 ? -2.508 -12.305 28.092 1.00 46.41 357 GLU A C 1
ATOM 2714 O O . GLU A 1 357 ? -1.459 -12.671 28.617 1.00 46.41 357 GLU A O 1
ATOM 2719 N N . ALA A 1 358 ? -2.516 -11.354 27.152 1.00 45.91 358 ALA A N 1
ATOM 2720 C CA . ALA A 1 358 ? -1.301 -10.677 26.695 1.00 45.91 358 ALA A CA 1
ATOM 2721 C C . ALA A 1 358 ? -0.645 -9.835 27.805 1.00 45.91 358 ALA A C 1
ATOM 2723 O O . ALA A 1 358 ? 0.577 -9.827 27.925 1.00 45.91 358 ALA A O 1
ATOM 2724 N N . ALA A 1 359 ? -1.442 -9.159 28.642 1.00 52.09 359 ALA A N 1
ATOM 2725 C CA . ALA A 1 359 ? -0.926 -8.409 29.788 1.00 52.09 359 ALA A CA 1
ATOM 2726 C C . ALA A 1 359 ? -0.319 -9.330 30.863 1.00 52.09 359 ALA A C 1
ATOM 2728 O O . ALA A 1 359 ? 0.660 -8.961 31.508 1.00 52.09 359 ALA A O 1
ATOM 2729 N N . GLU A 1 360 ? -0.875 -10.530 31.044 1.00 52.44 360 GLU A N 1
ATOM 2730 C CA . GLU A 1 360 ? -0.337 -11.550 31.948 1.00 52.44 360 GLU A CA 1
ATOM 2731 C C . GLU A 1 360 ? 0.976 -12.141 31.408 1.00 52.44 360 GLU A C 1
ATOM 2733 O O . GLU A 1 360 ? 1.952 -12.239 32.148 1.00 52.44 360 GLU A O 1
ATOM 2738 N N . ALA A 1 361 ? 1.053 -12.433 30.105 1.00 43.50 361 ALA A N 1
ATOM 2739 C CA . ALA A 1 361 ? 2.284 -12.889 29.455 1.00 43.50 361 ALA A CA 1
ATOM 2740 C C . ALA A 1 361 ? 3.410 -11.838 29.513 1.00 43.50 361 ALA A C 1
ATOM 2742 O O . ALA A 1 361 ? 4.566 -12.183 29.755 1.00 43.50 361 ALA A O 1
ATOM 2743 N N . GLU A 1 362 ? 3.075 -10.554 29.348 1.00 52.38 362 GLU A N 1
ATOM 2744 C CA . GLU A 1 362 ? 4.013 -9.428 29.460 1.00 52.38 362 GLU A CA 1
ATOM 2745 C C . GLU A 1 362 ? 4.533 -9.267 30.902 1.00 52.38 362 GLU A C 1
ATOM 2747 O O . GLU A 1 362 ? 5.726 -9.042 31.112 1.00 52.38 362 GLU A O 1
ATOM 2752 N N . ALA A 1 363 ? 3.672 -9.467 31.908 1.00 59.31 363 ALA A N 1
ATOM 2753 C CA . ALA A 1 363 ? 4.071 -9.457 33.315 1.00 59.31 363 ALA A CA 1
ATOM 2754 C C . ALA A 1 363 ? 5.013 -10.621 33.665 1.00 59.31 363 ALA A C 1
ATOM 2756 O O . ALA A 1 363 ? 6.014 -10.411 34.349 1.00 59.31 363 ALA A O 1
ATOM 2757 N N . VAL A 1 364 ? 4.737 -11.826 33.154 1.00 56.75 364 VAL A N 1
ATOM 2758 C CA . VAL A 1 364 ? 5.600 -13.003 33.348 1.00 56.75 364 VAL A CA 1
ATOM 2759 C C . VAL A 1 364 ? 6.945 -12.818 32.642 1.00 56.75 364 VAL A C 1
ATOM 2761 O O . VAL A 1 364 ? 7.984 -13.112 33.226 1.00 56.75 364 VAL A O 1
ATOM 2764 N N . ALA A 1 365 ? 6.958 -12.275 31.422 1.00 49.78 365 ALA A N 1
ATOM 2765 C CA . ALA A 1 365 ? 8.196 -11.978 30.701 1.00 49.78 365 ALA A CA 1
ATOM 2766 C C . ALA A 1 365 ? 9.051 -10.925 31.428 1.00 49.78 365 ALA A C 1
ATOM 2768 O O . ALA A 1 365 ? 10.269 -11.077 31.514 1.00 49.78 365 ALA A O 1
ATOM 2769 N N . ALA A 1 366 ? 8.424 -9.897 32.011 1.00 54.75 366 ALA A N 1
ATOM 2770 C CA . ALA A 1 366 ? 9.114 -8.903 32.830 1.00 54.75 366 ALA A CA 1
ATOM 2771 C C . ALA A 1 366 ? 9.688 -9.500 34.130 1.00 54.75 366 ALA A C 1
ATOM 2773 O O . ALA A 1 366 ? 10.774 -9.111 34.556 1.00 54.75 366 ALA A O 1
ATOM 2774 N N . GLU A 1 367 ? 8.992 -10.457 34.751 1.00 54.78 367 GLU A N 1
ATOM 2775 C CA . GLU A 1 367 ? 9.452 -11.144 35.966 1.00 54.78 367 GLU A CA 1
ATOM 2776 C C . GLU A 1 367 ? 10.620 -12.103 35.678 1.00 54.78 367 GLU A C 1
ATOM 2778 O O . GLU A 1 367 ? 11.589 -12.147 36.437 1.00 54.78 367 GLU A O 1
ATOM 2783 N N . VAL A 1 368 ? 10.582 -12.806 34.540 1.00 55.00 368 VAL A N 1
ATOM 2784 C CA . VAL A 1 368 ? 11.690 -13.647 34.055 1.00 55.00 368 VAL A CA 1
ATOM 2785 C C . VAL A 1 368 ? 12.907 -12.789 33.702 1.00 55.00 368 VAL A C 1
ATOM 2787 O O . VAL A 1 368 ? 14.003 -13.087 34.167 1.00 55.00 368 VAL A O 1
ATOM 2790 N N . ALA A 1 369 ? 12.722 -11.669 32.997 1.00 53.06 369 ALA A N 1
ATOM 2791 C CA . ALA A 1 369 ? 13.808 -10.736 32.691 1.00 53.06 369 ALA A CA 1
ATOM 2792 C C . ALA A 1 369 ? 14.429 -10.116 33.960 1.00 53.06 369 ALA A C 1
ATOM 2794 O O . ALA A 1 369 ? 15.642 -9.927 34.036 1.00 53.06 369 ALA A O 1
ATOM 2795 N N . ALA A 1 370 ? 13.620 -9.841 34.990 1.00 57.50 370 ALA A N 1
ATOM 2796 C CA . ALA A 1 370 ? 14.109 -9.370 36.286 1.00 57.50 370 ALA A CA 1
ATOM 2797 C C . ALA A 1 370 ? 14.867 -10.460 37.070 1.00 57.50 370 ALA A C 1
ATOM 2799 O O . ALA A 1 370 ? 15.821 -10.148 37.783 1.00 57.50 370 ALA A O 1
ATOM 2800 N N . ALA A 1 371 ? 14.474 -11.730 36.931 1.00 59.12 371 ALA A N 1
ATOM 2801 C CA . ALA A 1 371 ? 15.174 -12.865 37.528 1.00 59.12 371 ALA A CA 1
ATOM 2802 C C . ALA A 1 371 ? 16.513 -13.162 36.827 1.00 59.12 371 ALA A C 1
ATOM 2804 O O . ALA A 1 371 ? 17.492 -13.495 37.496 1.00 59.12 371 ALA A O 1
ATOM 2805 N N . GLU A 1 372 ? 16.582 -12.989 35.505 1.00 50.16 372 GLU A N 1
ATOM 2806 C CA . GLU A 1 372 ? 17.812 -13.144 34.714 1.00 50.16 372 GLU A CA 1
ATOM 2807 C C . GLU A 1 372 ? 18.796 -11.975 34.901 1.00 50.16 372 GLU A C 1
ATOM 2809 O O . GLU A 1 372 ? 20.005 -12.163 34.776 1.00 50.16 372 GLU A O 1
ATOM 2814 N N . ALA A 1 373 ? 18.310 -10.791 35.297 1.00 51.66 373 ALA A N 1
ATOM 2815 C CA . ALA A 1 373 ? 19.136 -9.619 35.602 1.00 51.66 373 ALA A CA 1
ATOM 2816 C C . ALA A 1 373 ? 19.836 -9.654 36.981 1.00 51.66 373 ALA A C 1
ATOM 2818 O O . ALA A 1 373 ? 20.624 -8.760 37.280 1.00 51.66 373 ALA A O 1
ATOM 2819 N N . GLY A 1 374 ? 19.579 -10.672 37.813 1.00 39.81 374 GLY A N 1
ATOM 2820 C CA . GLY A 1 374 ? 20.448 -11.107 38.914 1.00 39.81 374 GLY A CA 1
ATOM 2821 C C . GLY A 1 374 ? 21.156 -10.033 39.758 1.00 39.81 374 GLY A C 1
ATOM 2822 O O . GLY A 1 374 ? 22.378 -10.079 39.882 1.00 39.81 374 GLY A O 1
ATOM 2823 N N . GLU A 1 375 ? 20.429 -9.132 40.427 1.00 40.84 375 GLU A N 1
ATOM 2824 C CA . GLU A 1 375 ? 21.006 -8.348 41.530 1.00 40.84 375 GLU A CA 1
ATOM 2825 C C . GLU A 1 375 ? 20.843 -9.125 42.847 1.00 40.84 375 GLU A C 1
ATOM 2827 O O . GLU A 1 375 ? 19.791 -9.131 43.486 1.00 40.84 375 GLU A O 1
ATOM 2832 N N . VAL A 1 376 ? 21.891 -9.858 43.228 1.00 37.56 376 VAL A N 1
ATOM 2833 C CA . VAL A 1 376 ? 21.940 -10.658 44.461 1.00 37.56 376 VAL A CA 1
ATOM 2834 C C . VAL A 1 376 ? 22.125 -9.735 45.675 1.00 37.56 376 VAL A C 1
ATOM 2836 O O . VAL A 1 376 ? 23.168 -9.083 45.777 1.00 37.56 376 VAL A O 1
ATOM 2839 N N . PRO A 1 377 ? 21.214 -9.710 46.669 1.00 38.94 377 PRO A N 1
ATOM 2840 C CA . PRO A 1 377 ? 21.509 -9.074 47.942 1.00 38.94 377 PRO A CA 1
ATOM 2841 C C . PRO A 1 377 ? 22.390 -10.005 48.788 1.00 38.94 377 PRO A C 1
ATOM 2843 O O . PRO A 1 377 ? 22.015 -11.129 49.121 1.00 38.94 377 PRO A O 1
ATOM 2846 N N . GLN A 1 378 ? 23.578 -9.522 49.144 1.00 34.88 378 GLN A N 1
ATOM 2847 C CA . GLN A 1 378 ? 24.534 -10.186 50.038 1.00 34.88 378 GLN A CA 1
ATOM 2848 C C . GLN A 1 378 ? 23.945 -10.402 51.449 1.00 34.88 378 GLN A C 1
ATOM 2850 O O . GLN A 1 378 ? 23.463 -9.435 52.049 1.00 34.88 378 GLN A O 1
ATOM 2855 N N . PRO A 1 379 ? 24.048 -11.603 52.055 1.00 36.94 379 PRO A N 1
ATOM 2856 C CA . PRO A 1 379 ? 23.829 -11.769 53.486 1.00 36.94 379 PRO A CA 1
ATOM 2857 C C . PRO A 1 379 ? 25.124 -11.541 54.290 1.00 36.94 379 PRO A C 1
ATOM 2859 O O . PRO A 1 379 ? 26.197 -12.037 53.955 1.00 36.94 379 PRO A O 1
ATOM 2862 N N . SER A 1 380 ? 24.999 -10.788 55.385 1.00 33.38 380 SER A N 1
ATOM 2863 C CA . SER A 1 380 ? 26.035 -10.558 56.407 1.00 33.38 380 SER A CA 1
ATOM 2864 C C . SER A 1 380 ? 26.358 -11.847 57.195 1.00 33.38 380 SER A C 1
ATOM 2866 O O . SER A 1 380 ? 25.452 -12.664 57.379 1.00 33.38 380 SER A O 1
ATOM 2868 N N . PRO A 1 381 ? 27.594 -12.053 57.703 1.00 39.56 381 PRO A N 1
ATOM 2869 C CA . PRO A 1 381 ? 27.988 -13.317 58.316 1.00 39.56 381 PRO A CA 1
ATOM 2870 C C . PRO A 1 381 ? 27.650 -13.367 59.815 1.00 39.56 381 PRO A C 1
ATOM 2872 O O . PRO A 1 381 ? 28.001 -12.451 60.558 1.00 39.56 381 PRO A O 1
ATOM 2875 N N . ALA A 1 382 ? 27.040 -14.468 60.267 1.00 34.00 382 ALA A N 1
ATOM 2876 C CA . ALA A 1 382 ? 27.154 -14.957 61.644 1.00 34.00 382 ALA A CA 1
ATOM 2877 C C . ALA A 1 382 ? 26.791 -16.457 61.757 1.00 34.00 382 ALA A C 1
ATOM 2879 O O . ALA A 1 382 ? 25.705 -16.871 61.360 1.00 34.00 382 ALA A O 1
ATOM 2880 N N . ASP A 1 383 ? 27.727 -17.191 62.364 1.00 33.34 383 ASP A N 1
ATOM 2881 C CA . ASP A 1 383 ? 27.626 -18.432 63.150 1.00 33.34 383 ASP A CA 1
ATOM 2882 C C . ASP A 1 383 ? 27.468 -19.830 62.498 1.00 33.34 383 ASP A C 1
ATOM 2884 O O . ASP A 1 383 ? 26.398 -20.313 62.141 1.00 33.34 383 ASP A O 1
ATOM 2888 N N . GLU A 1 384 ? 28.640 -20.478 62.442 1.00 33.59 384 GLU A N 1
ATOM 2889 C CA . GLU A 1 384 ? 29.032 -21.874 62.713 1.00 33.59 384 GLU A CA 1
ATOM 2890 C C . GLU A 1 384 ? 27.994 -22.993 62.996 1.00 33.59 384 GLU A C 1
ATOM 2892 O O . GLU A 1 384 ? 27.242 -22.971 63.964 1.00 33.59 384 GLU A O 1
ATOM 2897 N N . ALA A 1 385 ? 28.183 -24.072 62.214 1.00 34.41 385 ALA A N 1
ATOM 2898 C CA . ALA A 1 385 ? 28.407 -25.486 62.580 1.00 34.41 385 ALA A CA 1
ATOM 2899 C C . ALA A 1 385 ? 27.374 -26.280 63.411 1.00 34.41 385 ALA A C 1
ATOM 2901 O O . ALA A 1 385 ? 27.100 -25.945 64.551 1.00 34.41 385 ALA A O 1
ATOM 2902 N N . VAL A 1 386 ? 26.985 -27.465 62.900 1.00 32.41 386 VAL A N 1
ATOM 2903 C CA . VAL A 1 386 ? 27.174 -28.798 63.538 1.00 32.41 386 VAL A CA 1
ATOM 2904 C C . VAL A 1 386 ? 26.945 -29.913 62.494 1.00 32.41 386 VAL A C 1
ATOM 2906 O O . VAL A 1 386 ? 25.988 -29.882 61.727 1.00 32.41 386 VAL A O 1
ATOM 2909 N N . ALA A 1 387 ? 27.836 -30.910 62.497 1.00 34.72 387 ALA A N 1
ATOM 2910 C CA . ALA A 1 387 ? 27.816 -32.137 61.697 1.00 34.72 387 ALA A CA 1
ATOM 2911 C C . ALA A 1 387 ? 27.057 -33.288 62.385 1.00 34.72 387 ALA A C 1
ATOM 2913 O O . ALA A 1 387 ? 27.193 -33.417 63.599 1.00 34.72 387 ALA A O 1
ATOM 2914 N N . VAL A 1 388 ? 26.394 -34.177 61.622 1.00 32.16 388 VAL A N 1
ATOM 2915 C CA . VAL A 1 388 ? 26.118 -35.589 61.993 1.00 32.16 388 VAL A CA 1
ATOM 2916 C C . VAL A 1 388 ? 25.970 -36.461 60.724 1.00 32.16 388 VAL A C 1
ATOM 2918 O O . VAL A 1 388 ? 25.213 -36.117 59.821 1.00 32.16 388 VAL A O 1
ATOM 2921 N N . GLU A 1 389 ? 26.688 -37.590 60.687 1.00 33.12 389 GLU A N 1
ATOM 2922 C CA . GLU A 1 389 ? 26.646 -38.688 59.693 1.00 33.12 389 GLU A CA 1
ATOM 2923 C C . GLU A 1 389 ? 25.642 -39.822 60.085 1.00 33.12 389 GLU A C 1
ATOM 2925 O O . GLU A 1 389 ? 25.106 -39.795 61.195 1.00 33.12 389 GLU A O 1
ATOM 2930 N N . PRO A 1 390 ? 25.353 -40.818 59.209 1.00 52.09 390 PRO A N 1
ATOM 2931 C CA . PRO A 1 390 ? 24.061 -41.522 59.112 1.00 52.09 390 PRO A CA 1
ATOM 2932 C C . PRO A 1 390 ? 24.042 -42.931 59.752 1.00 52.09 390 PRO A C 1
ATOM 2934 O O . PRO A 1 390 ? 25.021 -43.351 60.372 1.00 52.09 390 PRO A O 1
ATOM 2937 N N . PRO A 1 391 ? 22.963 -43.720 59.547 1.00 43.72 391 PRO A N 1
ATOM 2938 C CA . PRO A 1 391 ? 23.110 -45.176 59.540 1.00 43.72 391 PRO A CA 1
ATOM 2939 C C . PRO A 1 391 ? 22.488 -45.914 58.336 1.00 43.72 391 PRO A C 1
ATOM 2941 O O . PRO A 1 391 ? 21.628 -45.415 57.613 1.00 43.72 391 PRO A O 1
ATOM 2944 N N . ALA A 1 392 ? 22.999 -47.139 58.179 1.00 34.66 392 ALA A N 1
ATOM 2945 C CA . ALA A 1 392 ? 22.922 -48.100 57.079 1.00 34.66 392 ALA A CA 1
ATOM 2946 C C . ALA A 1 392 ? 21.653 -48.984 57.000 1.00 34.66 392 ALA A C 1
ATOM 2948 O O . ALA A 1 392 ? 21.071 -49.278 58.038 1.00 34.66 392 ALA A O 1
ATOM 2949 N N . GLY A 1 393 ? 21.384 -49.489 55.775 1.00 32.91 393 GLY A N 1
ATOM 2950 C CA . GLY A 1 393 ? 20.980 -50.868 55.368 1.00 32.91 393 GLY A CA 1
ATOM 2951 C C . GLY A 1 393 ? 19.690 -51.509 55.924 1.00 32.91 393 GLY A C 1
ATOM 2952 O O . GLY A 1 393 ? 19.297 -51.177 57.038 1.00 32.91 393 GLY A O 1
ATOM 2953 N N . PRO A 1 394 ? 19.039 -52.475 55.219 1.00 44.34 394 PRO A N 1
ATOM 2954 C CA . PRO A 1 394 ? 19.696 -53.629 54.566 1.00 44.34 394 PRO A CA 1
ATOM 2955 C C . PRO A 1 394 ? 19.140 -54.089 53.180 1.00 44.34 394 PRO A C 1
ATOM 2957 O O . PRO A 1 394 ? 18.099 -53.631 52.719 1.00 44.34 394 PRO A O 1
ATOM 2960 N N . GLU A 1 395 ? 19.883 -55.015 52.554 1.00 33.56 395 GLU A N 1
ATOM 2961 C CA . GLU A 1 395 ? 19.665 -55.790 51.300 1.00 33.56 395 GLU A CA 1
ATOM 2962 C C . GLU A 1 395 ? 18.796 -57.082 51.509 1.00 33.56 395 GLU A C 1
ATOM 2964 O O . GLU A 1 395 ? 18.277 -57.236 52.619 1.00 33.56 395 GLU A O 1
ATOM 2969 N N . PRO A 1 396 ? 18.818 -58.140 50.643 1.00 63.94 396 PRO A N 1
ATOM 2970 C CA . PRO A 1 396 ? 18.466 -58.328 49.199 1.00 63.94 396 PRO A CA 1
ATOM 2971 C C . PRO A 1 396 ? 17.577 -59.595 48.948 1.00 63.94 396 PRO A C 1
ATOM 2973 O O . PRO A 1 396 ? 17.402 -60.341 49.895 1.00 63.94 396 PRO A O 1
ATOM 2976 N N . GLU A 1 397 ? 17.103 -59.875 47.710 1.00 33.25 397 GLU A N 1
ATOM 2977 C CA . GLU A 1 397 ? 16.868 -61.222 47.070 1.00 33.25 397 GLU A CA 1
ATOM 2978 C C . GLU A 1 397 ? 16.746 -60.996 45.524 1.00 33.25 397 GLU A C 1
ATOM 2980 O O . GLU A 1 397 ? 15.990 -60.111 45.120 1.00 33.25 397 GLU A O 1
ATOM 2985 N N . ASP A 1 398 ? 17.686 -61.456 44.672 1.00 34.44 398 ASP A N 1
ATOM 2986 C CA . ASP A 1 398 ? 17.763 -62.727 43.879 1.00 34.44 398 ASP A CA 1
ATOM 2987 C C . ASP A 1 398 ? 16.684 -62.858 42.762 1.00 34.44 398 ASP A C 1
ATOM 2989 O O . ASP A 1 398 ? 15.529 -62.523 42.995 1.00 34.44 398 ASP A O 1
ATOM 2993 N N . GLU A 1 399 ? 16.881 -63.336 41.519 1.00 36.28 399 GLU A N 1
ATOM 2994 C CA . GLU A 1 399 ? 17.974 -63.941 40.725 1.00 36.28 399 GLU A CA 1
ATOM 2995 C C . GLU A 1 399 ? 17.509 -64.006 39.227 1.00 36.28 399 GLU A C 1
ATOM 2997 O O . GLU A 1 399 ? 16.311 -63.903 38.957 1.00 36.28 399 GLU A O 1
ATOM 3002 N N . ASP A 1 400 ? 18.469 -64.202 38.302 1.00 31.77 400 ASP A N 1
ATOM 3003 C CA . ASP A 1 400 ? 18.442 -64.870 36.966 1.00 31.77 400 ASP A CA 1
ATOM 3004 C C . ASP A 1 400 ? 17.499 -64.407 35.804 1.00 31.77 400 ASP A C 1
ATOM 3006 O O . ASP A 1 400 ? 16.372 -63.980 36.002 1.00 31.77 400 ASP A O 1
ATOM 3010 N N . GLU A 1 401 ? 17.848 -64.450 34.501 1.00 33.62 401 GLU A N 1
ATOM 3011 C CA . GLU A 1 401 ? 18.857 -65.237 33.773 1.00 33.62 401 GLU A CA 1
ATOM 3012 C C . GLU A 1 401 ? 19.232 -64.621 32.385 1.00 33.62 401 GLU A C 1
ATOM 3014 O O . GLU A 1 401 ? 18.393 -64.075 31.668 1.00 33.62 401 GLU A O 1
ATOM 3019 N N . ALA A 1 402 ? 20.523 -64.758 32.048 1.00 32.88 402 ALA A N 1
ATOM 3020 C CA . ALA A 1 402 ? 21.290 -64.777 30.779 1.00 32.88 402 ALA A CA 1
ATOM 3021 C C . ALA A 1 402 ? 20.668 -64.517 29.373 1.00 32.88 402 ALA A C 1
ATOM 3023 O O . ALA A 1 402 ? 19.698 -65.154 28.974 1.00 32.88 402 ALA A O 1
ATOM 3024 N N . ALA A 1 403 ? 21.396 -63.773 28.509 1.00 31.83 403 ALA A N 1
ATOM 3025 C CA . ALA A 1 403 ? 22.371 -64.341 27.539 1.00 31.83 403 ALA A CA 1
ATOM 3026 C C . ALA A 1 403 ? 22.951 -63.301 26.526 1.00 31.83 403 ALA A C 1
ATOM 3028 O O . ALA A 1 403 ? 22.199 -62.672 25.791 1.00 31.83 403 ALA A O 1
ATOM 3029 N N . GLU A 1 404 ? 24.294 -63.174 26.532 1.00 32.38 404 GLU A N 1
ATOM 3030 C CA . GLU A 1 404 ? 25.300 -63.089 25.428 1.00 32.38 404 GLU A CA 1
ATOM 3031 C C . GLU A 1 404 ? 24.972 -62.392 24.083 1.00 32.38 404 GLU A C 1
ATOM 3033 O O . GLU A 1 404 ? 23.900 -62.561 23.525 1.00 32.38 404 GLU A O 1
ATOM 3038 N N . ALA A 1 405 ? 25.877 -61.746 23.337 1.00 31.08 405 ALA A N 1
ATOM 3039 C CA . ALA A 1 405 ? 27.256 -61.257 23.452 1.00 31.08 405 ALA A CA 1
ATOM 3040 C C . ALA A 1 405 ? 27.551 -60.543 22.105 1.00 31.08 405 ALA A C 1
ATOM 3042 O O . ALA A 1 405 ? 27.043 -60.965 21.065 1.00 31.08 405 ALA A O 1
ATOM 3043 N N . GLY A 1 406 ? 28.384 -59.498 22.088 1.00 28.91 406 GLY A N 1
ATOM 3044 C CA . GLY A 1 406 ? 28.834 -58.862 20.843 1.00 28.91 406 GLY A CA 1
ATOM 3045 C C . GLY A 1 406 ? 29.481 -57.502 21.078 1.00 28.91 406 GLY A C 1
ATOM 3046 O O . GLY A 1 406 ? 28.816 -56.477 21.004 1.00 28.91 406 GLY A O 1
ATOM 3047 N N . ALA A 1 407 ? 30.772 -57.510 21.401 1.00 31.39 407 ALA A N 1
ATOM 3048 C CA . ALA A 1 407 ? 31.596 -56.319 21.544 1.00 31.39 407 ALA A CA 1
ATOM 3049 C C . ALA A 1 407 ? 32.199 -55.924 20.189 1.00 31.39 407 ALA A C 1
ATOM 3051 O O . ALA A 1 407 ? 32.875 -56.749 19.585 1.00 31.39 407 ALA A O 1
ATOM 3052 N N . GLU A 1 408 ? 32.039 -54.666 19.778 1.00 31.14 408 GLU A N 1
ATOM 3053 C CA . GLU A 1 408 ? 33.019 -53.944 18.960 1.00 31.14 408 GLU A CA 1
ATOM 3054 C C . GLU A 1 408 ? 33.045 -52.463 19.364 1.00 31.14 408 GLU A C 1
ATOM 3056 O O . GLU A 1 408 ? 32.046 -51.884 19.787 1.00 31.14 408 GLU A O 1
ATOM 3061 N N . ALA A 1 409 ? 34.253 -51.907 19.327 1.00 32.00 409 ALA A N 1
ATOM 3062 C CA . ALA A 1 409 ? 34.657 -50.639 19.909 1.00 32.00 409 ALA A CA 1
ATOM 3063 C C . ALA A 1 409 ? 34.101 -49.417 19.161 1.00 32.00 409 ALA A C 1
ATOM 3065 O O . ALA A 1 409 ? 34.124 -49.369 17.933 1.00 32.00 409 ALA A O 1
ATOM 3066 N N . VAL A 1 410 ? 33.693 -48.396 19.918 1.00 32.03 410 VAL A N 1
ATOM 3067 C CA . VAL A 1 410 ? 33.370 -47.058 19.409 1.00 32.03 410 VAL A CA 1
ATOM 3068 C C . VAL A 1 410 ? 34.566 -46.145 19.676 1.00 32.03 410 VAL A C 1
ATOM 3070 O O . VAL A 1 410 ? 34.941 -45.923 20.826 1.00 32.03 410 VAL A O 1
ATOM 3073 N N . GLN A 1 411 ? 35.177 -45.656 18.597 1.00 31.48 411 GLN A N 1
ATOM 3074 C CA . GLN A 1 411 ? 36.006 -44.454 18.586 1.00 31.48 411 GLN A CA 1
ATOM 3075 C C . GLN A 1 411 ? 35.129 -43.292 18.112 1.00 31.48 411 GLN A C 1
ATOM 3077 O O . GLN A 1 411 ? 34.502 -43.379 17.056 1.00 31.48 411 GLN A O 1
ATOM 3082 N N . GLU A 1 412 ? 35.086 -42.232 18.910 1.00 35.34 412 GLU A N 1
ATOM 3083 C CA . GLU A 1 412 ? 34.517 -40.931 18.560 1.00 35.34 412 GLU A CA 1
ATOM 3084 C C . GLU A 1 412 ? 35.398 -40.221 17.518 1.00 35.34 412 GLU A C 1
ATOM 3086 O O . GLU A 1 412 ? 36.629 -40.299 17.607 1.00 35.34 412 GLU A O 1
ATOM 3091 N N . PRO A 1 413 ? 34.796 -39.476 16.577 1.00 40.72 413 PRO A N 1
ATOM 3092 C CA . PRO A 1 413 ? 35.431 -38.294 16.021 1.00 40.72 413 PRO A CA 1
ATOM 3093 C C . PRO A 1 413 ? 34.651 -37.016 16.371 1.00 40.72 413 PRO A C 1
ATOM 3095 O O . PRO A 1 413 ? 33.421 -36.989 16.407 1.00 40.72 413 PRO A O 1
ATOM 3098 N N . GLU A 1 414 ? 35.432 -35.974 16.633 1.00 35.22 414 GLU A N 1
ATOM 3099 C CA . GLU A 1 414 ? 35.061 -34.598 16.971 1.00 35.22 414 GLU A CA 1
ATOM 3100 C C . GLU A 1 414 ? 34.176 -33.921 15.904 1.00 35.22 414 GLU A C 1
ATOM 3102 O O . GLU A 1 414 ? 34.317 -34.225 14.716 1.00 35.22 414 GLU A O 1
ATOM 3107 N N . PRO A 1 415 ? 33.320 -32.949 16.279 1.00 40.84 415 PRO A N 1
ATOM 3108 C CA . PRO A 1 415 ? 32.766 -31.987 15.335 1.00 40.84 415 PRO A CA 1
ATOM 3109 C C . PRO A 1 415 ? 33.646 -30.730 15.233 1.00 40.84 415 PRO A C 1
ATOM 3111 O O . PRO A 1 415 ? 33.945 -30.068 16.228 1.00 40.84 415 PRO A O 1
ATOM 3114 N N . GLU A 1 416 ? 34.032 -30.407 13.999 1.00 32.91 416 GLU A N 1
ATOM 3115 C CA . GLU A 1 416 ? 34.664 -29.146 13.612 1.00 32.91 416 GLU A CA 1
ATOM 3116 C C . GLU A 1 416 ? 33.677 -27.971 13.718 1.00 32.91 416 GLU A C 1
ATOM 3118 O O . GLU A 1 416 ? 32.470 -28.106 13.513 1.00 32.91 416 GLU A O 1
ATOM 3123 N N . ALA A 1 417 ? 34.237 -26.818 14.075 1.00 31.36 417 ALA A N 1
ATOM 3124 C CA . ALA A 1 417 ? 33.571 -25.553 14.329 1.00 31.36 417 ALA A CA 1
ATOM 3125 C C . ALA A 1 417 ? 33.215 -24.796 13.039 1.00 31.36 417 ALA A C 1
ATOM 3127 O O . ALA A 1 417 ? 34.034 -24.721 12.126 1.00 31.36 417 ALA A O 1
ATOM 3128 N N . GLU A 1 418 ? 32.068 -24.112 13.032 1.00 31.67 418 GLU A N 1
ATOM 3129 C CA . GLU A 1 418 ? 31.835 -22.953 12.166 1.00 31.67 418 GLU A CA 1
ATOM 3130 C C . GLU A 1 418 ? 31.394 -21.753 13.004 1.00 31.67 418 GLU A C 1
ATOM 3132 O O . GLU A 1 418 ? 30.650 -21.872 13.977 1.00 31.67 418 GLU A O 1
ATOM 3137 N N . ALA A 1 419 ? 31.982 -20.616 12.648 1.00 30.64 419 ALA A N 1
ATOM 3138 C CA . ALA A 1 419 ? 32.141 -19.431 13.461 1.00 30.64 419 ALA A CA 1
ATOM 3139 C C . ALA A 1 419 ? 31.078 -18.373 13.153 1.00 30.64 419 ALA A C 1
ATOM 3141 O O . ALA A 1 419 ? 30.802 -18.058 11.996 1.00 30.64 419 ALA A O 1
ATOM 3142 N N . GLU A 1 420 ? 30.559 -17.783 14.222 1.00 30.03 420 GLU A N 1
ATOM 3143 C CA . GLU A 1 420 ? 29.835 -16.519 14.241 1.00 30.03 420 GLU A CA 1
ATOM 3144 C C . GLU A 1 420 ? 30.815 -15.362 13.984 1.00 30.03 420 GLU A C 1
ATOM 3146 O O . GLU A 1 420 ? 31.932 -15.350 14.508 1.00 30.03 420 GLU A O 1
ATOM 3151 N N . ALA A 1 421 ? 30.409 -14.382 13.177 1.00 29.77 421 ALA A N 1
ATOM 3152 C CA . ALA A 1 421 ? 31.154 -13.144 12.974 1.00 29.77 421 ALA A CA 1
ATOM 3153 C C . ALA A 1 421 ? 30.213 -11.941 13.107 1.00 29.77 421 ALA A C 1
ATOM 3155 O O . ALA A 1 421 ? 29.612 -11.481 12.136 1.00 29.77 421 ALA A O 1
ATOM 3156 N N . GLU A 1 422 ? 30.116 -11.435 14.334 1.00 30.31 422 GLU A N 1
ATOM 3157 C CA . GLU A 1 422 ? 29.778 -10.045 14.623 1.00 30.31 422 GLU A CA 1
ATOM 3158 C C . GLU A 1 422 ? 31.006 -9.160 14.347 1.00 30.31 422 GLU A C 1
ATOM 3160 O O . GLU A 1 422 ? 32.140 -9.534 14.654 1.00 30.31 422 GLU A O 1
ATOM 3165 N N . ALA A 1 423 ? 30.792 -7.975 13.774 1.00 30.53 423 ALA A N 1
ATOM 3166 C CA . ALA A 1 423 ? 31.831 -6.964 13.603 1.00 30.53 423 ALA A CA 1
ATOM 3167 C C . ALA A 1 423 ? 31.297 -5.585 14.017 1.00 30.53 423 ALA A C 1
ATOM 3169 O O . ALA A 1 423 ? 30.904 -4.771 13.184 1.00 30.53 423 ALA A O 1
ATOM 3170 N N . GLU A 1 424 ? 31.322 -5.340 15.325 1.00 29.80 424 GLU A N 1
ATOM 3171 C CA . GLU A 1 424 ? 31.396 -4.014 15.940 1.00 29.80 424 GLU A CA 1
ATOM 3172 C C . GLU A 1 424 ? 32.879 -3.735 16.254 1.00 29.80 424 GLU A C 1
ATOM 3174 O O . GLU A 1 424 ? 33.534 -4.491 16.972 1.00 29.80 424 GLU A O 1
ATOM 3179 N N . ALA A 1 425 ? 33.433 -2.659 15.697 1.00 32.84 425 ALA A N 1
ATOM 3180 C CA . ALA A 1 425 ? 34.736 -2.100 16.064 1.00 32.84 425 ALA A CA 1
ATOM 3181 C C . ALA A 1 425 ? 34.465 -0.729 16.695 1.00 32.84 425 ALA A C 1
ATOM 3183 O O . ALA A 1 425 ? 33.725 0.067 16.129 1.00 32.84 425 ALA A O 1
ATOM 3184 N N . GLY A 1 426 ? 35.011 -0.322 17.832 1.00 27.81 426 GLY A N 1
ATOM 3185 C CA . GLY A 1 426 ? 36.099 -0.833 18.649 1.00 27.81 426 GLY A CA 1
ATOM 3186 C C . GLY A 1 426 ? 36.566 0.372 19.465 1.00 27.81 426 GLY A C 1
ATOM 3187 O O . GLY A 1 426 ? 37.164 1.296 18.917 1.00 27.81 426 GLY A O 1
ATOM 3188 N N . ALA A 1 427 ? 36.226 0.400 20.750 1.00 30.09 427 ALA A N 1
ATOM 3189 C CA . ALA A 1 427 ? 36.725 1.368 21.717 1.00 30.09 427 ALA A CA 1
ATOM 3190 C C . ALA A 1 427 ? 37.404 0.573 22.832 1.00 30.09 427 ALA A C 1
ATOM 3192 O O . ALA A 1 427 ? 36.731 -0.165 23.548 1.00 30.09 427 ALA A O 1
ATOM 3193 N N . GLU A 1 428 ? 38.726 0.699 22.960 1.00 33.03 428 GLU A N 1
ATOM 3194 C CA . GLU A 1 428 ? 39.462 0.145 24.098 1.00 33.03 428 GLU A CA 1
ATOM 3195 C C . GLU A 1 428 ? 39.859 1.228 25.115 1.00 33.03 428 GLU A C 1
ATOM 3197 O O . GLU A 1 428 ? 40.011 2.398 24.742 1.00 33.03 428 GLU A O 1
ATOM 3202 N N . PRO A 1 429 ? 40.009 0.849 26.402 1.00 36.59 429 PRO A N 1
ATOM 3203 C CA . PRO A 1 429 ? 40.020 1.755 27.541 1.00 36.59 429 PRO A CA 1
ATOM 3204 C C . PRO A 1 429 ? 41.416 1.941 28.166 1.00 36.59 429 PRO A C 1
ATOM 3206 O O . PRO A 1 429 ? 42.395 1.288 27.813 1.00 36.59 429 PRO A O 1
ATOM 3209 N N . GLY A 1 430 ? 41.490 2.884 29.108 1.00 27.33 430 GLY A N 1
ATOM 3210 C CA . GLY A 1 430 ? 42.711 3.326 29.777 1.00 27.33 430 GLY A CA 1
ATOM 3211 C C . GLY A 1 430 ? 43.276 2.401 30.863 1.00 27.33 430 GLY A C 1
ATOM 3212 O O . GLY A 1 430 ? 42.634 1.470 31.343 1.00 27.33 430 GLY A O 1
ATOM 3213 N N . VAL A 1 431 ? 44.498 2.746 31.278 1.00 29.91 431 VAL A N 1
ATOM 3214 C CA . VAL A 1 431 ? 45.236 2.216 32.433 1.00 29.91 431 VAL A CA 1
ATOM 3215 C C . VAL A 1 431 ? 45.745 3.413 33.258 1.00 29.91 431 VAL A C 1
ATOM 3217 O O . VAL A 1 431 ? 46.395 4.298 32.705 1.00 29.91 431 VAL A O 1
ATOM 3220 N N . GLU A 1 432 ? 45.465 3.435 34.566 1.00 28.95 432 GLU A N 1
ATOM 3221 C CA . GLU A 1 432 ? 46.084 4.307 35.597 1.00 28.95 432 GLU A CA 1
ATOM 3222 C C . GLU A 1 432 ? 47.192 3.498 36.347 1.00 28.95 432 GLU A C 1
ATOM 3224 O O . GLU A 1 432 ? 47.110 2.272 36.346 1.00 28.95 432 GLU A O 1
ATOM 3229 N N . ALA A 1 433 ? 48.254 3.987 37.025 1.00 30.80 433 ALA A N 1
ATOM 3230 C CA . ALA A 1 433 ? 48.679 5.299 37.545 1.00 30.80 433 ALA A CA 1
ATOM 3231 C C . ALA A 1 433 ? 50.217 5.346 37.878 1.00 30.80 433 ALA A C 1
ATOM 3233 O O . ALA A 1 433 ? 50.735 4.361 38.399 1.00 30.80 433 ALA A O 1
ATOM 3234 N N . GLU A 1 434 ? 50.875 6.505 37.629 1.00 31.58 434 GLU A N 1
ATOM 3235 C CA . GLU A 1 434 ? 51.805 7.350 38.465 1.00 31.58 434 GLU A CA 1
ATOM 3236 C C . GLU A 1 434 ? 53.073 6.798 39.213 1.00 31.58 434 GLU A C 1
ATOM 3238 O O . GLU A 1 434 ? 53.106 5.614 39.546 1.00 31.58 434 GLU A O 1
ATOM 3243 N N . PRO A 1 435 ? 54.085 7.625 39.647 1.00 44.84 435 PRO A N 1
ATOM 3244 C CA . PRO A 1 435 ? 54.361 9.070 39.417 1.00 44.84 435 PRO A CA 1
ATOM 3245 C C . PRO A 1 435 ? 55.842 9.473 39.097 1.00 44.84 435 PRO A C 1
ATOM 3247 O O . PRO A 1 435 ? 56.796 8.751 39.391 1.00 44.84 435 PRO A O 1
ATOM 3250 N N . GLY A 1 436 ? 56.034 10.736 38.668 1.00 26.38 436 GLY A N 1
ATOM 3251 C CA . GLY A 1 436 ? 57.135 11.609 39.133 1.00 26.38 436 GLY A CA 1
ATOM 3252 C C . GLY A 1 436 ? 58.215 12.060 38.130 1.00 26.38 436 GLY A C 1
ATOM 3253 O O . GLY A 1 436 ? 59.111 11.285 37.815 1.00 26.38 436 GLY A O 1
ATOM 3254 N N . VAL A 1 437 ? 58.181 13.350 37.742 1.00 27.67 437 VAL A N 1
ATOM 3255 C CA . VAL A 1 437 ? 59.271 14.375 37.753 1.00 27.67 437 VAL A CA 1
ATOM 3256 C C . VAL A 1 437 ? 58.924 15.516 36.763 1.00 27.67 437 VAL A C 1
ATOM 3258 O O . VAL A 1 437 ? 58.828 15.294 35.561 1.00 27.67 437 VAL A O 1
ATOM 3261 N N . GLU A 1 438 ? 58.749 16.739 37.278 1.00 30.86 438 GLU A N 1
ATOM 3262 C CA . GLU A 1 438 ? 58.658 18.023 36.542 1.00 30.86 438 GLU A CA 1
ATOM 3263 C C . GLU A 1 438 ? 60.057 18.681 36.375 1.00 30.86 438 GLU A C 1
ATOM 3265 O O . GLU A 1 438 ? 61.002 18.236 37.036 1.00 30.86 438 GLU A O 1
ATOM 3270 N N . PRO A 1 439 ? 60.187 19.874 35.748 1.00 49.09 439 PRO A N 1
ATOM 3271 C CA . PRO A 1 439 ? 59.737 20.324 34.411 1.00 49.09 439 PRO A CA 1
ATOM 3272 C C . PRO A 1 439 ? 60.915 20.975 33.634 1.00 49.09 439 PRO A C 1
ATOM 3274 O O . PRO A 1 439 ? 61.951 21.154 34.248 1.00 49.09 439 PRO A O 1
ATOM 3277 N N . GLU A 1 440 ? 60.775 21.397 32.360 1.00 30.36 440 GLU A N 1
ATOM 3278 C CA . GLU A 1 440 ? 61.346 22.672 31.829 1.00 30.36 440 GLU A CA 1
ATOM 3279 C C . GLU A 1 440 ? 60.776 23.070 30.435 1.00 30.36 440 GLU A C 1
ATOM 3281 O O . GLU A 1 440 ? 60.785 22.279 29.495 1.00 30.36 440 GLU A O 1
ATOM 3286 N N . ALA A 1 441 ? 60.400 24.358 30.348 1.00 31.20 441 ALA A N 1
ATOM 3287 C CA . ALA A 1 441 ? 60.467 25.319 29.228 1.00 31.20 441 ALA A CA 1
ATOM 3288 C C . ALA A 1 441 ? 59.404 25.366 28.095 1.00 31.20 441 ALA A C 1
ATOM 3290 O O . ALA A 1 441 ? 59.371 24.563 27.167 1.00 31.20 441 ALA A O 1
ATOM 3291 N N . GLU A 1 442 ? 58.631 26.458 28.154 1.00 30.98 442 GLU A N 1
ATOM 3292 C CA . GLU A 1 442 ? 57.702 27.041 27.176 1.00 30.98 442 GLU A CA 1
ATOM 3293 C C . GLU A 1 442 ? 58.420 27.691 25.978 1.00 30.98 442 GLU A C 1
ATOM 3295 O O . GLU A 1 442 ? 59.404 28.399 26.192 1.00 30.98 442 GLU A O 1
ATOM 3300 N N . VAL A 1 443 ? 57.863 27.567 24.760 1.00 29.30 443 VAL A N 1
ATOM 3301 C CA . VAL A 1 443 ? 57.975 28.566 23.671 1.00 29.30 443 VAL A CA 1
ATOM 3302 C C . VAL A 1 443 ? 56.754 28.450 22.732 1.00 29.30 443 VAL A C 1
ATOM 3304 O O . VAL A 1 443 ? 56.632 27.469 22.004 1.00 29.30 443 VAL A O 1
ATOM 3307 N N . GLU A 1 444 ? 55.886 29.467 22.705 1.00 35.97 444 GLU A N 1
ATOM 3308 C CA . GLU A 1 444 ? 55.065 29.835 21.528 1.00 35.97 444 GLU A CA 1
ATOM 3309 C C . GLU A 1 444 ? 55.836 30.889 20.696 1.00 35.97 444 GLU A C 1
ATOM 3311 O O . GLU A 1 444 ? 56.710 31.555 21.270 1.00 35.97 444 GLU A O 1
ATOM 3316 N N . PRO A 1 445 ? 55.579 31.076 19.377 1.00 42.03 445 PRO A N 1
ATOM 3317 C CA . PRO A 1 445 ? 54.509 32.017 18.983 1.00 42.03 445 PRO A CA 1
ATOM 3318 C C . PRO A 1 445 ? 53.822 31.810 17.600 1.00 42.03 445 PRO A C 1
ATOM 3320 O O . PRO A 1 445 ? 54.440 31.375 16.635 1.00 42.03 445 PRO A O 1
ATOM 3323 N N . GLU A 1 446 ? 52.549 32.232 17.562 1.00 32.12 446 GLU A N 1
ATOM 3324 C CA . GLU A 1 446 ? 51.816 33.090 16.590 1.00 32.12 446 GLU A CA 1
ATOM 3325 C C . GLU A 1 446 ? 51.668 32.795 15.064 1.00 32.12 446 GLU A C 1
ATOM 3327 O O . GLU A 1 446 ? 52.480 32.097 14.462 1.00 32.12 446 GLU A O 1
ATOM 3332 N N . PRO A 1 447 ? 50.582 33.323 14.428 1.00 50.28 447 PRO A N 1
ATOM 3333 C CA . PRO A 1 447 ? 50.082 32.939 13.100 1.00 50.28 447 PRO A CA 1
ATOM 3334 C C . PRO A 1 447 ? 50.406 33.962 11.987 1.00 5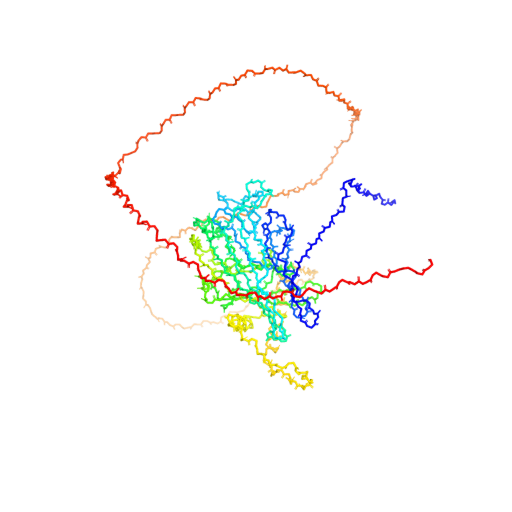0.28 447 PRO A C 1
ATOM 3336 O O . PRO A 1 447 ? 50.680 35.124 12.273 1.00 50.28 447 PRO A O 1
ATOM 3339 N N . GLU A 1 448 ? 50.281 33.570 10.709 1.00 33.00 448 GLU A N 1
ATOM 3340 C CA . GLU A 1 448 ? 50.380 34.499 9.567 1.00 33.00 448 GLU A CA 1
ATOM 3341 C C . GLU A 1 448 ? 49.229 34.367 8.550 1.00 33.00 448 GLU A C 1
ATOM 3343 O O . GLU A 1 448 ? 48.649 33.299 8.345 1.00 33.00 448 GLU A O 1
ATOM 3348 N N . GLU A 1 449 ? 48.911 35.531 7.978 1.00 32.72 449 GLU A N 1
ATOM 3349 C CA . GLU A 1 449 ? 47.723 35.955 7.234 1.00 32.72 449 GLU A CA 1
ATOM 3350 C C . GLU A 1 449 ? 47.649 35.558 5.741 1.00 32.72 449 GLU A C 1
ATOM 3352 O O . GLU A 1 449 ? 48.597 35.075 5.125 1.00 32.72 449 GLU A O 1
ATOM 3357 N N . GLU A 1 450 ? 46.472 35.846 5.168 1.00 37.19 450 GLU A N 1
ATOM 3358 C CA . GLU A 1 450 ? 46.084 35.860 3.752 1.00 37.19 450 GLU A CA 1
ATOM 3359 C C . GLU A 1 450 ? 47.097 36.481 2.770 1.00 37.19 450 GLU A C 1
ATOM 3361 O O . GLU A 1 450 ? 47.676 37.541 3.008 1.00 37.19 450 GLU A O 1
ATOM 3366 N N . SER A 1 451 ? 47.122 35.949 1.540 1.00 28.98 451 SER A N 1
ATOM 3367 C CA . SER A 1 451 ? 47.315 36.794 0.357 1.00 28.98 451 SER A CA 1
ATOM 3368 C C . SER A 1 451 ? 46.658 36.201 -0.891 1.00 28.98 451 SER A C 1
ATOM 3370 O O . SER A 1 451 ? 46.951 35.080 -1.304 1.00 28.98 451 SER A O 1
ATOM 3372 N N . ALA A 1 452 ? 45.758 36.980 -1.491 1.00 39.50 452 ALA A N 1
ATOM 3373 C CA . ALA A 1 452 ? 45.130 36.723 -2.779 1.00 39.50 452 ALA A CA 1
ATOM 3374 C C . ALA A 1 452 ? 46.040 37.151 -3.946 1.00 39.50 452 ALA A C 1
ATOM 3376 O O . ALA A 1 452 ? 46.680 38.199 -3.887 1.00 39.50 452 ALA A O 1
ATOM 3377 N N . SER A 1 453 ? 46.025 36.394 -5.047 1.00 31.31 453 SER A N 1
ATOM 3378 C CA . SER A 1 453 ? 46.426 36.888 -6.374 1.00 31.31 453 SER A CA 1
ATOM 3379 C C . SER A 1 453 ? 45.750 36.085 -7.501 1.00 31.31 453 SER A C 1
ATOM 3381 O O . SER A 1 453 ? 45.863 34.865 -7.564 1.00 31.31 453 SER A O 1
ATOM 3383 N N . GLU A 1 454 ? 45.017 36.784 -8.374 1.00 37.09 454 GLU A N 1
ATOM 3384 C CA . GLU A 1 454 ? 44.659 36.354 -9.742 1.00 37.09 454 GLU A CA 1
ATOM 3385 C C . GLU A 1 454 ? 45.747 36.858 -10.739 1.00 37.09 454 GLU A C 1
ATOM 3387 O O . GLU A 1 454 ? 46.654 37.581 -10.321 1.00 37.09 454 GLU A O 1
ATOM 3392 N N . PRO A 1 455 ? 45.627 36.655 -12.068 1.00 51.47 455 PRO A N 1
ATOM 3393 C CA . PRO A 1 455 ? 45.890 35.418 -12.806 1.00 51.47 455 PRO A CA 1
ATOM 3394 C C . PRO A 1 455 ? 46.983 35.627 -13.884 1.00 51.47 455 PRO A C 1
ATOM 3396 O O . PRO A 1 455 ? 47.057 36.696 -14.488 1.00 51.47 455 PRO A O 1
ATOM 3399 N N . GLU A 1 456 ? 47.781 34.608 -14.226 1.00 32.66 456 GLU A N 1
ATOM 3400 C CA . GLU A 1 456 ? 48.686 34.699 -15.387 1.00 32.66 456 GLU A CA 1
ATOM 3401 C C . GLU A 1 456 ? 48.705 33.441 -16.272 1.00 32.66 456 GLU A C 1
ATOM 3403 O O . GLU A 1 456 ? 48.948 32.329 -15.817 1.00 32.66 456 GLU A O 1
ATOM 3408 N N . ALA A 1 457 ? 48.496 33.730 -17.562 1.00 32.91 457 ALA A N 1
ATOM 3409 C CA . ALA A 1 457 ? 49.112 33.175 -18.768 1.00 32.91 457 ALA A CA 1
ATOM 3410 C C . ALA A 1 457 ? 48.850 31.716 -19.199 1.00 32.91 457 ALA A C 1
ATOM 3412 O O . ALA A 1 457 ? 49.272 30.737 -18.590 1.00 32.91 457 ALA A O 1
ATOM 3413 N N . GLU A 1 458 ? 48.245 31.632 -20.386 1.00 40.78 458 GLU A N 1
ATOM 3414 C CA . GLU A 1 458 ? 48.192 30.486 -21.290 1.00 40.78 458 GLU A CA 1
ATOM 3415 C C . GLU A 1 458 ? 49.591 29.903 -21.560 1.00 40.78 458 GLU A C 1
ATOM 3417 O O . GLU A 1 458 ? 50.511 30.613 -21.972 1.00 40.78 458 GLU A O 1
ATOM 3422 N N . VAL A 1 459 ? 49.722 28.585 -21.402 1.00 37.75 459 VAL A N 1
ATOM 3423 C CA . VAL A 1 459 ? 50.799 27.784 -21.992 1.00 37.75 459 VAL A CA 1
ATOM 3424 C C . VAL A 1 459 ? 50.145 26.587 -22.674 1.00 37.75 459 VAL A C 1
ATOM 3426 O O . VAL A 1 459 ? 49.491 25.772 -22.024 1.00 37.75 459 VAL A O 1
ATOM 3429 N N . GLU A 1 460 ? 50.295 26.509 -23.995 1.00 43.44 460 GLU A N 1
ATOM 3430 C CA . GLU A 1 460 ? 49.896 25.354 -24.798 1.00 43.44 460 GLU A CA 1
ATOM 3431 C C . GLU A 1 460 ? 50.660 24.102 -24.338 1.00 43.44 460 GLU A C 1
ATOM 3433 O O . GLU A 1 460 ? 51.892 24.090 -24.308 1.00 43.44 460 GLU A O 1
ATOM 3438 N N . ALA A 1 461 ? 49.926 23.042 -23.990 1.00 40.91 461 ALA A N 1
ATOM 3439 C CA . ALA A 1 461 ? 50.477 21.724 -23.697 1.00 40.91 461 ALA A CA 1
ATOM 3440 C C . ALA A 1 461 ? 50.221 20.772 -24.879 1.00 40.91 461 ALA A C 1
ATOM 3442 O O . ALA A 1 461 ? 49.098 20.662 -25.373 1.00 40.91 461 ALA A O 1
ATOM 3443 N N . GLU A 1 462 ? 51.283 20.096 -25.325 1.00 48.19 462 GLU A N 1
ATOM 3444 C CA . GLU A 1 462 ? 51.285 19.083 -26.386 1.00 48.19 462 GLU A CA 1
ATOM 3445 C C . GLU A 1 462 ? 50.339 17.895 -26.099 1.00 48.19 462 GLU A C 1
ATOM 3447 O O . GLU A 1 462 ? 50.127 17.533 -24.938 1.00 48.19 462 GLU A O 1
ATOM 3452 N N . PRO A 1 463 ? 49.794 17.232 -27.140 1.00 50.88 463 PRO A N 1
ATOM 3453 C CA . PRO A 1 463 ? 48.894 16.097 -26.965 1.00 50.88 463 PRO A CA 1
ATOM 3454 C C . PRO A 1 463 ? 49.630 14.825 -26.510 1.00 50.88 463 PRO A C 1
ATOM 3456 O O . PRO A 1 463 ? 50.676 14.455 -27.043 1.00 50.88 463 PRO A O 1
ATOM 3459 N N . ALA A 1 464 ? 49.029 14.117 -25.550 1.00 53.19 464 ALA A N 1
ATOM 3460 C CA . ALA A 1 464 ? 49.488 12.821 -25.053 1.00 53.19 464 ALA A CA 1
ATOM 3461 C C . ALA A 1 464 ? 49.424 11.711 -26.135 1.00 53.19 464 ALA A C 1
ATOM 3463 O O . ALA A 1 464 ? 48.523 11.730 -26.980 1.00 53.19 464 ALA A O 1
ATOM 3464 N N . PRO A 1 465 ? 50.340 10.720 -26.115 1.00 51.47 465 PRO A N 1
ATOM 3465 C CA . PRO A 1 465 ? 50.363 9.632 -27.093 1.00 51.47 465 PRO A CA 1
ATOM 3466 C C . PRO A 1 465 ? 49.237 8.605 -26.869 1.00 51.47 465 PRO A C 1
ATOM 3468 O O . PRO A 1 465 ? 48.832 8.331 -25.740 1.00 51.47 465 PRO A O 1
ATOM 3471 N N . ALA A 1 466 ? 48.748 8.024 -27.969 1.00 55.69 466 ALA A N 1
ATOM 3472 C CA . ALA A 1 466 ? 47.677 7.025 -27.991 1.00 55.69 466 ALA A CA 1
ATOM 3473 C C . ALA A 1 466 ? 48.085 5.684 -27.333 1.00 55.69 466 ALA A C 1
ATOM 3475 O O . ALA A 1 466 ? 49.245 5.286 -27.450 1.00 55.69 466 ALA A O 1
ATOM 3476 N N . PRO A 1 467 ? 47.147 4.959 -26.689 1.00 51.72 467 PRO A N 1
ATOM 3477 C CA . PRO A 1 467 ? 47.432 3.676 -26.046 1.00 51.72 467 PRO A CA 1
ATOM 3478 C C . PRO A 1 467 ? 47.596 2.520 -27.052 1.00 51.72 467 PRO A C 1
ATOM 3480 O O . PRO A 1 467 ? 46.900 2.448 -28.066 1.00 51.72 467 PRO A O 1
ATOM 3483 N N . GLU A 1 468 ? 48.515 1.600 -26.741 1.00 56.19 468 GLU A N 1
ATOM 3484 C CA . GLU A 1 468 ? 48.831 0.394 -27.523 1.00 56.19 468 GLU A CA 1
ATOM 3485 C C . GLU A 1 468 ? 47.722 -0.685 -27.459 1.00 56.19 468 GLU A C 1
ATOM 3487 O O . GLU A 1 468 ? 47.011 -0.787 -26.455 1.00 56.19 468 GLU A O 1
ATOM 3492 N N . PRO A 1 469 ? 47.564 -1.520 -28.510 1.00 49.41 469 PRO A N 1
ATOM 3493 C CA . PRO A 1 469 ? 46.502 -2.522 -28.586 1.00 49.41 469 PRO A CA 1
ATOM 3494 C C . PRO A 1 469 ? 46.793 -3.768 -27.731 1.00 49.41 469 PRO A C 1
ATOM 3496 O O . PRO A 1 469 ? 47.893 -4.319 -27.755 1.00 49.41 469 PRO A O 1
ATOM 3499 N N . GLN A 1 470 ? 45.771 -4.251 -27.016 1.00 50.84 470 GLN A N 1
ATOM 3500 C CA . GLN A 1 470 ? 45.826 -5.484 -26.221 1.00 50.84 470 GLN A CA 1
ATOM 3501 C C . GLN A 1 470 ? 45.836 -6.756 -27.101 1.00 50.84 470 GLN A C 1
ATOM 3503 O O . GLN A 1 470 ? 45.240 -6.756 -28.183 1.00 50.84 470 GLN A O 1
ATOM 3508 N N . PRO A 1 471 ? 46.481 -7.855 -26.653 1.00 46.38 471 PRO A N 1
ATOM 3509 C CA . PRO A 1 471 ? 46.573 -9.102 -27.411 1.00 46.38 471 PRO A CA 1
ATOM 3510 C C . PRO A 1 471 ? 45.263 -9.909 -27.383 1.00 46.38 471 PRO A C 1
ATOM 3512 O O . PRO A 1 471 ? 44.556 -9.948 -26.378 1.00 46.38 471 PRO A O 1
ATOM 3515 N N . ALA A 1 472 ? 44.958 -10.576 -28.499 1.00 47.25 472 ALA A N 1
ATOM 3516 C CA . ALA A 1 472 ? 43.766 -11.406 -28.674 1.00 47.25 472 ALA A CA 1
ATOM 3517 C C . ALA A 1 472 ? 43.823 -12.712 -27.848 1.00 47.25 472 ALA A C 1
ATOM 3519 O O . ALA A 1 472 ? 44.892 -13.325 -27.779 1.00 47.25 472 ALA A O 1
ATOM 3520 N N . PRO A 1 473 ? 42.696 -13.185 -27.279 1.00 45.47 473 PRO A N 1
ATOM 3521 C CA . PRO A 1 473 ? 42.642 -14.474 -26.597 1.00 45.47 473 PRO A CA 1
ATOM 3522 C C . PRO A 1 473 ? 42.560 -15.662 -27.572 1.00 45.47 473 PRO A C 1
ATOM 3524 O O . PRO A 1 473 ? 41.986 -15.580 -28.660 1.00 45.47 473 PRO A O 1
ATOM 3527 N N . GLU A 1 474 ? 43.163 -16.769 -27.139 1.00 39.06 474 GLU A N 1
ATOM 3528 C CA . GLU A 1 474 ? 43.331 -18.035 -27.853 1.00 39.06 474 GLU A CA 1
ATOM 3529 C C . GLU A 1 474 ? 42.018 -18.802 -28.099 1.00 39.06 474 GLU A C 1
ATOM 3531 O O . GLU A 1 474 ? 41.022 -18.665 -27.390 1.00 39.06 474 GLU A O 1
ATOM 3536 N N . ALA A 1 475 ? 42.048 -19.644 -29.134 1.00 39.72 475 ALA A N 1
ATOM 3537 C CA . ALA A 1 475 ? 40.935 -20.445 -29.621 1.00 39.72 475 ALA A CA 1
ATOM 3538 C C . ALA A 1 475 ? 40.627 -21.672 -28.739 1.00 39.72 475 ALA A C 1
ATOM 3540 O O . ALA A 1 475 ? 41.514 -22.474 -28.450 1.00 39.72 475 ALA A O 1
ATOM 3541 N N . CYS A 1 476 ? 39.338 -21.891 -28.452 1.00 31.97 476 CYS A N 1
ATOM 3542 C CA . CYS A 1 476 ? 38.775 -23.177 -28.020 1.00 31.97 476 CYS A CA 1
ATOM 3543 C C . CYS A 1 476 ? 37.899 -23.789 -29.138 1.00 31.97 476 CYS A C 1
ATOM 3545 O O . CYS A 1 476 ? 37.295 -23.040 -29.912 1.00 31.97 476 CYS A O 1
ATOM 3547 N N . PRO A 1 477 ? 37.818 -25.131 -29.263 1.00 46.66 477 PRO A N 1
ATOM 3548 C CA . PRO A 1 477 ? 37.336 -25.774 -30.479 1.00 46.66 477 PRO A CA 1
ATOM 3549 C C . PRO A 1 477 ? 35.859 -26.225 -30.413 1.00 46.66 477 PRO A C 1
ATOM 3551 O O . PRO A 1 477 ? 35.392 -26.758 -29.416 1.00 46.66 477 PRO A O 1
ATOM 3554 N N . VAL A 1 478 ? 35.192 -26.071 -31.564 1.00 43.88 478 VAL A N 1
ATOM 3555 C CA . VAL A 1 478 ? 33.985 -26.751 -32.089 1.00 43.88 478 VAL A CA 1
ATOM 3556 C C . VAL A 1 478 ? 32.691 -26.737 -31.258 1.00 43.88 478 VAL A C 1
ATOM 3558 O O . VAL A 1 478 ? 32.501 -27.547 -30.359 1.00 43.88 478 VAL A O 1
ATOM 3561 N N . THR A 1 479 ? 31.697 -25.977 -31.735 1.00 35.00 479 THR A N 1
ATOM 3562 C CA . THR A 1 479 ? 30.294 -26.427 -31.764 1.00 35.00 479 THR A CA 1
ATOM 3563 C C . THR A 1 479 ? 29.617 -26.044 -33.089 1.00 35.00 479 THR A C 1
ATOM 3565 O O . THR A 1 479 ? 29.964 -25.075 -33.757 1.00 35.00 479 THR A O 1
ATOM 3568 N N . TRP A 1 480 ? 28.712 -26.932 -33.483 1.00 38.19 480 TRP A N 1
ATOM 3569 C CA . TRP A 1 480 ? 27.906 -27.067 -34.697 1.00 38.19 480 TRP A CA 1
ATOM 3570 C C . TRP A 1 480 ? 27.379 -25.765 -35.341 1.00 38.19 480 TRP A C 1
ATOM 3572 O O . TRP A 1 480 ? 26.635 -25.012 -34.721 1.00 38.19 480 TRP A O 1
ATOM 3582 N N . THR A 1 481 ? 27.683 -25.540 -36.625 1.00 38.44 481 THR A N 1
ATOM 3583 C CA . THR A 1 481 ? 27.084 -24.460 -37.432 1.00 38.44 481 THR A CA 1
ATOM 3584 C C . THR A 1 481 ? 25.773 -24.944 -38.057 1.00 38.44 481 THR A C 1
ATOM 3586 O O . THR A 1 481 ? 25.779 -25.852 -38.889 1.00 38.44 481 THR A O 1
ATOM 3589 N N . ALA A 1 482 ? 24.644 -24.346 -37.674 1.00 46.16 482 ALA A N 1
ATOM 3590 C CA . ALA A 1 482 ? 23.389 -24.493 -38.409 1.00 46.16 482 ALA A CA 1
ATOM 3591 C C . ALA A 1 482 ? 23.492 -23.779 -39.777 1.00 46.16 482 ALA A C 1
ATOM 3593 O O . ALA A 1 482 ? 24.119 -22.718 -39.850 1.00 46.16 482 ALA A O 1
ATOM 3594 N N . PRO A 1 483 ? 22.919 -24.326 -40.867 1.00 58.91 483 PRO A N 1
ATOM 3595 C CA . PRO A 1 483 ? 22.884 -23.625 -42.148 1.00 58.91 483 PRO A CA 1
ATOM 3596 C C . PRO A 1 483 ? 22.037 -22.342 -42.040 1.00 58.91 483 PRO A C 1
ATOM 3598 O O . PRO A 1 483 ? 21.090 -22.308 -41.250 1.00 58.91 483 PRO A O 1
ATOM 3601 N N . PRO A 1 484 ? 22.359 -21.288 -42.812 1.00 59.97 484 PRO A N 1
ATOM 3602 C CA . PRO A 1 484 ? 21.603 -20.039 -42.782 1.00 59.97 484 PRO A CA 1
ATOM 3603 C C . PRO A 1 484 ? 20.150 -20.272 -43.236 1.00 59.97 484 PRO A C 1
ATOM 3605 O O . PRO A 1 484 ? 19.928 -21.098 -44.127 1.00 59.97 484 PRO A O 1
ATOM 3608 N N . PRO A 1 485 ? 19.164 -19.562 -42.656 1.00 60.44 485 PRO A N 1
ATOM 3609 C CA . PRO A 1 485 ? 17.783 -19.638 -43.116 1.00 60.44 485 PRO A CA 1
ATOM 3610 C C . PRO A 1 485 ? 17.660 -19.128 -44.560 1.00 60.44 485 PRO A C 1
ATOM 3612 O O . PRO A 1 485 ? 18.369 -18.207 -44.973 1.00 60.44 485 PRO A O 1
ATOM 3615 N N . GLU A 1 486 ? 16.769 -19.755 -45.331 1.00 63.00 486 GLU A N 1
ATOM 3616 C CA . GLU A 1 486 ? 16.420 -19.321 -46.687 1.00 63.00 486 GLU A CA 1
ATOM 3617 C C . GLU A 1 486 ? 15.884 -17.876 -46.680 1.00 63.00 486 GLU A C 1
ATOM 3619 O O . GLU A 1 486 ? 15.217 -17.478 -45.722 1.00 63.00 486 GLU A O 1
ATOM 3624 N N . PRO A 1 487 ? 16.158 -17.072 -47.726 1.00 62.16 487 PRO A N 1
ATOM 3625 C CA . PRO A 1 487 ? 15.634 -15.713 -47.811 1.00 62.16 487 PRO A CA 1
ATOM 3626 C C . PRO A 1 487 ? 14.101 -15.724 -47.894 1.00 62.16 487 PRO A C 1
ATOM 3628 O O . PRO A 1 487 ? 13.522 -16.456 -48.699 1.00 62.16 487 PRO A O 1
ATOM 3631 N N . GLU A 1 488 ? 13.455 -14.890 -47.077 1.00 63.94 488 GLU A N 1
ATOM 3632 C CA . GLU A 1 488 ? 12.000 -14.715 -47.067 1.00 63.94 488 GLU A CA 1
ATOM 3633 C C . GLU A 1 488 ? 11.462 -14.296 -48.453 1.00 63.94 488 GLU A C 1
ATOM 3635 O O . GLU A 1 488 ? 12.098 -13.500 -49.156 1.00 63.94 488 GLU A O 1
ATOM 3640 N N . PRO A 1 489 ? 10.284 -14.796 -48.873 1.00 63.81 489 PRO A N 1
ATOM 3641 C CA . PRO A 1 489 ? 9.642 -14.336 -50.097 1.00 63.81 489 PRO A CA 1
ATOM 3642 C C . PRO A 1 489 ? 9.212 -12.867 -49.964 1.00 63.81 489 PRO A C 1
ATOM 3644 O O . PRO A 1 489 ? 8.665 -12.453 -48.944 1.00 63.81 489 PRO A O 1
ATOM 3647 N N . ALA A 1 490 ? 9.439 -12.084 -51.023 1.00 64.31 490 ALA A N 1
ATOM 3648 C CA . ALA A 1 490 ? 9.079 -10.669 -51.087 1.00 64.31 490 ALA A CA 1
ATOM 3649 C C . ALA A 1 490 ? 7.587 -10.426 -50.757 1.00 64.31 490 ALA A C 1
ATOM 3651 O O . ALA A 1 490 ? 6.738 -11.220 -51.178 1.00 64.31 490 ALA A O 1
ATOM 3652 N N . PRO A 1 491 ? 7.244 -9.326 -50.058 1.00 64.44 491 PRO A N 1
ATOM 3653 C CA . PRO A 1 491 ? 5.866 -9.032 -49.690 1.00 64.44 491 PRO A CA 1
ATOM 3654 C C . PRO A 1 491 ? 4.992 -8.796 -50.928 1.00 64.44 491 PRO A C 1
ATOM 3656 O O . PRO A 1 491 ? 5.354 -8.069 -51.856 1.00 64.44 491 PRO A O 1
ATOM 3659 N N . THR A 1 492 ? 3.816 -9.421 -50.924 1.00 64.00 492 THR A N 1
ATOM 3660 C CA . THR A 1 492 ? 2.741 -9.192 -51.899 1.00 64.00 492 THR A CA 1
ATOM 3661 C C . THR A 1 492 ? 2.245 -7.743 -51.770 1.00 64.00 492 THR A C 1
ATOM 3663 O O . THR A 1 492 ? 2.036 -7.305 -50.639 1.00 64.00 492 THR A O 1
ATOM 3666 N N . PRO A 1 493 ? 2.040 -6.983 -52.864 1.00 63.25 493 PRO A N 1
ATOM 3667 C CA . PRO A 1 493 ? 1.515 -5.621 -52.766 1.00 63.25 493 PRO A CA 1
ATOM 3668 C C . PRO A 1 493 ? 0.101 -5.616 -52.164 1.00 63.25 493 PRO A C 1
ATOM 3670 O O . PRO A 1 493 ? -0.748 -6.417 -52.562 1.00 63.25 493 PRO A O 1
ATOM 3673 N N . GLU A 1 494 ? -0.137 -4.715 -51.208 1.00 63.72 494 GLU A N 1
ATOM 3674 C CA . GLU A 1 494 ? -1.447 -4.490 -50.586 1.00 63.72 494 GLU A CA 1
ATOM 3675 C C . GLU A 1 494 ? -2.505 -4.075 -51.631 1.00 63.72 494 GLU A C 1
ATOM 3677 O O . GLU A 1 494 ? -2.185 -3.345 -52.575 1.00 63.72 494 GLU A O 1
ATOM 3682 N N . PRO A 1 495 ? -3.772 -4.513 -51.493 1.00 64.00 495 PRO A N 1
ATOM 3683 C CA . PRO A 1 495 ? -4.858 -4.028 -52.338 1.00 64.00 495 PRO A CA 1
ATOM 3684 C C . PRO A 1 495 ? -5.200 -2.561 -52.020 1.00 64.00 495 PRO A C 1
ATOM 3686 O O . PRO A 1 495 ? -5.253 -2.170 -50.856 1.00 64.00 495 PRO A O 1
ATOM 3689 N N . GLU A 1 496 ? -5.459 -1.759 -53.062 1.00 67.38 496 GLU A N 1
ATOM 3690 C CA . GLU A 1 496 ? -5.851 -0.344 -52.947 1.00 67.38 496 GLU A CA 1
ATOM 3691 C C . GLU A 1 496 ? -7.038 -0.134 -51.981 1.00 67.38 496 GLU A C 1
ATOM 3693 O O . GLU A 1 496 ? -8.007 -0.904 -52.017 1.00 67.38 496 GLU A O 1
ATOM 3698 N N . PRO A 1 497 ? -7.019 0.929 -51.151 1.00 66.38 497 PRO A N 1
ATOM 3699 C CA . PRO A 1 497 ? -8.131 1.247 -50.267 1.00 66.38 497 PRO A CA 1
ATOM 3700 C C . PRO A 1 497 ? -9.375 1.672 -51.063 1.00 66.38 497 PRO A C 1
ATOM 3702 O O . PRO A 1 497 ? -9.299 2.440 -52.023 1.00 66.38 497 PRO A O 1
ATOM 3705 N N . ALA A 1 498 ? -10.541 1.184 -50.634 1.00 68.00 498 ALA A N 1
ATOM 3706 C CA . ALA A 1 498 ? -11.833 1.534 -51.218 1.00 68.00 498 ALA A CA 1
ATOM 3707 C C . ALA A 1 498 ? -12.130 3.047 -51.089 1.00 68.00 498 ALA A C 1
ATOM 3709 O O . ALA A 1 498 ? -11.772 3.655 -50.076 1.00 68.00 498 ALA A O 1
ATOM 3710 N N . PRO A 1 499 ? -12.806 3.667 -52.078 1.00 68.44 499 PRO A N 1
ATOM 3711 C CA . PRO A 1 499 ? -13.146 5.085 -52.023 1.00 68.44 499 PRO A CA 1
ATOM 3712 C C . PRO A 1 499 ? -14.139 5.391 -50.884 1.00 68.44 499 PRO A C 1
ATOM 3714 O O . PRO A 1 499 ? -14.981 4.548 -50.561 1.00 68.44 499 PRO A O 1
ATOM 3717 N N . PRO A 1 500 ? -14.070 6.594 -50.281 1.00 68.44 500 PRO A N 1
ATOM 3718 C CA . PRO A 1 500 ? -14.943 6.980 -49.176 1.00 68.44 500 PRO A CA 1
ATOM 3719 C C . PRO A 1 500 ? -16.415 7.095 -49.620 1.00 68.44 500 PRO A C 1
ATOM 3721 O O . PRO A 1 500 ? -16.678 7.459 -50.770 1.00 68.44 500 PRO A O 1
ATOM 3724 N N . PRO A 1 501 ? -17.383 6.815 -48.726 1.00 64.94 501 PRO A N 1
ATOM 3725 C CA . PRO A 1 501 ? -18.806 6.958 -49.028 1.00 64.94 501 PRO A CA 1
ATOM 3726 C C . PRO A 1 501 ? -19.206 8.429 -49.237 1.00 64.94 501 PRO A C 1
ATOM 3728 O O . PRO A 1 501 ? -18.662 9.332 -48.600 1.00 64.94 501 PRO A O 1
ATOM 3731 N N . GLU A 1 502 ? -20.168 8.658 -50.139 1.00 62.66 502 GLU A N 1
ATOM 3732 C CA . GLU A 1 502 ? -20.719 9.986 -50.447 1.00 62.66 502 GLU A CA 1
ATOM 3733 C C . GLU A 1 502 ? -21.364 10.649 -49.210 1.00 62.66 502 GLU A C 1
ATOM 3735 O O . GLU A 1 502 ? -21.989 9.957 -48.401 1.00 62.66 502 GLU A O 1
ATOM 3740 N N . PRO A 1 503 ? -21.250 11.982 -49.049 1.00 59.91 503 PRO A N 1
ATOM 3741 C CA . PRO A 1 503 ? -21.803 12.685 -47.894 1.00 59.91 503 PRO A CA 1
ATOM 3742 C C . PRO A 1 503 ? -23.340 12.767 -47.936 1.00 59.91 503 PRO A C 1
ATOM 3744 O O . PRO A 1 503 ? -23.930 13.144 -48.949 1.00 59.91 503 PRO A O 1
ATOM 3747 N N . GLU A 1 504 ? -23.982 12.466 -46.803 1.00 62.38 504 GLU A N 1
ATOM 3748 C CA . GLU A 1 504 ? -25.426 12.641 -46.592 1.00 62.38 504 GLU A CA 1
ATOM 3749 C C . GLU A 1 504 ? -25.856 14.125 -46.657 1.00 62.38 504 GLU A C 1
ATOM 3751 O O . GLU A 1 504 ? -25.088 15.019 -46.283 1.00 62.38 504 GLU A O 1
ATOM 3756 N N . PRO A 1 505 ? -27.090 14.427 -47.112 1.00 51.34 505 PRO A N 1
ATOM 3757 C CA . PRO A 1 505 ? -27.568 15.800 -47.251 1.00 51.34 505 PRO A CA 1
ATOM 3758 C C . PRO A 1 505 ? -27.829 16.474 -45.892 1.00 51.34 505 PRO A C 1
ATOM 3760 O O . PRO A 1 505 ? -28.470 15.911 -45.006 1.00 51.34 505 PRO A O 1
ATOM 3763 N N . ALA A 1 506 ? -27.367 17.721 -45.762 1.00 52.81 506 ALA A N 1
ATOM 3764 C CA . ALA A 1 506 ? -27.480 18.539 -44.555 1.00 52.81 506 ALA A CA 1
ATOM 3765 C C . ALA A 1 506 ? -28.943 18.836 -44.140 1.00 52.81 506 ALA A C 1
ATOM 3767 O O . ALA A 1 506 ? -29.780 19.112 -45.007 1.00 52.81 506 ALA A O 1
ATOM 3768 N N . PRO A 1 507 ? -29.263 18.855 -42.830 1.00 49.97 507 PRO A N 1
ATOM 3769 C CA . PRO A 1 507 ? -30.567 19.290 -42.339 1.00 49.97 507 PRO A CA 1
ATOM 3770 C C . PRO A 1 507 ? -30.723 20.821 -42.389 1.00 49.97 507 PRO A C 1
ATOM 3772 O O . PRO A 1 507 ? -29.783 21.576 -42.146 1.00 49.97 507 PRO A O 1
ATOM 3775 N N . ALA A 1 508 ? -31.943 21.254 -42.714 1.00 45.59 508 ALA A N 1
ATOM 3776 C CA . ALA A 1 508 ? -32.345 22.644 -42.909 1.00 45.59 508 ALA A CA 1
ATOM 3777 C C . ALA A 1 508 ? -32.353 23.494 -41.620 1.00 45.59 508 ALA A C 1
ATOM 3779 O O . ALA A 1 508 ? -32.569 22.990 -40.519 1.00 45.59 508 ALA A O 1
ATOM 3780 N N . ASP A 1 509 ? -32.157 24.799 -41.833 1.00 46.03 509 ASP A N 1
ATOM 3781 C CA . ASP A 1 509 ? -32.067 25.924 -40.895 1.00 46.03 509 ASP A CA 1
ATOM 3782 C C . ASP A 1 509 ? -32.868 25.821 -39.583 1.00 46.03 509 ASP A C 1
ATOM 3784 O O . ASP A 1 509 ? -34.101 25.792 -39.575 1.00 46.03 509 ASP A O 1
ATOM 3788 N N . ALA A 1 510 ? -32.155 25.938 -38.458 1.00 43.38 510 ALA A N 1
ATOM 3789 C CA . ALA A 1 510 ? -32.715 26.338 -37.170 1.00 43.38 510 ALA A CA 1
ATOM 3790 C C . ALA A 1 510 ? -32.192 27.735 -36.802 1.00 43.38 510 ALA A C 1
ATOM 3792 O O . ALA A 1 510 ? -31.002 27.951 -36.579 1.00 43.38 510 ALA A O 1
ATOM 3793 N N . THR A 1 511 ? -33.107 28.700 -36.772 1.00 40.19 511 THR A N 1
ATOM 3794 C CA . THR A 1 511 ? -32.869 30.109 -36.451 1.00 40.19 511 THR A CA 1
ATOM 3795 C C . THR A 1 511 ? -32.388 30.275 -35.005 1.00 40.19 511 THR A C 1
ATOM 3797 O O . THR A 1 511 ? -33.098 29.925 -34.064 1.00 40.19 511 THR A O 1
ATOM 3800 N N . VAL A 1 512 ? -31.195 30.844 -34.820 1.00 41.34 512 VAL A N 1
ATOM 3801 C CA . VAL A 1 512 ? -30.642 31.217 -33.508 1.00 41.34 512 VAL A CA 1
ATOM 3802 C C . VAL A 1 512 ? -31.220 32.570 -33.079 1.00 41.34 512 VAL A C 1
ATOM 3804 O O . VAL A 1 512 ? -31.024 33.577 -33.757 1.00 41.34 512 VAL A O 1
ATOM 3807 N N . VAL A 1 513 ? -31.919 32.604 -31.942 1.00 43.81 513 VAL A N 1
ATOM 3808 C CA . VAL A 1 513 ? -32.337 33.840 -31.258 1.00 43.81 513 VAL A CA 1
ATOM 3809 C C . VAL A 1 513 ? -31.287 34.173 -30.197 1.00 43.81 513 VAL A C 1
ATOM 3811 O O . VAL A 1 513 ? -31.111 33.417 -29.244 1.00 43.81 513 VAL A O 1
ATOM 3814 N N . LEU A 1 514 ? -30.580 35.293 -30.367 1.00 49.28 514 LEU A N 1
ATOM 3815 C CA . LEU A 1 514 ? -29.617 35.819 -29.392 1.00 49.28 514 LEU A CA 1
ATOM 3816 C C . LEU A 1 514 ? -30.326 36.707 -28.346 1.00 49.28 514 LEU A C 1
ATOM 3818 O O . LEU A 1 514 ? -31.185 37.507 -28.728 1.00 49.28 514 LEU A O 1
ATOM 3822 N N . PRO A 1 515 ? -29.973 36.620 -27.049 1.00 46.22 515 PRO A N 1
ATOM 3823 C CA . PRO A 1 515 ? -30.484 37.522 -26.017 1.00 46.22 515 PRO A CA 1
ATOM 3824 C C . PRO A 1 515 ? -29.802 38.904 -26.057 1.00 46.22 515 PRO A C 1
ATOM 3826 O O . PRO A 1 515 ? -28.624 39.028 -26.392 1.00 46.22 515 PRO A O 1
ATOM 3829 N N . ALA A 1 516 ? -30.564 39.947 -25.713 1.00 51.22 516 ALA A N 1
ATOM 3830 C CA . ALA A 1 516 ? -30.134 41.348 -25.703 1.00 51.22 516 ALA A CA 1
ATOM 3831 C C . ALA A 1 516 ? -29.169 41.679 -24.536 1.00 51.22 516 ALA A C 1
ATOM 3833 O O . ALA A 1 516 ? -29.306 41.090 -23.462 1.00 51.22 516 ALA A O 1
ATOM 3834 N N . PRO A 1 517 ? -28.228 42.631 -24.714 1.00 54.44 517 PRO A N 1
ATOM 3835 C CA . PRO A 1 517 ? -27.291 43.050 -23.668 1.00 54.44 517 PRO A CA 1
ATOM 3836 C C . PRO A 1 517 ? -27.938 43.978 -22.612 1.00 54.44 517 PRO A C 1
ATOM 3838 O O . PRO A 1 517 ? -28.922 44.658 -22.920 1.00 54.44 517 PRO A O 1
ATOM 3841 N N . PRO A 1 518 ? -27.396 44.022 -21.377 1.00 52.03 518 PRO A N 1
ATOM 3842 C CA . PRO A 1 518 ? -27.908 44.858 -20.290 1.00 52.03 518 PRO A CA 1
ATOM 3843 C C . PRO A 1 518 ? -27.592 46.347 -20.503 1.00 52.03 518 PRO A C 1
ATOM 3845 O O . PRO A 1 518 ? -26.578 46.697 -21.101 1.00 52.03 518 PRO A O 1
ATOM 3848 N N . ALA A 1 519 ? -28.484 47.212 -20.013 1.00 51.97 519 ALA A N 1
ATOM 3849 C CA . ALA A 1 519 ? -28.336 48.663 -20.048 1.00 51.97 519 ALA A CA 1
ATOM 3850 C C . ALA A 1 519 ? -27.437 49.158 -18.904 1.00 51.97 519 ALA A C 1
ATOM 3852 O O . ALA A 1 519 ? -27.604 48.729 -17.763 1.00 51.97 519 ALA A O 1
ATOM 3853 N N . ASP A 1 520 ? -26.526 50.069 -19.245 1.00 48.28 520 ASP A N 1
ATOM 3854 C CA . ASP A 1 520 ? -25.606 50.762 -18.344 1.00 48.28 520 ASP A CA 1
ATOM 3855 C C . ASP A 1 520 ? -26.344 51.609 -17.287 1.00 48.28 520 ASP A C 1
ATOM 3857 O O . ASP A 1 520 ? -27.190 52.448 -17.613 1.00 48.28 520 ASP A O 1
ATOM 3861 N N . GLU A 1 521 ? -25.978 51.410 -16.019 1.00 48.81 521 GLU A N 1
ATOM 3862 C CA . GLU A 1 521 ? -26.172 52.362 -14.921 1.00 48.81 521 GLU A CA 1
ATOM 3863 C C . GLU A 1 521 ? -24.927 53.247 -14.800 1.00 48.81 521 GLU A C 1
ATOM 3865 O O . GLU A 1 521 ? -23.829 52.713 -14.694 1.00 48.81 521 GLU A O 1
ATOM 3870 N N . GLU A 1 522 ? -25.105 54.573 -14.771 1.00 42.97 522 GLU A N 1
ATOM 3871 C CA . GLU A 1 522 ? -24.475 55.515 -13.819 1.00 42.97 522 GLU A CA 1
ATOM 3872 C C . GLU A 1 522 ? -24.807 56.984 -14.186 1.00 42.97 522 GLU A C 1
ATOM 3874 O O . GLU A 1 522 ? -25.192 57.251 -15.330 1.00 42.97 522 GLU A O 1
ATOM 3879 N N . PRO A 1 523 ? -24.593 57.983 -13.297 1.00 52.28 523 PRO A N 1
ATOM 3880 C CA . PRO A 1 523 ? -24.304 57.907 -11.856 1.00 52.28 523 PRO A CA 1
ATOM 3881 C C . PRO A 1 523 ? -25.165 58.867 -10.998 1.00 52.28 523 PRO A C 1
ATOM 3883 O O . PRO A 1 523 ? -25.873 59.742 -11.503 1.00 52.28 523 PRO A O 1
ATOM 3886 N N . ALA A 1 524 ? -25.046 58.733 -9.674 1.00 45.38 524 ALA A N 1
ATOM 3887 C CA . ALA A 1 524 ? -25.382 59.774 -8.703 1.00 45.38 524 ALA A CA 1
ATOM 3888 C C . ALA A 1 524 ? -24.086 60.311 -8.061 1.00 45.38 524 ALA A C 1
ATOM 3890 O O . ALA A 1 524 ? -23.346 59.517 -7.488 1.00 45.38 524 ALA A O 1
ATOM 3891 N N . ASP A 1 525 ? -23.901 61.634 -8.185 1.00 49.75 525 ASP A N 1
ATOM 3892 C CA . ASP A 1 525 ? -22.906 62.567 -7.597 1.00 49.75 525 ASP A CA 1
ATOM 3893 C C . ASP A 1 525 ? -21.394 62.279 -7.702 1.00 49.75 525 ASP A C 1
ATOM 3895 O O . ASP A 1 525 ? -20.873 61.367 -7.021 1.00 49.75 525 ASP A O 1
#

Secondary structure (DSSP, 8-state):
------PPPPPTT---------EEEEEETTEEEEEEESS----GGG----EEEEEB-TT--B---BS-TT-TT-BSEEEE-SEETTB-SS-S-EEETTEEE--S---EEEEEEEEEEEE-SS-EEEEEEEEEE---SSSSS---EEEEEEEEEEEEEEETTEEEEEEEEEEEE-SSS---EE-GGGGT-TT----EEEEE--GGGTT-EEE-TT----SEEEEE-SEEEEEEEPTTT--EEEEEEEE-TTSTTSSPEEEEE-SSS-EEEEETTSSSPBP--TT-EEEEEEEEEEEES---HHHHHHHHHHHHHHHHHHHSPPPP--------------PPPPP-TTHHHHHHHHHHHHHHHHHHHHHHHHHHT--PPPPPP---------------------------PPPP-PPPP--------------------------------------------PPPPPPPPPPPPPP------PPPPPPPPPPPPPPPPPPPPPPPPPPP-----PPPPPPPP----

Foldseek 3Di:
DDDPPPDPDPDPPDDDDDDDFDWDFDDDPPATQWIWRQADPDQQLLQAGIAIPQHAWPVGHGWADALDVVRHSGGAKDAFFCFFPPFGNSHAFHQDPNDTHRDNGGKYKHWDDWPDFDDDPFKTKTKGKIWIFGTDPVSPDTHQTFKIKIKMWMKGALDPFKIKIKIKIKIWTARQFKTWTAWSCQVPPLQTLDGGTKHFTDQQQQVWFKAALVRDRDATFADQGQKIKTKGADPPPRWIKMKMKGWDPPAPQPSATWNAHNPPGGMIDRRSRRPHTDIRGHRDMGMTIMMIMIGTADDHNVVSVVSNVSSNVVSVVVPDPDDPPPPDDPDPDDDDDPDDDDDPVPPVVVRVVVVVVVVVVVVVVVVVVVVVVDPDDDDDDDDDDDDDDDDDDDDDDDDDDDDDDDDDDDDDDDDDDDDDDDDDDDDDDDDDDDDDDDDDDDDDDDDDDDDDDDDDDDDDDDDDDDDDDDDDDDDDDDDDDDDDDDDDDDDDDDDDDDDDDDDDDDDDDDDDDDDDDDDDDDDDD

pLDDT: mean 72.23, std 26.16, range [26.38, 98.94]

Radius of gyration: 36.89 Å; chains: 1; bounding box: 100×128×116 Å

Sequence (525 aa):
MPHDGVRPGADPRARLTLTVSLDVRVAYDGRELLRYVHLPDDPRREAPRPYLHPVRTLAGEVVTLARPHDRPWHKGLSWAIPHVGPHNLWGGPTFVDGEHKRLPVHGSIDHQHFTEIRERLDHVAVAHELLWHGRSESGLDAGPELVRERRRLFVTVAAEDVWVLALETTMTNVSGTELPLGSPATRGDEGARFGGLFWRGPRSFTGGTILLPDGAGAPGDGPRAPWAGFTGRHDETGAASTVVIVDDESNPTHPPRWHATAEPFASLGPAPFADAELAFPPDAELTFRFAVVVGDGVADVASAADLAALGREVLALAGSPAPPPTLGLFLPRLVEEVGPPPPVEGRRARRAAAAAEAAEAEAVAAEVAAAEAGEVPQPSPADEAVAVEPPAGPEPEDEDEAAEAGAEAVQEPEPEAEAEAEAEAGAEPGVEAEPGVEPEAEVEPEPEEESASEPEAEVEAEPAPAPEPQPAPEACPVTWTAPPPEPEPAPTPEPEPAPPPEPEPAPADATVVLPAPPADEEPAD